Protein AF-A0A9P0CRY7-F1 (afdb_monomer_lite)

Structure (mmCIF, N/CA/C/O backbone):
data_AF-A0A9P0CRY7-F1
#
_entry.id   AF-A0A9P0CRY7-F1
#
loop_
_atom_site.group_PDB
_atom_site.id
_atom_site.type_symbol
_atom_site.label_atom_id
_atom_site.label_alt_id
_atom_site.label_comp_id
_atom_site.label_asym_id
_atom_site.label_entity_id
_atom_site.label_seq_id
_atom_site.pdbx_PDB_ins_code
_atom_site.Cartn_x
_atom_site.Cartn_y
_atom_site.Cartn_z
_atom_site.occupancy
_atom_site.B_iso_or_equiv
_atom_site.auth_seq_id
_atom_site.auth_comp_id
_atom_site.auth_asym_id
_atom_site.auth_atom_id
_atom_site.pdbx_PDB_model_num
ATOM 1 N N . MET A 1 1 ? -10.408 -48.995 -15.228 1.00 39.44 1 MET A N 1
ATOM 2 C CA . MET A 1 1 ? -9.482 -47.845 -15.161 1.00 39.44 1 MET A CA 1
ATOM 3 C C . MET A 1 1 ? -9.886 -46.851 -16.237 1.00 39.44 1 MET A C 1
ATOM 5 O O . MET A 1 1 ? -9.691 -47.131 -17.408 1.00 39.44 1 MET A O 1
ATOM 9 N N . THR A 1 2 ? -10.528 -45.747 -15.861 1.00 39.00 2 THR A N 1
ATOM 10 C CA . THR A 1 2 ? -11.020 -44.715 -16.790 1.00 39.00 2 THR A CA 1
ATOM 11 C C . THR A 1 2 ? -10.538 -43.356 -16.303 1.00 39.00 2 THR A C 1
ATOM 13 O O . THR A 1 2 ? -10.924 -42.907 -15.225 1.00 39.00 2 THR A O 1
ATOM 16 N N . GLN A 1 3 ? -9.656 -42.742 -17.087 1.00 43.34 3 GLN A N 1
ATOM 17 C CA . GLN A 1 3 ? -8.976 -41.486 -16.795 1.00 43.34 3 GLN A CA 1
ATOM 18 C C . GLN A 1 3 ? -9.892 -40.318 -17.196 1.00 43.34 3 GLN A C 1
ATOM 20 O O . GLN A 1 3 ? -10.186 -40.124 -18.374 1.00 43.34 3 GLN A O 1
ATOM 25 N N . ARG A 1 4 ? -10.394 -39.562 -16.212 1.00 43.25 4 ARG A N 1
ATOM 26 C CA . ARG A 1 4 ? -11.151 -38.322 -16.447 1.00 43.25 4 ARG A CA 1
ATOM 27 C C . ARG A 1 4 ? -10.170 -37.161 -16.606 1.00 43.25 4 ARG A C 1
ATOM 29 O O . ARG A 1 4 ? -9.450 -36.843 -15.665 1.00 43.25 4 ARG A O 1
ATOM 36 N N . GLN A 1 5 ? -10.165 -36.526 -17.776 1.00 46.56 5 GLN A N 1
ATOM 37 C CA . GLN A 1 5 ? -9.482 -35.252 -17.999 1.00 46.56 5 GLN A CA 1
ATOM 38 C C . GLN A 1 5 ? -10.391 -34.095 -17.564 1.00 46.56 5 GLN A C 1
ATOM 40 O O . GLN A 1 5 ? -11.533 -33.993 -18.013 1.00 46.56 5 GLN A O 1
ATOM 45 N N . ILE A 1 6 ? -9.885 -33.235 -16.679 1.00 44.03 6 ILE A N 1
ATOM 46 C CA . ILE A 1 6 ? -10.547 -32.003 -16.239 1.00 44.03 6 ILE A CA 1
ATOM 47 C C . ILE A 1 6 ? -10.062 -30.870 -17.147 1.00 44.03 6 ILE A C 1
ATOM 49 O O . ILE A 1 6 ? -8.871 -30.581 -17.212 1.00 44.03 6 ILE A O 1
ATOM 53 N N . LYS A 1 7 ? -11.001 -30.249 -17.865 1.00 51.47 7 LYS A N 1
ATOM 54 C CA . LYS A 1 7 ? -10.784 -29.123 -18.778 1.00 51.47 7 LYS A CA 1
ATOM 55 C C . LYS A 1 7 ? -10.956 -27.824 -17.980 1.00 51.47 7 LYS A C 1
ATOM 57 O O . LYS A 1 7 ? -12.075 -27.492 -17.597 1.00 51.47 7 LYS A O 1
ATOM 62 N N . THR A 1 8 ? -9.867 -27.119 -17.682 1.00 44.50 8 THR A N 1
ATOM 63 C CA . THR A 1 8 ? -9.888 -25.811 -17.006 1.00 44.50 8 THR A CA 1
ATOM 64 C C . THR A 1 8 ? -9.987 -24.681 -18.036 1.00 44.50 8 THR A C 1
ATOM 66 O O . THR A 1 8 ? -9.256 -24.652 -19.023 1.00 44.50 8 THR A O 1
ATOM 69 N N . ALA A 1 9 ? -10.941 -23.769 -17.832 1.00 42.66 9 ALA A N 1
ATOM 70 C CA . ALA A 1 9 ? -11.202 -22.616 -18.697 1.00 42.66 9 ALA A CA 1
ATOM 71 C C . ALA A 1 9 ? -10.388 -21.380 -18.245 1.00 42.66 9 ALA A C 1
ATOM 73 O O . ALA A 1 9 ? -10.350 -21.116 -17.040 1.00 42.66 9 ALA A O 1
ATOM 74 N N . PRO A 1 10 ? -9.785 -20.581 -19.153 1.00 51.34 10 PRO A N 1
ATOM 75 C CA . PRO A 1 10 ? -8.931 -19.453 -18.785 1.00 51.34 10 PRO A CA 1
ATOM 76 C C . PRO A 1 10 ? -9.612 -18.102 -19.073 1.00 51.34 10 PRO A C 1
ATOM 78 O O . PRO A 1 10 ? -9.303 -17.470 -20.072 1.00 51.34 10 PRO A O 1
ATOM 81 N N . HIS A 1 11 ? -10.537 -17.627 -18.228 1.00 51.81 11 HIS A N 1
ATOM 82 C CA . HIS A 1 11 ? -11.142 -16.287 -18.426 1.00 51.81 11 HIS A CA 1
ATOM 83 C C . HIS A 1 11 ? -11.359 -15.449 -17.147 1.00 51.81 11 HIS A C 1
ATOM 85 O O . HIS A 1 11 ? -12.055 -14.441 -17.185 1.00 51.81 11 HIS A O 1
ATOM 91 N N . GLY A 1 12 ? -10.734 -15.800 -16.017 1.00 49.72 12 GLY A N 1
ATOM 92 C CA . GLY A 1 12 ? -10.958 -15.098 -14.739 1.00 49.72 12 GLY A CA 1
ATOM 93 C C . GLY A 1 12 ? -10.072 -13.876 -14.445 1.00 49.72 12 GLY A C 1
ATOM 94 O O . GLY A 1 12 ? -10.438 -13.068 -13.603 1.00 49.72 12 GLY A O 1
ATOM 95 N N . LEU A 1 13 ? -8.923 -13.708 -15.109 1.00 54.59 13 LEU A N 1
ATOM 96 C CA . LEU A 1 13 ? -7.884 -12.758 -14.657 1.00 54.59 13 LEU A CA 1
ATOM 97 C C . LEU A 1 13 ? -7.990 -11.336 -15.239 1.00 54.59 13 LEU A C 1
ATOM 99 O O . LEU A 1 13 ? -7.216 -10.456 -14.872 1.00 54.59 13 LEU A O 1
ATOM 103 N N . HIS A 1 14 ? -8.937 -11.079 -16.142 1.00 58.16 14 HIS A N 1
ATOM 104 C CA . HIS A 1 14 ? -8.992 -9.801 -16.862 1.00 58.16 14 HIS A CA 1
ATOM 105 C C . HIS A 1 14 ? -9.662 -8.671 -16.053 1.00 58.16 14 HIS A C 1
ATOM 107 O O . HIS A 1 14 ? -9.430 -7.491 -16.319 1.00 58.16 14 HIS A O 1
ATOM 113 N N . LEU A 1 15 ? -10.490 -9.003 -15.056 1.00 65.81 15 LEU A N 1
ATOM 114 C CA . LEU A 1 15 ? -11.243 -7.995 -14.305 1.00 65.81 15 LEU A CA 1
ATOM 115 C C . LEU A 1 15 ? -10.367 -7.272 -13.270 1.00 65.81 15 LEU A C 1
ATOM 117 O O . LEU A 1 15 ? -10.428 -6.048 -13.169 1.00 65.81 15 LEU A O 1
ATOM 121 N N . ASP A 1 16 ? -9.491 -8.004 -12.581 1.00 66.12 16 ASP A N 1
ATOM 122 C CA . ASP A 1 16 ? -8.604 -7.437 -11.558 1.00 66.12 16 ASP A CA 1
ATOM 123 C C . ASP A 1 16 ? -7.529 -6.524 -12.168 1.00 66.12 16 ASP A C 1
ATOM 125 O O . ASP A 1 16 ? -7.189 -5.488 -11.593 1.00 66.12 16 ASP A O 1
ATOM 129 N N . SER A 1 17 ? -7.071 -6.835 -13.387 1.00 73.81 17 SER A N 1
ATOM 130 C CA . SER A 1 17 ? -6.147 -5.975 -14.139 1.00 73.81 17 SER A CA 1
ATOM 131 C C . SER A 1 17 ? -6.784 -4.626 -14.497 1.00 73.81 17 SER A C 1
ATOM 133 O O . SER A 1 17 ? -6.163 -3.580 -14.318 1.00 73.81 17 SER A O 1
ATOM 135 N N . LEU A 1 18 ? -8.049 -4.629 -14.929 1.00 76.50 18 LEU A N 1
ATOM 136 C CA . LEU A 1 18 ? -8.802 -3.415 -15.279 1.00 76.50 18 LEU A CA 1
ATOM 137 C C . LEU A 1 18 ? -9.091 -2.525 -14.062 1.00 76.50 18 LEU A C 1
ATOM 139 O O . LEU A 1 18 ? -9.087 -1.295 -14.167 1.00 76.50 18 LEU A O 1
ATOM 143 N N . VAL A 1 19 ? -9.350 -3.131 -12.901 1.00 78.81 19 VAL A N 1
ATOM 144 C CA . VAL A 1 19 ? -9.560 -2.391 -11.647 1.00 78.81 19 VAL A CA 1
ATOM 145 C C . VAL A 1 19 ? -8.249 -1.757 -11.176 1.00 78.81 19 VAL A C 1
ATOM 147 O O . VAL A 1 19 ? -8.244 -0.580 -10.804 1.00 78.81 19 VAL A O 1
ATOM 150 N N . CYS A 1 20 ? -7.137 -2.491 -11.260 1.00 80.62 20 CYS A N 1
ATOM 151 C CA . CYS A 1 20 ? -5.810 -1.991 -10.905 1.00 80.62 20 CYS A CA 1
ATOM 152 C C . CYS A 1 20 ? -5.372 -0.830 -11.818 1.00 80.62 20 CYS A C 1
ATOM 154 O O . CYS A 1 20 ? -4.940 0.217 -11.337 1.00 80.62 20 CYS A O 1
ATOM 156 N N . GLU A 1 21 ? -5.591 -0.946 -13.129 1.00 86.56 21 GLU A N 1
ATOM 157 C CA . GLU A 1 21 ? -5.256 0.099 -14.102 1.00 86.56 21 GLU A CA 1
ATOM 158 C C . GLU A 1 21 ? -6.071 1.388 -13.890 1.00 86.56 21 GLU A C 1
ATOM 160 O O . GLU A 1 21 ? -5.517 2.493 -13.878 1.00 86.56 21 GLU A O 1
ATOM 165 N N . LYS A 1 22 ? -7.384 1.275 -13.635 1.00 86.44 22 LYS A N 1
ATOM 166 C CA . LYS A 1 22 ? -8.226 2.435 -13.288 1.00 86.44 22 LYS A CA 1
ATOM 167 C C . LYS A 1 22 ? -7.767 3.121 -12.006 1.00 86.44 22 LYS A C 1
ATOM 169 O O . LYS A 1 22 ? -7.809 4.351 -11.925 1.00 86.44 22 LYS A O 1
ATOM 174 N N . TYR A 1 23 ? -7.345 2.348 -11.010 1.00 91.12 23 TYR A N 1
ATOM 175 C CA . TYR A 1 23 ? -6.847 2.885 -9.749 1.00 91.12 23 TYR A CA 1
ATOM 176 C C . TYR A 1 23 ? -5.524 3.643 -9.940 1.00 91.12 23 TYR A C 1
ATOM 178 O O . TYR A 1 23 ? -5.408 4.789 -9.499 1.00 91.12 23 TYR A O 1
ATOM 186 N N . MET A 1 24 ? -4.576 3.073 -10.689 1.00 89.56 24 MET A N 1
ATOM 187 C CA . MET A 1 24 ? -3.289 3.713 -10.986 1.00 89.56 24 MET A CA 1
ATOM 188 C C . MET A 1 24 ? -3.453 4.997 -11.809 1.00 89.56 24 MET A C 1
ATOM 190 O O . MET A 1 24 ? -2.855 6.023 -11.482 1.00 89.56 24 MET A O 1
ATOM 194 N N . ASN A 1 25 ? -4.348 5.001 -12.801 1.00 88.81 25 ASN A N 1
ATOM 195 C CA . ASN A 1 25 ? -4.673 6.210 -13.565 1.00 88.81 25 ASN A CA 1
ATOM 196 C C . ASN A 1 25 ? -5.320 7.304 -12.697 1.00 88.81 25 ASN A C 1
ATOM 198 O O . ASN A 1 25 ? -5.069 8.495 -12.904 1.00 88.81 25 ASN A O 1
ATOM 202 N N . LYS A 1 26 ? -6.123 6.932 -11.691 1.00 92.81 26 LYS A N 1
ATOM 203 C CA . LYS A 1 26 ? -6.712 7.889 -10.741 1.00 92.81 26 LYS A CA 1
ATOM 204 C C . LYS A 1 26 ? -5.644 8.545 -9.859 1.00 92.81 26 LYS A C 1
ATOM 206 O O . LYS A 1 26 ? -5.717 9.753 -9.641 1.00 92.81 26 LYS A O 1
ATOM 211 N N . ILE A 1 27 ? -4.647 7.786 -9.396 1.00 88.44 27 ILE A N 1
ATOM 212 C CA . ILE A 1 27 ? -3.514 8.320 -8.619 1.00 88.44 27 ILE A CA 1
ATOM 213 C C . ILE A 1 27 ? -2.657 9.253 -9.480 1.00 88.44 27 ILE A C 1
ATOM 215 O O . ILE A 1 27 ? -2.426 10.394 -9.082 1.00 88.44 27 ILE A O 1
ATOM 219 N N . ALA A 1 28 ? -2.277 8.828 -10.688 1.00 88.81 28 ALA A N 1
ATOM 220 C CA . ALA A 1 28 ? -1.459 9.636 -11.594 1.00 88.81 28 ALA A CA 1
ATOM 221 C C . ALA A 1 28 ? -2.135 10.970 -11.968 1.00 88.81 28 ALA A C 1
ATOM 223 O O . ALA A 1 28 ? -1.486 12.014 -12.055 1.00 88.81 28 ALA A O 1
ATOM 224 N N . ASN A 1 29 ? -3.460 10.974 -12.147 1.00 86.56 29 ASN A N 1
ATOM 225 C CA . ASN A 1 29 ? -4.214 12.204 -12.398 1.00 86.56 29 ASN A CA 1
ATOM 226 C C . ASN A 1 29 ? -4.296 13.115 -11.162 1.00 86.56 29 ASN A C 1
ATOM 228 O O . ASN A 1 29 ? -4.272 14.339 -11.309 1.00 86.56 29 ASN A O 1
ATOM 232 N N . ARG A 1 30 ? -4.335 12.547 -9.950 1.00 86.75 30 ARG A N 1
ATOM 233 C CA . ARG A 1 30 ? -4.302 13.315 -8.696 1.00 86.75 30 ARG A CA 1
ATOM 234 C C . ARG A 1 30 ? -2.941 13.985 -8.487 1.00 86.75 30 ARG A C 1
ATOM 236 O O . ARG A 1 30 ? -2.899 15.158 -8.127 1.00 86.75 30 ARG A O 1
ATOM 243 N N . GLU A 1 31 ? -1.842 13.299 -8.799 1.00 83.12 31 GLU A N 1
ATOM 244 C CA . GLU A 1 31 ? -0.493 13.888 -8.773 1.00 83.12 31 GLU A CA 1
ATOM 245 C C . GLU A 1 31 ? -0.333 15.027 -9.787 1.00 83.12 31 GLU A C 1
ATOM 247 O O . GLU A 1 31 ? 0.222 16.076 -9.459 1.00 83.12 31 GLU A O 1
ATOM 252 N N . LYS A 1 32 ? -0.878 14.876 -11.004 1.00 87.69 32 LYS A N 1
ATOM 253 C CA . LYS A 1 32 ? -0.885 15.956 -12.007 1.00 87.69 32 LYS A CA 1
ATOM 254 C C . LYS A 1 32 ? -1.631 17.198 -11.514 1.00 87.69 32 LYS A C 1
ATOM 256 O O . LYS A 1 32 ? -1.140 18.306 -11.720 1.00 87.69 32 LYS A O 1
ATOM 261 N N . GLN A 1 33 ? -2.769 17.030 -10.835 1.00 82.12 33 GLN A N 1
ATOM 262 C CA . GLN A 1 33 ? -3.516 18.151 -10.249 1.00 82.12 33 GLN A CA 1
ATOM 263 C C . GLN A 1 33 ? -2.742 18.841 -9.119 1.00 82.12 33 GLN A C 1
ATOM 265 O O . GLN A 1 33 ? -2.667 20.068 -9.097 1.00 82.12 33 GLN A O 1
ATOM 270 N N . ILE A 1 34 ? -2.112 18.078 -8.220 1.00 83.25 34 ILE A N 1
ATOM 271 C CA . ILE A 1 34 ? -1.302 18.636 -7.124 1.00 83.25 34 ILE A CA 1
ATOM 272 C C . ILE A 1 34 ? -0.107 19.423 -7.681 1.00 83.25 34 ILE A C 1
ATOM 274 O O . ILE A 1 34 ? 0.138 20.552 -7.256 1.00 83.25 34 ILE A O 1
ATOM 278 N N . ASN A 1 35 ? 0.584 18.890 -8.692 1.00 77.12 35 ASN A N 1
ATOM 279 C CA . ASN A 1 35 ? 1.697 19.582 -9.346 1.00 77.12 35 ASN A CA 1
ATOM 280 C C . ASN A 1 35 ? 1.248 20.854 -10.086 1.00 77.12 35 ASN A C 1
ATOM 282 O O . ASN A 1 35 ? 1.955 21.863 -10.059 1.00 77.12 35 ASN A O 1
ATOM 286 N N . GLN A 1 36 ? 0.051 20.854 -10.684 1.00 75.94 36 GLN A N 1
ATOM 287 C CA . GLN A 1 36 ? -0.542 22.063 -11.262 1.00 75.94 36 GLN A CA 1
ATOM 288 C C . GLN A 1 36 ? -0.800 23.137 -10.198 1.00 75.94 36 GLN A C 1
ATOM 290 O O . GLN A 1 36 ? -0.417 24.289 -10.401 1.00 75.94 36 GLN A O 1
ATOM 295 N N . ILE A 1 37 ? -1.369 22.766 -9.048 1.00 74.50 37 ILE A N 1
ATOM 296 C CA . ILE A 1 37 ? -1.653 23.696 -7.944 1.00 74.50 37 ILE A CA 1
ATOM 297 C C . ILE A 1 37 ? -0.353 24.272 -7.365 1.00 74.50 37 ILE A C 1
ATOM 299 O O . ILE A 1 37 ? -0.235 25.489 -7.224 1.00 74.50 37 ILE A O 1
ATOM 303 N N . LEU A 1 38 ? 0.657 23.430 -7.121 1.00 72.06 38 LEU A N 1
ATOM 304 C CA . LEU A 1 38 ? 1.958 23.865 -6.603 1.00 72.06 38 LEU A CA 1
ATOM 305 C C . LEU A 1 38 ? 2.677 24.815 -7.575 1.00 72.06 38 LEU A C 1
ATOM 307 O O . LEU A 1 38 ? 3.222 25.841 -7.157 1.00 72.06 38 LEU A O 1
ATOM 311 N N . SER A 1 39 ? 2.608 24.536 -8.882 1.00 67.75 39 SER A N 1
ATOM 312 C CA . SER A 1 39 ? 3.191 25.401 -9.917 1.00 67.75 39 SER A CA 1
ATOM 313 C C . SER A 1 39 ? 2.469 26.749 -10.068 1.00 67.75 39 SER A C 1
ATOM 315 O O . SER A 1 39 ? 3.102 27.751 -10.409 1.00 67.75 39 SER A O 1
ATOM 317 N N . ALA A 1 40 ? 1.168 26.807 -9.759 1.00 58.91 40 ALA A N 1
ATOM 318 C CA . ALA A 1 40 ? 0.388 28.043 -9.756 1.00 58.91 40 ALA A CA 1
ATOM 319 C C . ALA A 1 40 ? 0.692 28.915 -8.525 1.00 58.91 40 ALA A C 1
ATOM 321 O O . ALA A 1 40 ? 0.743 30.140 -8.634 1.00 58.91 40 ALA A O 1
ATOM 322 N N . THR A 1 41 ? 0.975 28.306 -7.369 1.00 55.12 41 THR A N 1
ATOM 323 C CA . THR A 1 41 ? 1.331 29.038 -6.141 1.00 55.12 41 THR A CA 1
ATOM 324 C C . THR A 1 41 ? 2.762 29.586 -6.126 1.00 55.12 41 THR A C 1
ATOM 326 O O . THR A 1 41 ? 3.031 30.560 -5.425 1.00 55.12 41 THR A O 1
ATOM 329 N N . ALA A 1 42 ? 3.672 29.040 -6.941 1.00 50.50 42 ALA A N 1
ATOM 330 C CA . ALA A 1 42 ? 5.073 29.471 -6.993 1.00 50.50 42 ALA A CA 1
ATOM 331 C C . ALA A 1 42 ? 5.309 30.815 -7.719 1.00 50.50 42 ALA A C 1
ATOM 333 O O . ALA A 1 42 ? 6.381 31.395 -7.592 1.00 50.50 42 ALA A O 1
ATOM 334 N N . ARG A 1 43 ? 4.323 31.363 -8.449 1.00 48.84 43 ARG A N 1
ATOM 335 C CA . ARG A 1 43 ? 4.469 32.651 -9.169 1.00 48.84 43 ARG A CA 1
ATOM 336 C C . ARG A 1 43 ? 3.993 33.882 -8.385 1.00 48.84 43 ARG A C 1
ATOM 338 O O . ARG A 1 43 ? 3.952 34.975 -8.941 1.00 48.84 43 ARG A O 1
ATOM 345 N N . GLY A 1 44 ? 3.615 33.726 -7.113 1.00 42.84 44 GLY A N 1
ATOM 346 C CA . GLY A 1 44 ? 2.896 34.764 -6.361 1.00 42.84 44 GLY A CA 1
ATOM 347 C C . GLY A 1 44 ? 3.664 35.530 -5.280 1.00 42.84 44 GLY A C 1
ATOM 348 O O . GLY A 1 44 ? 3.096 36.470 -4.727 1.00 42.84 44 GLY A O 1
ATOM 349 N N . ARG A 1 45 ? 4.902 35.168 -4.915 1.00 49.09 45 ARG A N 1
ATOM 350 C CA . ARG A 1 45 ? 5.582 35.800 -3.764 1.00 49.09 45 ARG A CA 1
ATOM 351 C C . ARG A 1 45 ? 7.098 35.886 -3.908 1.00 49.09 45 ARG A C 1
ATOM 353 O O . ARG A 1 45 ? 7.807 35.110 -3.291 1.00 49.09 45 ARG A O 1
ATOM 360 N N . GLU A 1 46 ? 7.583 36.913 -4.599 1.00 37.53 46 GLU A N 1
ATOM 361 C CA . GLU A 1 46 ? 8.918 37.465 -4.331 1.00 37.53 46 GLU A CA 1
ATOM 362 C C . GLU A 1 46 ? 8.907 38.991 -4.482 1.00 37.53 46 GLU A C 1
ATOM 364 O O . GLU A 1 46 ? 9.105 39.531 -5.566 1.00 37.53 46 GLU A O 1
ATOM 369 N N . LYS A 1 47 ? 8.669 39.704 -3.374 1.00 44.12 47 LYS A N 1
ATOM 370 C CA . LYS A 1 47 ? 9.197 41.056 -3.142 1.00 44.12 47 LYS A CA 1
ATOM 371 C C . LYS A 1 47 ? 9.447 41.247 -1.642 1.00 44.12 47 LYS A C 1
ATOM 373 O O . LYS A 1 47 ? 8.571 40.946 -0.840 1.00 44.12 47 LYS A O 1
ATOM 378 N N . ILE A 1 48 ? 10.596 41.870 -1.341 1.00 42.62 48 ILE A N 1
ATOM 379 C CA . ILE A 1 48 ? 11.021 42.508 -0.073 1.00 42.62 48 ILE A CA 1
ATOM 380 C C . ILE A 1 48 ? 11.885 41.634 0.866 1.00 42.62 48 ILE A C 1
ATOM 382 O O . ILE A 1 48 ? 11.365 41.007 1.782 1.00 42.62 48 ILE A O 1
ATOM 386 N N . LYS A 1 49 ? 13.223 41.695 0.715 1.00 38.41 49 LYS A N 1
ATOM 387 C CA . LYS A 1 49 ? 14.165 42.406 1.624 1.00 38.41 49 LYS A CA 1
ATOM 388 C C . LYS A 1 49 ? 15.637 42.106 1.282 1.00 38.41 49 LYS A C 1
ATOM 390 O O . LYS A 1 49 ? 16.045 40.958 1.201 1.00 38.41 49 LYS A O 1
ATOM 395 N N . SER A 1 50 ? 16.408 43.178 1.115 1.00 39.53 50 SER A N 1
ATOM 396 C CA . SER A 1 50 ? 17.877 43.252 1.050 1.00 39.53 50 SER A CA 1
ATOM 397 C C . SER A 1 50 ? 18.536 43.050 2.430 1.00 39.53 50 SER A C 1
ATOM 399 O O . SER A 1 50 ? 17.849 43.211 3.444 1.00 39.53 50 SER A O 1
ATOM 401 N N . PRO A 1 51 ? 19.862 42.793 2.490 1.00 49.78 51 PRO A N 1
ATOM 402 C CA . PRO A 1 51 ? 20.756 43.910 2.822 1.00 49.78 51 PRO A CA 1
ATOM 403 C C . PRO A 1 51 ? 22.109 43.976 2.070 1.00 49.78 51 PRO A C 1
ATOM 405 O O . PRO A 1 51 ? 22.666 42.992 1.602 1.00 49.78 51 PRO A O 1
ATOM 408 N N . ILE A 1 52 ? 22.565 45.229 2.015 1.00 35.12 52 ILE A N 1
ATOM 409 C CA . ILE A 1 52 ? 23.883 45.861 1.803 1.00 35.12 52 ILE A CA 1
ATOM 410 C C . ILE A 1 52 ? 25.120 44.993 2.142 1.00 35.12 52 ILE A C 1
ATOM 412 O O . ILE A 1 52 ? 25.227 44.553 3.282 1.00 35.12 52 ILE A O 1
ATOM 416 N N . ASN A 1 53 ? 26.095 44.852 1.221 1.00 31.91 53 ASN A N 1
ATOM 417 C CA . ASN A 1 53 ? 27.402 45.545 1.304 1.00 31.91 53 ASN A CA 1
ATOM 418 C C . ASN A 1 53 ? 28.302 45.387 0.049 1.00 31.91 53 ASN A C 1
ATOM 420 O O . ASN A 1 53 ? 28.117 44.498 -0.774 1.00 31.91 53 ASN A O 1
ATOM 424 N N . GLU A 1 54 ? 29.240 46.325 -0.061 1.00 36.97 54 GLU A N 1
ATOM 425 C CA . GLU A 1 54 ? 30.083 46.783 -1.178 1.00 36.97 54 GLU A CA 1
ATOM 426 C C . GLU A 1 54 ? 31.122 45.790 -1.750 1.00 36.97 54 GLU A C 1
ATOM 428 O O . GLU A 1 54 ? 31.801 45.102 -0.998 1.00 36.97 54 GLU A O 1
ATOM 433 N N . HIS A 1 55 ? 31.348 45.791 -3.075 1.00 35.28 55 HIS A N 1
ATOM 434 C CA . HIS A 1 55 ? 32.545 46.365 -3.731 1.00 35.28 55 HIS A CA 1
ATOM 435 C C . HIS A 1 55 ? 32.556 46.125 -5.260 1.00 35.28 55 HIS A C 1
ATOM 437 O O . HIS A 1 55 ? 31.879 45.259 -5.799 1.00 35.28 55 HIS A O 1
ATOM 443 N N . ARG A 1 56 ? 33.298 47.012 -5.929 1.00 33.78 56 ARG A N 1
ATOM 444 C CA . ARG A 1 56 ? 33.348 47.383 -7.355 1.00 33.78 56 ARG A CA 1
ATOM 445 C C . ARG A 1 56 ? 33.764 46.256 -8.314 1.00 33.78 56 ARG A C 1
ATOM 447 O O . ARG A 1 56 ? 34.680 45.519 -7.991 1.00 33.78 56 ARG A O 1
ATOM 454 N N . ASP A 1 57 ? 33.217 46.249 -9.537 1.00 35.97 57 ASP A N 1
ATOM 455 C CA . ASP A 1 57 ? 34.010 46.589 -10.732 1.00 35.97 57 ASP A CA 1
ATOM 456 C C . ASP A 1 57 ? 33.186 46.794 -12.021 1.00 35.97 57 ASP A C 1
ATOM 458 O O . ASP A 1 57 ? 32.019 46.436 -12.147 1.00 35.97 57 ASP A O 1
ATOM 462 N N . ILE A 1 58 ? 33.834 47.510 -12.935 1.00 36.91 58 ILE A N 1
ATOM 463 C CA . ILE A 1 58 ? 33.360 48.349 -14.040 1.00 36.91 58 ILE A CA 1
ATOM 464 C C . ILE A 1 58 ? 33.178 47.533 -15.342 1.00 36.91 58 ILE A C 1
ATOM 466 O O . ILE A 1 58 ? 34.074 46.759 -15.666 1.00 36.91 58 ILE A O 1
ATOM 470 N N . LYS A 1 59 ? 32.130 47.808 -16.157 1.00 45.41 59 LYS A N 1
ATOM 471 C CA . LYS A 1 59 ? 32.178 48.193 -17.610 1.00 45.41 59 LYS A CA 1
ATOM 472 C C . LYS A 1 59 ? 30.857 47.962 -18.398 1.00 45.41 59 LYS A C 1
ATOM 474 O O . LYS A 1 59 ? 29.999 47.223 -17.933 1.00 45.41 59 LYS A O 1
ATOM 479 N N . PRO A 1 60 ? 30.645 48.664 -19.544 1.00 50.25 60 PRO A N 1
ATOM 480 C CA . PRO A 1 60 ? 29.338 49.220 -19.936 1.00 50.25 60 PRO A CA 1
ATOM 481 C C . PRO A 1 60 ? 28.771 48.738 -21.294 1.00 50.25 60 PRO A C 1
ATOM 483 O O . PRO A 1 60 ? 29.499 48.132 -22.077 1.00 50.25 60 PRO A O 1
ATOM 486 N N . ARG A 1 61 ? 27.530 49.195 -21.598 1.00 44.28 61 ARG A N 1
ATOM 487 C CA . ARG A 1 61 ? 26.866 49.472 -22.917 1.00 44.28 61 ARG A CA 1
ATOM 488 C C . ARG A 1 61 ? 25.568 48.660 -23.184 1.00 44.28 61 ARG A C 1
ATOM 490 O O . ARG A 1 61 ? 25.397 47.606 -22.592 1.00 44.28 61 ARG A O 1
ATOM 497 N N . PRO A 1 62 ? 24.692 49.077 -24.129 1.00 52.91 62 PRO A N 1
ATOM 498 C CA . PRO A 1 62 ? 23.977 50.355 -24.169 1.00 52.91 62 PRO A CA 1
ATOM 499 C C . PRO A 1 62 ? 22.465 50.195 -24.490 1.00 52.91 62 PRO A C 1
ATOM 501 O O . PRO A 1 62 ? 22.011 49.191 -25.024 1.00 52.91 62 PRO A O 1
ATOM 504 N N . ASN A 1 63 ? 21.714 51.259 -24.199 1.00 36.38 63 ASN A N 1
ATOM 505 C CA . ASN A 1 63 ? 20.439 51.692 -24.788 1.00 36.38 63 ASN A CA 1
ATOM 506 C C . ASN A 1 63 ? 19.852 50.891 -25.971 1.00 36.38 63 ASN A C 1
ATOM 508 O O . ASN A 1 63 ? 20.391 50.970 -27.071 1.00 36.38 63 ASN A O 1
ATOM 512 N N . VAL A 1 64 ? 18.617 50.396 -25.809 1.00 37.38 64 VAL A N 1
ATOM 513 C CA . VAL A 1 64 ? 17.537 50.622 -26.789 1.00 37.38 64 VAL A CA 1
ATOM 514 C C . VAL A 1 64 ? 16.246 50.950 -26.034 1.00 37.38 64 VAL A C 1
ATOM 516 O O . VAL A 1 64 ? 15.947 50.414 -24.972 1.00 37.38 64 VAL A O 1
ATOM 519 N N . ARG A 1 65 ? 15.551 51.940 -26.577 1.00 35.88 65 ARG A N 1
ATOM 520 C CA . ARG A 1 65 ? 14.499 52.778 -26.011 1.00 35.88 65 ARG A CA 1
ATOM 521 C C . ARG A 1 65 ? 13.153 52.341 -26.616 1.00 35.88 65 ARG A C 1
ATOM 523 O O . ARG A 1 65 ? 13.143 51.898 -27.757 1.00 35.88 65 ARG A O 1
ATOM 530 N N . GLN A 1 66 ? 12.062 52.683 -25.917 1.00 39.97 66 GLN A N 1
ATOM 531 C CA . GLN A 1 66 ? 10.670 52.815 -26.413 1.00 39.97 66 GLN A CA 1
ATOM 532 C C . GLN A 1 66 ? 9.850 51.502 -26.428 1.00 39.97 66 GLN A C 1
ATOM 534 O O . GLN A 1 66 ? 10.372 50.459 -26.773 1.00 39.97 66 GLN A O 1
ATOM 539 N N . GLN A 1 67 ? 8.567 51.451 -26.051 1.00 37.88 67 GLN A N 1
ATOM 540 C CA . GLN A 1 67 ? 7.575 52.504 -25.825 1.00 37.88 67 GLN A CA 1
ATOM 541 C C . GLN A 1 67 ? 6.381 51.937 -25.029 1.00 37.88 67 GLN A C 1
ATOM 543 O O . GLN A 1 67 ? 5.960 50.803 -25.237 1.00 37.88 67 GLN A O 1
ATOM 548 N N . ASN A 1 68 ? 5.834 52.766 -24.139 1.00 36.84 68 ASN A N 1
ATOM 549 C CA . ASN A 1 68 ? 4.535 52.602 -23.486 1.00 36.84 68 ASN A CA 1
ATOM 550 C C . ASN A 1 68 ? 3.393 52.528 -24.506 1.00 36.84 68 ASN A C 1
ATOM 552 O O . ASN A 1 68 ? 3.338 53.414 -25.351 1.00 36.84 68 ASN A O 1
ATOM 556 N N . VAL A 1 69 ? 2.413 51.638 -24.302 1.00 34.28 69 VAL A N 1
ATOM 557 C CA . VAL A 1 69 ? 0.987 52.020 -24.224 1.00 34.28 69 VAL A CA 1
ATOM 558 C C . VAL A 1 69 ? 0.112 50.893 -23.653 1.00 34.28 69 VAL A C 1
ATOM 560 O O . VAL A 1 69 ? 0.171 49.734 -24.043 1.00 34.28 69 VAL A O 1
ATOM 563 N N . SER A 1 70 ? -0.755 51.280 -22.730 1.00 37.78 70 SER A N 1
ATOM 564 C CA . SER A 1 70 ? -2.045 50.681 -22.360 1.00 37.78 70 SER A CA 1
ATOM 565 C C . SER A 1 70 ? -2.934 51.873 -21.955 1.00 37.78 70 SER A C 1
ATOM 567 O O . SER A 1 70 ? -2.363 52.935 -21.680 1.00 37.78 70 SER A O 1
ATOM 569 N N . PRO A 1 71 ? -4.268 51.775 -21.793 1.00 56.44 71 PRO A N 1
ATOM 570 C CA . PRO A 1 71 ? -5.236 50.728 -22.151 1.00 56.44 71 PRO A CA 1
ATOM 571 C C . PRO A 1 71 ? -6.467 51.317 -22.898 1.00 56.44 71 PRO A C 1
ATOM 573 O O . PRO A 1 71 ? -6.557 52.524 -23.110 1.00 56.44 71 PRO A O 1
ATOM 576 N N . THR A 1 72 ? -7.484 50.515 -23.241 1.00 30.75 72 THR A N 1
ATOM 577 C CA . THR A 1 72 ? -8.850 51.062 -23.408 1.00 30.75 72 THR A CA 1
ATOM 578 C C . THR A 1 72 ? -9.949 50.032 -23.150 1.00 30.75 72 THR A C 1
ATOM 580 O O . THR A 1 72 ? -10.024 48.986 -23.785 1.00 30.75 72 THR A O 1
ATOM 583 N N . LEU A 1 73 ? -10.817 50.385 -22.196 1.00 38.88 73 LEU A N 1
ATOM 584 C CA . LEU A 1 73 ? -12.166 49.858 -21.989 1.00 38.88 73 LEU A CA 1
ATOM 585 C C . LEU A 1 73 ? -13.084 50.204 -23.175 1.00 38.88 73 LEU A C 1
ATOM 587 O O . LEU A 1 73 ? -13.073 51.343 -23.626 1.00 38.88 73 LEU A O 1
ATOM 591 N N . THR A 1 74 ? -13.997 49.297 -23.531 1.00 32.19 74 THR A N 1
ATOM 592 C CA . THR A 1 74 ? -15.355 49.564 -24.076 1.00 32.19 74 THR A CA 1
ATOM 593 C C . THR A 1 74 ? -16.179 48.274 -23.881 1.00 32.19 74 THR A C 1
ATOM 595 O O . THR A 1 74 ? -15.750 47.208 -24.295 1.00 32.19 74 THR A O 1
ATOM 598 N N . LYS A 1 75 ? -17.138 48.208 -22.945 1.00 37.53 75 LYS A N 1
ATOM 599 C CA . LYS A 1 75 ? -18.573 48.579 -22.998 1.00 37.53 75 LYS A CA 1
ATOM 600 C C . LYS A 1 75 ? -19.436 47.821 -24.032 1.00 37.53 75 LYS A C 1
ATOM 602 O O . LYS A 1 75 ? -19.190 47.932 -25.224 1.00 37.53 75 LYS A O 1
ATOM 607 N N . ASN A 1 76 ? -20.562 47.297 -23.508 1.00 31.92 76 ASN A N 1
ATOM 608 C CA . ASN A 1 76 ? -21.878 47.036 -24.140 1.00 31.92 76 ASN A CA 1
ATOM 609 C C . ASN A 1 76 ? -22.032 45.703 -24.918 1.00 31.92 76 ASN A C 1
ATOM 611 O O . ASN A 1 76 ? -21.095 45.275 -25.564 1.00 31.92 76 ASN A O 1
ATOM 615 N N . ALA A 1 77 ? -23.175 44.999 -24.971 1.00 32.34 77 ALA A N 1
ATOM 616 C CA . ALA A 1 77 ? -24.516 45.140 -24.385 1.00 32.34 77 ALA A CA 1
ATOM 617 C C . ALA A 1 77 ? -25.407 43.920 -24.772 1.00 32.34 77 ALA A C 1
ATOM 619 O O . ALA A 1 77 ? -25.159 43.302 -25.798 1.00 32.34 77 ALA A O 1
ATOM 620 N N . LYS A 1 78 ? -26.511 43.727 -24.018 1.00 32.28 78 LYS A N 1
ATOM 621 C CA . LYS A 1 78 ? -27.841 43.154 -24.391 1.00 32.28 78 LYS A CA 1
ATOM 622 C C . LYS A 1 78 ? -27.924 41.648 -24.757 1.00 32.28 78 LYS A C 1
ATOM 624 O O . LYS A 1 78 ? -27.188 41.168 -25.596 1.00 32.28 78 LYS A O 1
ATOM 629 N N . ARG A 1 79 ? -28.718 40.817 -24.056 1.00 33.16 79 ARG A N 1
ATOM 630 C CA . ARG A 1 79 ? -30.204 40.696 -23.938 1.00 33.16 79 ARG A CA 1
ATOM 631 C C . ARG A 1 79 ? -30.815 39.841 -25.070 1.00 33.16 79 ARG A C 1
ATOM 633 O O . ARG A 1 79 ? -30.842 40.297 -26.199 1.00 33.16 79 ARG A O 1
ATOM 640 N N . ASN A 1 80 ? -31.320 38.655 -24.706 1.00 31.11 80 ASN A N 1
ATOM 641 C CA . ASN A 1 80 ? -32.388 37.823 -25.312 1.00 31.11 80 ASN A CA 1
ATOM 642 C C . ASN A 1 80 ? -32.565 36.657 -24.311 1.00 31.11 80 ASN A C 1
ATOM 644 O O . ASN A 1 80 ? -31.585 35.975 -24.042 1.00 31.11 80 ASN A O 1
ATOM 648 N N . VAL A 1 81 ? -33.633 36.445 -23.533 1.00 34.91 81 VAL A N 1
ATOM 649 C CA . VAL A 1 81 ? -35.089 36.427 -23.771 1.00 34.91 81 VAL A CA 1
ATOM 650 C C . VAL A 1 81 ? -35.461 35.615 -25.005 1.00 34.91 81 VAL A C 1
ATOM 652 O O . VAL A 1 81 ? -35.531 36.154 -26.101 1.00 34.91 81 VAL A O 1
ATOM 655 N N . MET A 1 82 ? -35.752 34.331 -24.792 1.00 37.44 82 MET A N 1
ATOM 656 C CA . MET A 1 82 ? -36.764 33.630 -25.571 1.00 37.44 82 MET A CA 1
ATOM 657 C C . MET A 1 82 ? -37.426 32.561 -24.694 1.00 37.44 82 MET A C 1
ATOM 659 O O . MET A 1 82 ? -36.767 31.676 -24.153 1.00 37.44 82 MET A O 1
ATOM 663 N N . GLN A 1 83 ? -38.729 32.747 -24.501 1.00 34.44 83 GLN A N 1
ATOM 664 C CA . GLN A 1 83 ? -39.678 31.835 -23.878 1.00 34.44 83 GLN A CA 1
ATOM 665 C C . GLN A 1 83 ? -40.033 30.715 -24.862 1.00 34.44 83 GLN A C 1
ATOM 667 O O . GLN A 1 83 ? -40.171 30.987 -26.051 1.00 34.44 83 GLN A O 1
ATOM 672 N N . TYR A 1 84 ? -40.296 29.517 -24.342 1.00 38.44 84 TYR A N 1
ATOM 673 C CA . TYR A 1 84 ? -41.319 28.623 -24.882 1.00 38.44 84 TYR A CA 1
ATOM 674 C C . TYR A 1 84 ? -42.078 27.996 -23.706 1.00 38.44 84 TYR A C 1
ATOM 676 O O . TYR A 1 84 ? -41.502 27.262 -22.903 1.00 38.44 84 TYR A O 1
ATOM 684 N N . ALA A 1 85 ? -43.357 28.368 -23.600 1.00 33.00 85 ALA A N 1
ATOM 685 C CA . ALA A 1 85 ? -44.435 27.494 -23.135 1.00 33.00 85 ALA A CA 1
ATOM 686 C C . ALA A 1 85 ? -44.553 26.328 -24.157 1.00 33.00 85 ALA A C 1
ATOM 688 O O . ALA A 1 85 ? -44.065 26.460 -25.278 1.00 33.00 85 ALA A O 1
ATOM 689 N N . ASP A 1 86 ? -45.114 25.155 -23.884 1.00 27.33 86 ASP A N 1
ATOM 690 C CA . ASP A 1 86 ? -46.399 24.939 -23.234 1.00 27.33 86 ASP A CA 1
ATOM 691 C C . ASP A 1 86 ? -46.616 23.451 -22.878 1.00 27.33 86 ASP A C 1
ATOM 693 O O . ASP A 1 86 ? -46.088 22.558 -23.542 1.00 27.33 86 ASP A O 1
ATOM 697 N N . ASP A 1 87 ? -47.422 23.259 -21.835 1.00 33.03 87 ASP A N 1
ATOM 698 C CA . ASP A 1 87 ? -48.392 22.198 -21.536 1.00 33.03 87 ASP A CA 1
ATOM 699 C C . ASP A 1 87 ? -48.086 20.688 -21.589 1.00 33.03 87 ASP A C 1
ATOM 701 O O . ASP A 1 87 ? -47.919 20.066 -22.637 1.00 33.03 87 ASP A O 1
ATOM 705 N N . SER A 1 88 ? -48.229 20.065 -20.406 1.00 37.09 88 SER A N 1
ATOM 706 C CA . SER A 1 88 ? -49.210 18.996 -20.075 1.00 37.09 88 SER A CA 1
ATOM 707 C C . SER A 1 88 ? -48.915 18.498 -18.642 1.00 37.09 88 SER A C 1
ATOM 709 O O . SER A 1 88 ? -47.883 17.880 -18.406 1.00 37.09 88 SER A O 1
ATOM 711 N N . ALA A 1 89 ? -49.606 18.956 -17.592 1.00 34.38 89 ALA A N 1
ATOM 712 C CA . ALA A 1 89 ? -50.944 18.565 -17.119 1.00 34.38 89 ALA A CA 1
ATOM 713 C C . ALA A 1 89 ? -51.039 17.137 -16.522 1.00 34.38 89 ALA A C 1
ATOM 715 O O . ALA A 1 89 ? -50.571 16.173 -17.117 1.00 34.38 89 ALA A O 1
ATOM 716 N N . LEU A 1 90 ? -51.751 17.056 -15.382 1.00 33.88 90 LEU A N 1
ATOM 717 C CA . LEU A 1 90 ? -52.303 15.880 -14.673 1.00 33.88 90 LEU A CA 1
ATOM 718 C C . LEU A 1 90 ? -51.406 15.098 -13.673 1.00 33.88 90 LEU A C 1
ATOM 720 O O . LEU A 1 90 ? -50.675 14.186 -14.037 1.00 33.88 90 LEU A O 1
ATOM 724 N N . VAL A 1 91 ? -51.550 15.368 -12.365 1.00 35.75 91 VAL A N 1
ATOM 725 C CA . VAL A 1 91 ? -52.489 14.687 -11.429 1.00 35.75 91 VAL A CA 1
ATOM 726 C C . VAL A 1 91 ? -52.055 14.939 -9.977 1.00 35.75 91 VAL A C 1
ATOM 728 O O . VAL A 1 91 ? -50.932 14.646 -9.572 1.00 35.75 91 VAL A O 1
ATOM 731 N N . GLU A 1 92 ? -52.994 15.466 -9.193 1.00 35.34 92 GLU A N 1
ATOM 732 C CA . GLU A 1 92 ? -52.940 15.610 -7.739 1.00 35.34 92 GLU A CA 1
ATOM 733 C C . GLU A 1 92 ? -52.700 14.274 -7.022 1.00 35.34 92 GLU A C 1
ATOM 735 O O . GLU A 1 92 ? -53.368 13.274 -7.273 1.00 35.34 92 GLU A O 1
ATOM 740 N N . GLY A 1 93 ? -51.788 14.282 -6.051 1.00 33.12 93 GLY A N 1
ATOM 741 C CA . GLY A 1 93 ? -51.501 13.132 -5.198 1.00 33.12 93 GLY A CA 1
ATOM 742 C C . GLY A 1 93 ? -50.975 13.562 -3.836 1.00 33.12 93 GLY A C 1
ATOM 743 O O . GLY A 1 93 ? -49.834 13.281 -3.484 1.00 33.12 93 GLY A O 1
ATOM 744 N N . SER A 1 94 ? -51.807 14.277 -3.077 1.00 34.91 94 SER A N 1
ATOM 745 C CA . SER A 1 94 ? -51.608 14.537 -1.649 1.00 34.91 94 SER A CA 1
ATOM 746 C C . SER A 1 94 ? -51.639 13.215 -0.879 1.00 34.91 94 SER A C 1
ATOM 748 O O . SER A 1 94 ? -52.706 12.660 -0.616 1.00 34.91 94 SER A O 1
ATOM 750 N N . VAL A 1 95 ? -50.465 12.692 -0.515 1.00 37.03 95 VAL A N 1
ATOM 751 C CA . VAL A 1 95 ? -50.352 11.542 0.389 1.00 37.03 95 VAL A CA 1
ATOM 752 C C . VAL A 1 95 ? -49.802 12.017 1.727 1.00 37.03 95 VAL A C 1
ATOM 754 O O . VAL A 1 95 ? -48.605 12.229 1.911 1.00 37.03 95 VAL A O 1
ATOM 757 N N . LYS A 1 96 ? -50.732 12.170 2.673 1.00 40.56 96 LYS A N 1
ATOM 758 C CA . LYS A 1 96 ? -50.498 12.248 4.118 1.00 40.56 96 LYS A CA 1
ATOM 759 C C . LYS A 1 96 ? -49.645 11.056 4.582 1.00 40.56 96 LYS A C 1
ATOM 761 O O . LYS A 1 96 ? -50.104 9.921 4.436 1.00 40.56 96 LYS A O 1
ATOM 766 N N . PRO A 1 97 ? -48.496 11.252 5.249 1.00 40.81 97 PRO A N 1
ATOM 767 C CA . PRO A 1 97 ? -47.946 10.201 6.082 1.00 40.81 97 PRO A CA 1
ATOM 768 C C . PRO A 1 97 ? -48.710 10.149 7.411 1.00 40.81 97 PRO A C 1
ATOM 770 O O . PRO A 1 97 ? -48.690 11.060 8.236 1.00 40.81 97 PRO A O 1
ATOM 773 N N . SER A 1 98 ? -49.429 9.040 7.534 1.00 35.59 98 SER A N 1
ATOM 774 C CA . SER A 1 98 ? -50.108 8.476 8.691 1.00 35.59 98 SER A CA 1
ATOM 775 C C . SER A 1 98 ? -49.529 8.851 10.058 1.00 35.59 98 SER A C 1
ATOM 777 O O . SER A 1 98 ? -48.384 8.555 10.394 1.00 35.59 98 SER A O 1
ATOM 779 N N . ASN A 1 99 ? -50.437 9.365 10.881 1.00 36.94 99 ASN A N 1
ATOM 780 C CA . ASN A 1 99 ? -50.443 9.322 12.335 1.00 36.94 99 ASN A CA 1
ATOM 781 C C . ASN A 1 99 ? -49.995 7.932 12.838 1.00 36.94 99 ASN A C 1
ATOM 783 O O . ASN A 1 99 ? -50.643 6.925 12.540 1.00 36.94 99 ASN A O 1
ATOM 787 N N . ARG A 1 100 ? -48.879 7.862 13.573 1.00 35.06 100 ARG A N 1
ATOM 788 C CA . ARG A 1 100 ? -48.422 6.649 14.264 1.00 35.06 100 ARG A CA 1
ATOM 789 C C . ARG A 1 100 ? -48.429 6.933 15.763 1.00 35.06 100 ARG A C 1
ATOM 791 O O . ARG A 1 100 ? -47.479 7.475 16.316 1.00 35.06 100 ARG A O 1
ATOM 798 N N . GLN A 1 101 ? -49.536 6.577 16.410 1.00 44.34 101 GLN A N 1
ATOM 799 C CA . GLN A 1 101 ? -49.601 6.401 17.858 1.00 44.34 101 GLN A CA 1
ATOM 800 C C . GLN A 1 101 ? -48.820 5.136 18.251 1.00 44.34 101 GLN A C 1
ATOM 802 O O . GLN A 1 101 ? -49.152 4.050 17.780 1.00 44.34 101 GLN A O 1
ATOM 807 N N . ARG A 1 102 ? -47.791 5.288 19.093 1.00 33.69 102 ARG A N 1
ATOM 808 C CA . ARG A 1 102 ? -47.139 4.287 19.979 1.00 33.69 102 ARG A CA 1
ATOM 809 C C . ARG A 1 102 ? -45.804 4.895 20.425 1.00 33.69 102 ARG A C 1
ATOM 811 O O . ARG A 1 102 ? -45.052 5.334 19.572 1.00 33.69 102 ARG A O 1
ATOM 818 N N . SER A 1 103 ? -45.401 4.989 21.683 1.00 34.25 103 SER A N 1
ATOM 819 C CA . SER A 1 103 ? -45.941 4.560 22.968 1.00 34.25 103 SER A CA 1
ATOM 820 C C . SER A 1 103 ? -45.375 5.543 23.997 1.00 34.25 103 SER A C 1
ATOM 822 O O . SER A 1 103 ? -44.187 5.858 23.945 1.00 34.25 103 SER A O 1
ATOM 824 N N . LYS A 1 104 ? -46.195 6.042 24.926 1.00 37.25 104 LYS A N 1
ATOM 825 C CA . LYS A 1 104 ? -45.693 6.743 26.113 1.00 37.25 104 LYS A CA 1
ATOM 826 C C . LYS A 1 104 ? -45.064 5.695 27.033 1.00 37.25 104 LYS A C 1
ATOM 828 O O . LYS A 1 104 ? -45.792 4.985 27.715 1.00 37.25 104 LYS A O 1
ATOM 833 N N . SER A 1 105 ? -43.740 5.581 27.031 1.00 37.06 105 SER A N 1
ATOM 834 C CA . SER A 1 105 ? -43.006 4.996 28.152 1.00 37.06 105 SER A CA 1
ATOM 835 C C . SER A 1 105 ? -42.659 6.130 29.113 1.00 37.06 105 SER A C 1
ATOM 837 O O . SER A 1 105 ? -41.716 6.887 28.882 1.00 37.06 105 SER A O 1
ATOM 839 N N . THR A 1 106 ? -43.450 6.278 30.169 1.00 39.69 106 THR A N 1
ATOM 840 C CA . THR A 1 106 ? -43.023 6.933 31.407 1.00 39.69 106 THR A CA 1
ATOM 841 C C . THR A 1 106 ? -41.977 6.030 32.051 1.00 39.69 106 THR A C 1
ATOM 843 O O . THR A 1 106 ? -42.304 5.162 32.851 1.00 39.69 106 THR A O 1
ATOM 846 N N . ALA A 1 107 ? -40.733 6.160 31.602 1.00 41.25 107 ALA A N 1
ATOM 847 C CA . ALA A 1 107 ? -39.587 5.769 32.399 1.00 41.25 107 ALA A CA 1
ATOM 848 C C . ALA A 1 107 ? -39.191 7.014 33.189 1.00 41.25 107 ALA A C 1
ATOM 850 O O . ALA A 1 107 ? -39.013 8.075 32.582 1.00 41.25 107 ALA A O 1
ATOM 851 N N . ASP A 1 108 ? -39.103 6.876 34.509 1.00 48.44 108 ASP A N 1
ATOM 852 C CA . ASP A 1 108 ? -38.478 7.826 35.427 1.00 48.44 108 ASP A CA 1
ATOM 853 C C . ASP A 1 108 ? -37.040 8.082 34.978 1.00 48.44 108 ASP A C 1
ATOM 855 O O . ASP A 1 108 ? -36.083 7.438 35.398 1.00 48.44 108 ASP A O 1
ATOM 859 N N . ARG A 1 109 ? -36.893 8.987 34.015 1.00 46.62 109 ARG A N 1
ATOM 860 C CA . ARG A 1 109 ? -35.603 9.439 33.531 1.00 46.62 109 ARG A CA 1
ATOM 861 C C . ARG A 1 109 ? -35.212 10.574 34.456 1.00 46.62 109 ARG A C 1
ATOM 863 O O . ARG A 1 109 ? -35.738 11.679 34.312 1.00 46.62 109 ARG A O 1
ATOM 870 N N . GLU A 1 110 ? -34.344 10.268 35.416 1.00 49.47 110 GLU A N 1
ATOM 871 C CA . GLU A 1 110 ? -33.687 11.263 36.261 1.00 49.47 110 GLU A CA 1
ATOM 872 C C . GLU A 1 110 ? -33.308 12.471 35.409 1.00 49.47 110 GLU A C 1
ATOM 874 O O . GLU A 1 110 ? -32.695 12.361 34.338 1.00 49.47 110 GLU A O 1
ATOM 879 N N . CYS A 1 111 ? -33.777 13.638 35.842 1.00 53.81 111 CYS A N 1
ATOM 880 C CA . CYS A 1 111 ? -33.524 14.872 35.129 1.00 53.81 111 CYS A CA 1
ATOM 881 C C . CYS A 1 111 ? -32.006 15.068 35.104 1.00 53.81 111 CYS A C 1
ATOM 883 O O . CYS A 1 111 ? -31.358 14.947 36.138 1.00 53.81 111 CYS A O 1
ATOM 885 N N . TRP A 1 112 ? -31.424 15.373 33.943 1.00 46.00 112 TRP A N 1
ATOM 886 C CA . TRP A 1 112 ? -29.972 15.553 33.768 1.00 46.00 112 TRP A CA 1
ATOM 887 C C . TRP A 1 112 ? -29.325 16.489 34.805 1.00 46.00 112 TRP A C 1
ATOM 889 O O . TRP A 1 112 ? -28.134 16.389 35.093 1.00 46.00 112 TRP A O 1
ATOM 899 N N . SER A 1 113 ? -30.117 17.380 35.401 1.00 51.09 113 SER A N 1
ATOM 900 C CA . SER A 1 113 ? -29.714 18.257 36.498 1.00 51.09 113 SER A CA 1
ATOM 901 C C . SER A 1 113 ? -29.413 17.540 37.824 1.00 51.09 113 SER A C 1
ATOM 903 O O . SER A 1 113 ? -28.733 18.127 38.661 1.00 51.09 113 SER A O 1
ATOM 905 N N . GLN A 1 114 ? -29.896 16.313 38.042 1.00 55.62 114 GLN A N 1
ATOM 906 C CA . GLN A 1 114 ? -29.597 15.475 39.211 1.00 55.62 114 GLN A CA 1
ATOM 907 C C . GLN A 1 114 ? -28.331 14.637 39.001 1.00 55.62 114 GLN A C 1
ATOM 909 O O . GLN A 1 114 ? -27.471 14.651 39.874 1.00 55.62 114 GLN A O 1
ATOM 914 N N . MET A 1 115 ? -28.128 14.041 37.819 1.00 55.19 115 MET A N 1
ATOM 915 C CA . MET A 1 115 ? -26.893 13.291 37.516 1.00 55.19 115 MET A CA 1
ATOM 916 C C . MET A 1 115 ? -25.623 14.157 37.568 1.00 55.19 115 MET A C 1
ATOM 918 O O . MET A 1 115 ? -24.549 13.672 37.907 1.00 55.19 115 MET A O 1
ATOM 922 N N . LEU A 1 116 ? -25.726 15.454 37.261 1.00 55.03 116 LEU A N 1
ATOM 923 C CA . LEU A 1 116 ? -24.591 16.383 37.348 1.00 55.03 116 LEU A CA 1
ATOM 924 C C . LEU A 1 116 ? -24.320 16.900 38.775 1.00 55.03 116 LEU A C 1
ATOM 926 O O . LEU A 1 116 ? -23.321 17.587 38.984 1.00 55.03 116 LEU A O 1
ATOM 930 N N . LYS A 1 117 ? -25.179 16.597 39.762 1.00 58.50 117 LYS A N 1
ATOM 931 C CA . LYS A 1 117 ? -25.016 17.048 41.158 1.00 58.50 117 LYS A CA 1
ATOM 932 C C . LYS A 1 117 ? -24.179 16.108 42.027 1.00 58.50 117 LYS A C 1
ATOM 934 O O . LYS A 1 117 ? -23.659 16.567 43.040 1.00 58.50 117 LYS A O 1
ATOM 939 N N . GLU A 1 118 ? -24.026 14.835 41.663 1.00 51.97 118 GLU A N 1
ATOM 940 C CA . GLU A 1 118 ? -23.533 13.816 42.609 1.00 51.97 118 GLU A CA 1
ATOM 941 C C . GLU A 1 118 ? -22.006 13.727 42.778 1.00 51.97 118 GLU A C 1
ATOM 943 O O . GLU A 1 118 ? -21.529 13.056 43.689 1.00 51.97 118 GLU A O 1
ATOM 948 N N . HIS A 1 119 ? -21.206 14.473 42.013 1.00 48.81 119 HIS A N 1
ATOM 949 C CA . HIS A 1 119 ? -19.749 14.500 42.196 1.00 48.81 119 HIS A CA 1
ATOM 950 C C . HIS A 1 119 ? -19.270 15.760 42.933 1.00 48.81 119 HIS A C 1
ATOM 952 O O . HIS A 1 119 ? -18.600 16.620 42.365 1.00 48.81 119 HIS A O 1
ATOM 958 N N . LYS A 1 120 ? -19.573 15.866 44.232 1.00 54.88 120 LYS A N 1
ATOM 959 C CA . LYS A 1 120 ? -18.888 16.796 45.152 1.00 54.88 120 LYS A CA 1
ATOM 960 C C . LYS A 1 120 ? -18.205 16.012 46.278 1.00 54.88 120 LYS A C 1
ATOM 962 O O . LYS A 1 120 ? -18.639 16.028 47.426 1.00 54.88 120 LYS A O 1
ATOM 967 N N . GLY A 1 121 ? -17.109 15.331 45.939 1.00 45.59 121 GLY A N 1
ATOM 968 C CA . GLY A 1 121 ? -16.116 14.914 46.931 1.00 45.59 121 GLY A CA 1
ATOM 969 C C . GLY A 1 121 ? -15.462 16.161 47.533 1.00 45.59 121 GLY A C 1
ATOM 970 O O . GLY A 1 121 ? -15.054 17.057 46.797 1.00 45.59 121 GLY A O 1
ATOM 971 N N . GLY A 1 122 ? -15.442 16.255 48.863 1.00 49.31 122 GLY A N 1
ATOM 972 C CA . GLY A 1 122 ? -15.068 17.443 49.636 1.00 49.31 122 GLY A CA 1
ATOM 973 C C . GLY A 1 122 ? -13.579 17.792 49.632 1.00 49.31 122 GLY A C 1
ATOM 974 O O . GLY A 1 122 ? -12.995 17.928 50.705 1.00 49.31 122 GLY A O 1
ATOM 975 N N . ASP A 1 123 ? -12.983 17.971 48.454 1.00 44.53 123 ASP A N 1
ATOM 976 C CA . ASP A 1 123 ? -11.593 18.392 48.306 1.00 44.53 123 ASP A CA 1
ATOM 977 C C . ASP A 1 123 ? -11.511 19.884 47.941 1.00 44.53 123 ASP A C 1
ATOM 979 O O . ASP A 1 123 ? -12.080 20.357 46.955 1.00 44.53 123 ASP A O 1
ATOM 983 N N . LYS A 1 124 ? -10.855 20.672 48.799 1.00 57.03 124 LYS A N 1
ATOM 984 C CA . LYS A 1 124 ? -10.997 22.142 48.875 1.00 57.03 124 LYS A CA 1
ATOM 985 C C . LYS A 1 124 ? -10.210 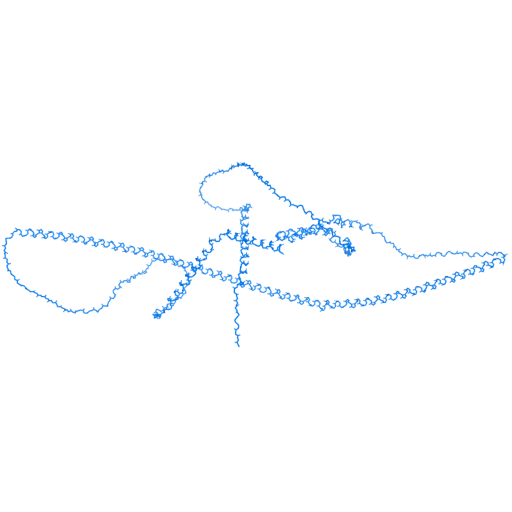22.935 47.821 1.00 57.03 124 LYS A C 1
ATOM 987 O O . LYS A 1 124 ? -10.036 24.140 47.977 1.00 57.03 124 LYS A O 1
ATOM 992 N N . PHE A 1 125 ? -9.788 22.305 46.729 1.00 49.88 125 PHE A N 1
ATOM 993 C CA . PHE A 1 125 ? -9.105 22.972 45.616 1.00 49.88 125 PHE A CA 1
ATOM 994 C C . PHE A 1 125 ? -9.639 22.490 44.263 1.00 49.88 125 PHE A C 1
ATOM 996 O O . PHE A 1 125 ? -8.923 21.888 43.467 1.00 49.88 125 PHE A O 1
ATOM 1003 N N . SER A 1 126 ? -10.909 22.780 43.963 1.00 48.62 126 SER A N 1
ATOM 1004 C CA . SER A 1 126 ? -11.418 22.610 42.598 1.00 48.62 126 SER A CA 1
ATOM 1005 C C . SER A 1 126 ? -10.985 23.795 41.729 1.00 48.62 126 SER A C 1
ATOM 1007 O O . SER A 1 126 ? -11.680 24.802 41.600 1.00 48.62 126 SER A O 1
ATOM 1009 N N . VAL A 1 127 ? -9.810 23.655 41.109 1.00 55.78 127 VAL A N 1
ATOM 1010 C CA . VAL A 1 127 ? -9.269 24.547 40.060 1.00 55.78 127 VAL A CA 1
ATOM 1011 C C . VAL A 1 127 ? -10.179 24.583 38.810 1.00 55.78 127 VAL A C 1
ATOM 1013 O O . VAL A 1 127 ? -10.016 25.428 37.937 1.00 55.78 127 VAL A O 1
ATOM 1016 N N . PHE A 1 128 ? -11.203 23.724 38.749 1.00 49.69 128 PHE A N 1
ATOM 1017 C CA . PHE A 1 128 ? -12.169 23.619 37.652 1.00 49.69 128 PHE A CA 1
ATOM 1018 C C . PHE A 1 128 ? -13.490 24.369 37.884 1.00 49.69 128 PHE A C 1
ATOM 1020 O O . PHE A 1 128 ? -14.430 24.196 37.112 1.00 49.69 128 PHE A O 1
ATOM 1027 N N . GLY A 1 129 ? -13.585 25.234 38.899 1.00 56.66 129 GLY A N 1
ATOM 1028 C CA . GLY A 1 129 ? -14.822 25.958 39.230 1.00 56.66 129 GLY A CA 1
ATOM 1029 C C . GLY A 1 129 ? -15.393 26.868 38.127 1.00 56.66 129 GLY A C 1
ATOM 1030 O O . GLY A 1 129 ? -16.522 27.325 38.260 1.00 56.66 129 GLY A O 1
ATOM 1031 N N . SER A 1 130 ? -14.652 27.124 37.045 1.00 60.41 130 SER A N 1
ATOM 1032 C CA . SER A 1 130 ? -15.105 27.893 35.874 1.00 60.41 130 SER A CA 1
ATOM 1033 C C . SER A 1 130 ? -15.335 27.041 34.619 1.00 60.41 130 SER A C 1
ATOM 1035 O O . SER A 1 130 ? -15.571 27.586 33.538 1.00 60.41 130 SER A O 1
ATOM 1037 N N . PHE A 1 131 ? -15.254 25.712 34.729 1.00 69.12 131 PHE A N 1
ATOM 1038 C CA . PHE A 1 131 ? -15.433 24.827 33.588 1.00 69.12 131 PHE A CA 1
ATOM 1039 C C . PHE A 1 131 ? -16.919 24.672 33.267 1.00 69.12 131 PHE A C 1
ATOM 1041 O O . PHE A 1 131 ? -17.655 23.984 33.968 1.00 69.12 131 PHE A O 1
ATOM 1048 N N . ASP A 1 132 ? -17.354 25.318 32.188 1.00 77.06 132 ASP A N 1
ATOM 1049 C CA . ASP A 1 132 ? -18.669 25.098 31.593 1.00 77.06 132 ASP A CA 1
ATOM 1050 C C . ASP A 1 132 ? -18.565 23.919 30.603 1.00 77.06 132 ASP A C 1
ATOM 1052 O O . ASP A 1 132 ? -18.025 24.083 29.500 1.00 77.06 132 ASP A O 1
ATOM 1056 N N . PRO A 1 133 ? -19.046 22.715 30.972 1.00 77.69 133 PRO A N 1
ATOM 1057 C CA . PRO A 1 133 ? -18.925 21.530 30.130 1.00 77.69 133 PRO A CA 1
ATOM 1058 C C . PRO A 1 133 ? -19.670 21.683 28.800 1.00 77.69 133 PRO A C 1
ATOM 1060 O O . PRO A 1 133 ? -19.227 21.128 27.795 1.00 77.69 133 PRO A O 1
ATOM 1063 N N . LEU A 1 134 ? -20.751 22.470 28.750 1.00 79.81 134 LEU A N 1
ATOM 1064 C CA . LEU A 1 134 ? -21.492 22.727 27.515 1.00 79.81 134 LEU A CA 1
ATOM 1065 C C . LEU A 1 134 ? -20.713 23.660 26.594 1.00 79.81 134 LEU A C 1
ATOM 1067 O O . LEU A 1 134 ? -20.634 23.409 25.389 1.00 79.81 134 LEU A O 1
ATOM 1071 N N . ARG A 1 135 ? -20.068 24.690 27.146 1.00 79.62 135 ARG A N 1
ATOM 1072 C CA . ARG A 1 135 ? -19.166 25.560 26.383 1.00 79.62 135 ARG A CA 1
ATOM 1073 C C . ARG A 1 135 ? -17.977 24.788 25.822 1.00 79.62 135 ARG A C 1
ATOM 1075 O O . ARG A 1 135 ? -17.643 24.970 24.650 1.00 79.62 135 ARG A O 1
ATOM 1082 N N . THR A 1 136 ? -17.366 23.913 26.619 1.00 83.06 136 THR A N 1
ATOM 1083 C CA . THR A 1 136 ? -16.239 23.087 26.168 1.00 83.06 136 THR A CA 1
ATOM 1084 C C . THR A 1 136 ? -16.670 22.099 25.091 1.00 83.06 136 THR A C 1
ATOM 1086 O O . THR A 1 136 ? -15.999 21.976 24.069 1.00 83.06 136 THR A O 1
ATOM 1089 N N . LEU A 1 137 ? -17.825 21.454 25.252 1.00 85.44 137 LEU A N 1
ATOM 1090 C CA . LEU A 1 137 ? -18.366 20.548 24.243 1.00 85.44 137 LEU A CA 1
ATOM 1091 C C . LEU A 1 137 ? -18.713 21.287 22.938 1.00 85.44 137 LEU A C 1
ATOM 1093 O O . LEU A 1 137 ? -18.423 20.792 21.849 1.00 85.44 137 LEU A O 1
ATOM 1097 N N . HIS A 1 138 ? -19.250 22.508 23.030 1.00 84.19 138 HIS A N 1
ATOM 1098 C CA . HIS A 1 138 ? -19.501 23.359 21.868 1.00 84.19 138 HIS A CA 1
ATOM 1099 C C . HIS A 1 138 ? -18.200 23.742 21.148 1.00 84.19 138 HIS A C 1
ATOM 1101 O O . HIS A 1 138 ? -18.137 23.666 19.920 1.00 84.19 138 HIS A O 1
ATOM 1107 N N . PHE A 1 139 ? -17.150 24.094 21.894 1.00 87.19 139 PHE A N 1
ATOM 1108 C CA . PHE A 1 139 ? -15.824 24.378 21.345 1.00 87.19 139 PHE A CA 1
ATOM 1109 C C . PHE A 1 139 ? -15.225 23.154 20.639 1.00 87.19 139 PHE A C 1
ATOM 1111 O O . PHE A 1 139 ? -14.859 23.247 19.469 1.00 87.19 139 PHE A O 1
ATOM 1118 N N . LEU A 1 140 ? -15.219 21.990 21.296 1.00 88.19 140 LEU A N 1
ATOM 1119 C CA . LEU A 1 140 ? -14.701 20.743 20.728 1.00 88.19 140 LEU A CA 1
ATOM 1120 C C . LEU A 1 140 ? -15.462 20.321 19.468 1.00 88.19 140 LEU A C 1
ATOM 1122 O O . LEU A 1 140 ? -14.843 19.906 18.497 1.00 88.19 140 LEU A O 1
ATOM 1126 N N . SER A 1 141 ? -16.789 20.479 19.437 1.00 89.81 141 SER A N 1
ATOM 1127 C CA . SER A 1 141 ? -17.590 20.151 18.248 1.00 89.81 141 SER A CA 1
ATOM 1128 C C . SER A 1 141 ? -17.286 21.052 17.043 1.00 89.81 141 SER A C 1
ATOM 1130 O O . SER A 1 141 ? -17.380 20.605 15.901 1.00 89.81 141 SER A O 1
ATOM 1132 N N . LYS A 1 142 ? -16.916 22.318 17.278 1.00 89.50 142 LYS A N 1
ATOM 1133 C CA . LYS A 1 142 ? -16.498 23.256 16.224 1.00 89.50 142 LYS A CA 1
ATOM 1134 C C . LYS A 1 142 ? -15.091 22.955 15.732 1.00 89.50 142 LYS A C 1
ATOM 1136 O O . LYS A 1 142 ? -14.865 22.941 14.527 1.00 89.50 142 LYS A O 1
ATOM 1141 N N . GLU A 1 143 ? -14.174 22.683 16.652 1.00 89.62 143 GLU A N 1
ATOM 1142 C CA . GLU A 1 143 ? -12.798 22.317 16.317 1.00 89.62 143 GLU A CA 1
ATOM 1143 C C . GLU A 1 143 ? -12.760 21.000 15.531 1.00 89.62 143 GLU A C 1
ATOM 1145 O O . GLU A 1 143 ? -12.124 20.911 14.484 1.00 89.62 143 GLU A O 1
ATOM 1150 N N . LEU A 1 144 ? -13.539 20.006 15.966 1.00 89.19 144 LEU A N 1
ATOM 1151 C CA . LEU A 1 144 ? -13.689 18.731 15.271 1.00 89.19 144 LEU A CA 1
ATOM 1152 C C . LEU A 1 144 ? -14.249 18.920 13.854 1.00 89.19 144 LEU A C 1
ATOM 1154 O O . LEU A 1 144 ? -13.750 18.304 12.917 1.00 89.19 144 LEU A O 1
ATOM 1158 N N . GLN A 1 145 ? -15.237 19.804 13.675 1.00 91.00 145 GLN A N 1
ATOM 1159 C CA . GLN A 1 145 ? -15.761 20.142 12.349 1.00 91.00 145 GLN A CA 1
ATOM 1160 C C . GLN A 1 145 ? -14.680 20.752 11.450 1.00 91.00 145 GLN A C 1
ATOM 1162 O O . GLN A 1 145 ? -14.557 20.361 10.290 1.00 91.00 145 GLN A O 1
ATOM 1167 N N . LEU A 1 146 ? -13.891 21.691 11.978 1.00 91.00 146 LEU A N 1
ATOM 1168 C CA . LEU A 1 146 ? -12.831 22.363 11.229 1.00 91.00 146 LEU A CA 1
ATOM 1169 C C . LEU A 1 146 ? -11.731 21.377 10.807 1.00 91.00 146 LEU A C 1
ATOM 1171 O O . LEU A 1 146 ? -11.306 21.373 9.648 1.00 91.00 146 LEU A O 1
ATOM 1175 N N . GLN A 1 147 ? -11.308 20.504 11.722 1.00 89.81 147 GLN A N 1
ATOM 1176 C CA . GLN A 1 147 ? -10.289 19.490 11.452 1.00 89.81 147 GLN A CA 1
ATOM 1177 C C . GLN A 1 147 ? -10.783 18.441 10.453 1.00 89.81 147 GLN A C 1
ATOM 1179 O O . GLN A 1 147 ? -10.074 18.124 9.499 1.00 89.81 147 GLN A O 1
ATOM 1184 N N . LEU A 1 148 ? -12.019 17.956 10.598 1.00 90.19 148 LEU A N 1
ATOM 1185 C CA . LEU A 1 148 ? -12.600 16.994 9.660 1.00 90.19 148 LEU A CA 1
ATOM 1186 C C . LEU A 1 148 ? -12.809 17.589 8.272 1.00 90.19 148 LEU A C 1
ATOM 1188 O O . LEU A 1 148 ? -12.514 16.919 7.290 1.00 90.19 148 LEU A O 1
ATOM 1192 N N . HIS A 1 149 ? -13.231 18.849 8.170 1.00 90.12 149 HIS A N 1
ATOM 1193 C CA . HIS A 1 149 ? -13.353 19.516 6.875 1.00 90.12 149 HIS A CA 1
ATOM 1194 C C . HIS A 1 149 ? -11.993 19.678 6.174 1.00 90.12 149 HIS A C 1
ATOM 1196 O O . HIS A 1 149 ? -11.913 19.611 4.951 1.00 90.12 149 HIS A O 1
ATOM 1202 N N . THR A 1 150 ? -10.913 19.840 6.946 1.00 90.00 150 THR A N 1
ATOM 1203 C CA . THR A 1 150 ? -9.547 19.976 6.415 1.00 90.00 150 THR A CA 1
ATOM 1204 C C . THR A 1 150 ? -8.960 18.634 5.961 1.00 90.00 150 THR A C 1
ATOM 1206 O O . THR A 1 150 ? -8.252 18.581 4.957 1.00 90.00 150 THR A O 1
ATOM 1209 N N . ILE A 1 151 ? -9.235 17.548 6.692 1.00 90.69 151 ILE A N 1
ATOM 1210 C CA . ILE A 1 151 ? -8.636 16.225 6.445 1.00 90.69 151 ILE A CA 1
ATOM 1211 C C . ILE A 1 151 ? -9.492 15.391 5.472 1.00 90.69 151 ILE A C 1
ATOM 1213 O O . ILE A 1 151 ? -8.947 14.661 4.644 1.00 90.69 151 ILE A O 1
ATOM 1217 N N . LEU A 1 152 ? -10.823 15.494 5.556 1.00 90.31 152 LEU A N 1
ATOM 1218 C CA . LEU A 1 152 ? -11.803 14.650 4.859 1.00 90.31 152 LEU A CA 1
ATOM 1219 C C . LEU A 1 152 ? -12.985 15.495 4.326 1.00 90.31 152 LEU A C 1
ATOM 1221 O O . LEU A 1 152 ? -14.106 15.406 4.839 1.00 90.31 152 LEU A O 1
ATOM 1225 N N . PRO A 1 153 ? -12.771 16.315 3.280 1.00 88.00 153 PRO A N 1
ATOM 1226 C CA . PRO A 1 153 ? -13.829 17.151 2.712 1.00 88.00 153 PRO A CA 1
ATOM 1227 C C . PRO A 1 153 ? -14.957 16.347 2.040 1.00 88.00 153 PRO A C 1
ATOM 1229 O O . PRO A 1 153 ? -16.070 16.857 1.962 1.00 88.00 153 PRO A O 1
ATOM 1232 N N . ASP A 1 154 ? -14.692 15.105 1.618 1.00 92.50 154 ASP A N 1
ATOM 1233 C CA . ASP A 1 154 ? -15.620 14.285 0.817 1.00 92.50 154 ASP A CA 1
ATOM 1234 C C . ASP A 1 154 ? -16.437 13.261 1.640 1.00 92.50 154 ASP A C 1
ATOM 1236 O O . ASP A 1 154 ? -17.233 12.510 1.075 1.00 92.50 154 ASP A O 1
ATOM 1240 N N . ASP A 1 155 ? -16.229 13.163 2.960 1.00 90.19 155 ASP A N 1
ATOM 1241 C CA . ASP A 1 155 ? -16.961 12.204 3.803 1.00 90.19 155 ASP A CA 1
ATOM 1242 C C . ASP A 1 155 ? -18.246 12.821 4.380 1.00 90.19 155 ASP A C 1
ATOM 1244 O O . ASP A 1 155 ? -18.312 13.257 5.536 1.00 90.19 155 ASP A O 1
ATOM 1248 N N . ASP A 1 156 ? -19.291 12.837 3.548 1.00 91.44 156 ASP A N 1
ATOM 1249 C CA . ASP A 1 156 ? -20.616 13.383 3.868 1.00 91.44 156 ASP A CA 1
ATOM 1250 C C . ASP A 1 156 ? -21.233 12.769 5.135 1.00 91.44 156 ASP A C 1
ATOM 1252 O O . ASP A 1 156 ? -21.991 13.426 5.852 1.00 91.44 156 ASP A O 1
ATOM 1256 N N . LYS A 1 157 ? -20.912 11.504 5.447 1.00 88.06 157 LYS A N 1
ATOM 1257 C CA . LYS A 1 157 ? -21.471 10.813 6.618 1.00 88.06 157 LYS A CA 1
ATOM 1258 C C . LYS A 1 157 ? -20.893 11.374 7.907 1.00 88.06 157 LYS A C 1
ATOM 1260 O O . LYS A 1 157 ? -21.638 11.660 8.843 1.00 88.06 157 LYS A O 1
ATOM 1265 N N . VAL A 1 158 ? -19.575 11.545 7.955 1.00 83.00 158 VAL A N 1
ATOM 1266 C CA . VAL A 1 158 ? -18.881 12.070 9.135 1.00 83.00 158 VAL A CA 1
ATOM 1267 C C . VAL A 1 158 ? -19.203 13.554 9.333 1.00 83.00 158 VAL A C 1
ATOM 1269 O O . VAL A 1 158 ? -19.482 13.977 10.457 1.00 83.00 158 VAL A O 1
ATOM 1272 N N . GLN A 1 159 ? -19.273 14.335 8.251 1.00 90.25 159 GLN A N 1
ATOM 1273 C CA . GLN A 1 159 ? -19.722 15.731 8.314 1.00 90.25 159 GLN A CA 1
ATOM 1274 C C . GLN A 1 159 ? -21.185 15.856 8.769 1.00 90.25 159 GLN A C 1
ATOM 1276 O O . GLN A 1 159 ? -21.513 16.767 9.538 1.00 90.25 159 GLN A O 1
ATOM 1281 N N . GLY A 1 160 ? -22.048 14.920 8.362 1.00 91.31 160 GLY A N 1
ATOM 1282 C CA . GLY A 1 160 ? -23.429 14.816 8.831 1.00 91.31 160 GLY A CA 1
ATOM 1283 C C . GLY A 1 160 ? -23.521 14.598 10.342 1.00 91.31 160 GLY A C 1
ATOM 1284 O O . GLY A 1 160 ? -24.193 15.364 11.026 1.00 91.31 160 GLY A O 1
ATOM 1285 N N . ILE A 1 161 ? -22.767 13.638 10.890 1.00 88.88 161 ILE A N 1
ATOM 1286 C CA . ILE A 1 161 ? -22.759 13.339 12.336 1.00 88.88 161 ILE A CA 1
ATOM 1287 C C . ILE A 1 161 ? -22.319 14.554 13.164 1.00 88.88 161 ILE A C 1
ATOM 1289 O O . ILE A 1 161 ? -22.929 14.870 14.186 1.00 88.88 161 ILE A O 1
ATOM 1293 N N . VAL A 1 162 ? -21.277 15.267 12.729 1.00 88.88 162 VAL A N 1
ATOM 1294 C CA . VAL A 1 162 ? -20.797 16.465 13.439 1.00 88.88 162 VAL A CA 1
ATOM 1295 C C . VAL A 1 162 ? -21.810 17.607 13.349 1.00 88.88 162 VAL A C 1
ATOM 1297 O O . VAL A 1 162 ? -22.031 18.316 14.333 1.00 88.88 162 VAL A O 1
ATOM 1300 N N . SER A 1 163 ? -22.473 17.756 12.202 1.00 90.06 163 SER A N 1
ATOM 1301 C CA . SER A 1 163 ? -23.558 18.727 12.026 1.00 90.06 163 SER A CA 1
ATOM 1302 C C . SER A 1 163 ? -24.749 18.410 12.936 1.00 90.06 163 SER A C 1
ATOM 1304 O O . SER A 1 163 ? -25.287 19.315 13.578 1.00 90.06 163 SER A O 1
ATOM 1306 N N . ASP A 1 164 ? -25.103 17.131 13.078 1.00 91.69 164 ASP A N 1
ATOM 1307 C CA . ASP A 1 164 ? -26.157 16.660 13.979 1.00 91.69 164 ASP A CA 1
ATOM 1308 C C . ASP A 1 164 ? -25.791 16.876 15.453 1.00 91.69 164 ASP A C 1
ATOM 1310 O O . ASP A 1 164 ? -26.629 17.338 16.230 1.00 91.69 164 ASP A O 1
ATOM 1314 N N . MET A 1 165 ? -24.533 16.635 15.847 1.00 88.38 165 MET A N 1
ATOM 1315 C CA . MET A 1 165 ? -24.036 16.963 17.191 1.00 88.38 165 MET A CA 1
ATOM 1316 C C . MET A 1 165 ? -24.161 18.461 17.485 1.00 88.38 165 MET A C 1
ATOM 1318 O O . MET A 1 165 ? -24.649 18.849 18.546 1.00 88.38 165 MET A O 1
ATOM 1322 N N . GLN A 1 166 ? -23.774 19.323 16.543 1.00 87.75 166 GLN A N 1
ATOM 1323 C CA . GLN A 1 166 ? -23.924 20.769 16.702 1.00 87.75 166 GLN A CA 1
ATOM 1324 C C . GLN A 1 166 ? -25.391 21.198 16.762 1.00 87.75 166 GLN A C 1
ATOM 1326 O O . GLN A 1 166 ? -25.742 22.092 17.536 1.00 87.75 166 GLN A O 1
ATOM 1331 N N . TYR A 1 167 ? -26.257 20.573 15.965 1.00 91.50 167 TYR A N 1
ATOM 1332 C CA . TYR A 1 167 ? -27.691 20.828 15.996 1.00 91.50 167 TYR A CA 1
ATOM 1333 C C . TYR A 1 167 ? -28.302 20.403 17.335 1.00 91.50 167 TYR A C 1
ATOM 1335 O O . TYR A 1 167 ? -29.056 21.170 17.929 1.00 91.50 167 TYR A O 1
ATOM 1343 N N . ALA A 1 168 ? -27.920 19.241 17.868 1.00 86.88 168 ALA A N 1
ATOM 1344 C CA . ALA A 1 168 ? -28.343 18.774 19.185 1.00 86.88 168 ALA A CA 1
ATOM 1345 C C . ALA A 1 168 ? -27.902 19.734 20.302 1.00 86.88 168 ALA A C 1
ATOM 1347 O O . ALA A 1 168 ? -28.716 20.087 21.155 1.00 86.88 168 ALA A O 1
ATOM 1348 N N . LEU A 1 169 ? -26.664 20.238 20.251 1.00 84.81 169 LEU A N 1
ATOM 1349 C CA . LEU A 1 169 ? -26.165 21.236 21.205 1.00 84.81 169 LEU A CA 1
ATOM 1350 C C . LEU A 1 169 ? -26.926 22.567 21.122 1.00 84.81 169 LEU A C 1
ATOM 1352 O O . LEU A 1 169 ? -27.164 23.192 22.149 1.00 84.81 169 LEU A O 1
ATOM 1356 N N . LYS A 1 170 ? -27.366 22.986 19.928 1.00 84.94 170 LYS A N 1
ATOM 1357 C CA . LYS A 1 170 ? -28.198 24.191 19.740 1.00 84.94 170 LYS A CA 1
ATOM 1358 C C . LYS A 1 170 ? -29.625 24.046 20.276 1.00 84.94 170 LYS A C 1
ATOM 1360 O O . LYS A 1 170 ? -30.292 25.056 20.473 1.00 84.94 170 LYS A O 1
ATOM 1365 N N . ARG A 1 171 ? -30.112 22.817 20.484 1.00 85.31 171 ARG A N 1
ATOM 1366 C CA . ARG A 1 171 ? -31.442 22.556 21.060 1.00 85.31 171 ARG A CA 1
ATOM 1367 C C . ARG A 1 171 ? -31.455 22.619 22.582 1.00 85.31 171 ARG A C 1
ATOM 1369 O O . ARG A 1 171 ? -32.543 22.597 23.149 1.00 85.31 171 ARG A O 1
ATOM 1376 N N . VAL A 1 172 ? -30.291 22.682 23.233 1.00 81.25 172 VAL A N 1
ATOM 1377 C CA . VAL A 1 172 ? -30.204 22.908 24.678 1.00 81.25 172 VAL A CA 1
ATOM 1378 C C . VAL A 1 172 ? -30.592 24.367 24.941 1.00 81.25 172 VAL A C 1
ATOM 1380 O O . VAL A 1 172 ? -29.886 25.261 24.469 1.00 81.25 172 VAL A O 1
ATOM 1383 N N . PRO A 1 173 ? -31.706 24.635 25.647 1.00 79.06 173 PRO A N 1
ATOM 1384 C CA . PRO A 1 173 ? -32.124 25.996 25.951 1.00 79.06 173 PRO A CA 1
ATOM 1385 C C . PRO A 1 173 ? -31.015 26.736 26.720 1.00 79.06 173 PRO A C 1
ATOM 1387 O O . PRO A 1 173 ? -30.407 26.144 27.623 1.00 79.06 173 PRO A O 1
ATOM 1390 N N . PRO A 1 174 ? -30.719 28.005 26.385 1.00 65.75 174 PRO A N 1
ATOM 1391 C CA . PRO A 1 174 ? -29.656 28.777 27.031 1.00 65.75 174 PRO A CA 1
ATOM 1392 C C . PRO A 1 174 ? -29.849 28.908 28.551 1.00 65.75 174 PRO A C 1
ATOM 1394 O O . PRO A 1 174 ? -28.877 29.075 29.288 1.00 65.75 174 PRO A O 1
ATOM 1397 N N . GLU A 1 175 ? -31.076 28.747 29.043 1.00 66.69 175 GLU A N 1
ATOM 1398 C CA . GLU A 1 175 ? -31.425 28.728 30.461 1.00 66.69 175 GLU A CA 1
ATOM 1399 C C . GLU A 1 175 ? -30.794 27.537 31.206 1.00 66.69 175 GLU A C 1
ATOM 1401 O O . GLU A 1 175 ? -30.387 27.688 32.357 1.00 66.69 175 GLU A O 1
ATOM 1406 N N . ILE A 1 176 ? -30.635 26.378 30.548 1.00 64.94 176 ILE A N 1
ATOM 1407 C CA . ILE A 1 176 ? -29.981 25.182 31.117 1.00 64.94 176 ILE A CA 1
ATOM 1408 C C . ILE A 1 176 ? -28.453 25.331 31.077 1.00 64.94 176 ILE A C 1
ATOM 1410 O O . ILE A 1 176 ? -27.764 24.902 32.001 1.00 64.94 176 ILE A O 1
ATOM 1414 N N . ALA A 1 177 ? -27.921 26.000 30.049 1.00 58.69 177 ALA A N 1
ATOM 1415 C CA . ALA A 1 177 ? -26.494 26.309 29.955 1.00 58.69 177 ALA A CA 1
ATOM 1416 C C . ALA A 1 177 ? -26.045 27.336 31.014 1.00 58.69 177 ALA A C 1
ATOM 1418 O O . ALA A 1 177 ? -24.946 27.240 31.552 1.00 58.69 177 ALA A O 1
ATOM 1419 N N . SER A 1 178 ? -26.916 28.287 31.370 1.00 55.41 178 SER A N 1
ATOM 1420 C CA . SER A 1 178 ? -26.634 29.317 32.377 1.00 55.41 178 SER A CA 1
ATOM 1421 C C . SER A 1 178 ? -26.923 28.875 33.823 1.00 55.41 178 SER A C 1
ATOM 1423 O O . SER A 1 178 ? -26.317 29.406 34.759 1.00 55.41 178 SER A O 1
ATOM 1425 N N . GLN A 1 179 ? -27.785 27.870 34.038 1.00 54.28 179 GLN A N 1
ATOM 1426 C CA . GLN A 1 179 ? -28.143 27.384 35.381 1.00 54.28 179 GLN A CA 1
ATOM 1427 C C 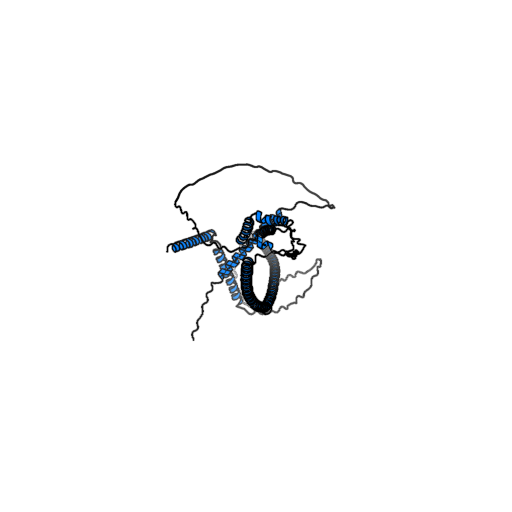. GLN A 1 179 ? -26.959 26.801 36.170 1.00 54.28 179 GLN A C 1
ATOM 1429 O O . GLN A 1 179 ? -26.974 26.846 37.401 1.00 54.28 179 GLN A O 1
ATOM 1434 N N . VAL A 1 180 ? -25.910 26.328 35.486 1.00 55.28 180 VAL A N 1
ATOM 1435 C CA . VAL A 1 180 ? -24.674 25.836 36.123 1.00 55.28 180 VAL A CA 1
ATOM 1436 C C . VAL A 1 180 ? -23.932 26.962 36.865 1.00 55.28 180 VAL A C 1
ATOM 1438 O O . VAL A 1 180 ? -23.314 26.706 37.893 1.00 55.28 180 VAL A O 1
ATOM 1441 N N . HIS A 1 181 ? -24.051 28.220 36.420 1.00 49.44 181 HIS A N 1
ATOM 1442 C CA . HIS A 1 181 ? -23.409 29.375 37.066 1.00 49.44 181 HIS A CA 1
ATOM 1443 C C . HIS A 1 181 ? -24.283 30.032 38.151 1.00 49.44 181 HIS A C 1
ATOM 1445 O O . HIS A 1 181 ? -23.769 30.543 39.144 1.00 49.44 181 HIS A O 1
ATOM 1451 N N . LEU A 1 182 ? -25.612 29.995 38.005 1.00 51.34 182 LEU A N 1
ATOM 1452 C CA . LEU A 1 182 ? -26.547 30.635 38.945 1.00 51.34 182 LEU A CA 1
ATOM 1453 C C . LEU A 1 182 ? -26.722 29.856 40.263 1.00 51.34 182 LEU A C 1
ATOM 1455 O O . LEU A 1 182 ? -26.974 30.459 41.306 1.00 51.34 182 LEU A O 1
ATOM 1459 N N . LEU A 1 183 ? -26.521 28.535 40.255 1.00 53.34 183 LEU A N 1
ATOM 1460 C CA . LEU A 1 183 ? -26.579 27.702 41.467 1.00 53.34 183 LEU A CA 1
ATOM 1461 C C . LEU A 1 183 ? -25.358 27.867 42.386 1.00 53.34 183 LEU A C 1
ATOM 1463 O O . LEU A 1 183 ? -25.474 27.665 43.593 1.00 53.34 183 LEU A O 1
ATOM 1467 N N . GLN A 1 184 ? -24.221 28.322 41.855 1.00 56.31 184 GLN A N 1
ATOM 1468 C CA . GLN A 1 184 ? -23.014 28.579 42.646 1.00 56.31 184 GLN A CA 1
ATOM 1469 C C . GLN A 1 184 ? -23.146 29.833 43.537 1.00 56.31 184 GLN A C 1
ATOM 1471 O O . GLN A 1 184 ? -22.440 29.953 44.536 1.00 56.31 184 GLN A O 1
ATOM 1476 N N . GLY A 1 185 ? -24.087 30.738 43.226 1.00 48.47 185 GLY A N 1
ATOM 1477 C CA . GLY A 1 185 ? -24.380 31.936 44.026 1.00 48.47 185 GLY A CA 1
ATOM 1478 C C . GLY A 1 185 ? -25.417 31.741 45.142 1.00 48.47 185 GLY A C 1
ATOM 1479 O O . GLY A 1 185 ? -25.432 32.514 46.097 1.00 48.47 185 GLY A O 1
ATOM 1480 N N . LEU A 1 186 ? -26.268 30.712 45.061 1.00 51.91 186 LEU A N 1
ATOM 1481 C CA . LEU A 1 186 ? -27.360 30.477 46.023 1.00 51.91 186 LEU A CA 1
ATOM 1482 C C . LEU A 1 186 ? -26.957 29.592 47.219 1.00 51.91 186 LEU A C 1
ATOM 1484 O O . LEU A 1 186 ? -27.556 29.706 48.287 1.00 51.91 186 LEU A O 1
ATOM 1488 N N . GLU A 1 187 ? -25.907 28.770 47.097 1.00 50.25 187 GLU A N 1
ATOM 1489 C CA . GLU A 1 187 ? -25.444 27.876 48.179 1.00 50.25 187 GLU A CA 1
ATOM 1490 C C . GLU A 1 187 ? -24.670 28.593 49.310 1.00 50.25 187 GLU A C 1
ATOM 1492 O O . GLU A 1 187 ? -24.447 28.005 50.366 1.00 50.25 187 GLU A O 1
ATOM 1497 N N . ILE A 1 188 ? -24.323 29.881 49.167 1.00 53.81 188 ILE A N 1
ATOM 1498 C CA . ILE A 1 188 ? -23.632 30.656 50.224 1.00 53.81 188 ILE A CA 1
ATOM 1499 C C . ILE A 1 188 ? -24.609 31.163 51.315 1.00 53.81 188 ILE A C 1
ATOM 1501 O O . ILE A 1 188 ? -24.180 31.550 52.401 1.00 53.81 188 ILE A O 1
ATOM 1505 N N . LEU A 1 189 ? -25.930 31.098 51.096 1.00 49.41 189 LEU A N 1
ATOM 1506 C CA . LEU A 1 189 ? -26.936 31.645 52.025 1.00 49.41 189 LEU A CA 1
ATOM 1507 C C . LEU A 1 189 ? -27.650 30.620 52.932 1.00 49.41 189 LEU A C 1
ATOM 1509 O O . LEU A 1 189 ? -28.390 31.038 53.819 1.00 49.41 189 LEU A O 1
ATOM 1513 N N . GLN A 1 190 ? -27.422 29.306 52.793 1.00 49.06 190 GLN A N 1
ATOM 1514 C CA . GLN A 1 190 ? -28.164 28.276 53.559 1.00 49.06 190 GLN A CA 1
ATOM 1515 C C . GLN A 1 190 ? -27.384 27.595 54.703 1.00 49.06 190 GLN A C 1
ATOM 1517 O O . GLN A 1 190 ? -27.844 26.623 55.297 1.00 49.06 190 GLN A O 1
ATOM 1522 N N . GLY A 1 191 ? -26.229 28.131 55.098 1.00 46.28 191 GLY A N 1
ATOM 1523 C CA . GLY A 1 191 ? -25.410 27.590 56.188 1.00 46.28 191 GLY A CA 1
ATOM 1524 C C . GLY A 1 191 ? -25.758 28.086 57.599 1.00 46.28 191 GLY A C 1
ATOM 1525 O O . GLY A 1 191 ? -24.851 28.521 58.303 1.00 46.28 191 GLY A O 1
ATOM 1526 N N . LYS A 1 192 ? -27.021 28.053 58.051 1.00 50.12 192 LYS A N 1
ATOM 1527 C CA . LYS A 1 192 ? -27.375 28.246 59.479 1.00 50.12 192 LYS A CA 1
ATOM 1528 C C . LYS A 1 192 ? -28.589 27.401 59.869 1.00 50.12 192 LYS A C 1
ATOM 1530 O O . LYS A 1 192 ? -29.711 27.733 59.516 1.00 50.12 192 LYS A O 1
ATOM 1535 N N . GLY A 1 193 ? -28.360 26.341 60.645 1.00 41.81 193 GLY A N 1
ATOM 1536 C CA . GLY A 1 193 ? -29.445 25.531 61.204 1.00 41.81 193 GLY A CA 1
ATOM 1537 C C . GLY A 1 193 ? -28.988 24.259 61.914 1.00 41.81 193 GLY A C 1
ATOM 1538 O O . GLY A 1 193 ? -29.434 23.176 61.562 1.00 41.81 193 GLY A O 1
ATOM 1539 N N . LYS A 1 194 ? -28.091 24.361 62.904 1.00 42.16 194 LYS A N 1
ATOM 1540 C CA . LYS A 1 194 ? -27.909 23.292 63.902 1.00 42.16 194 LYS A CA 1
ATOM 1541 C C . LYS A 1 194 ? -28.856 23.566 65.071 1.00 42.16 194 LYS A C 1
ATOM 1543 O O . LYS A 1 194 ? -28.596 24.466 65.862 1.00 42.16 194 LYS A O 1
ATOM 1548 N N . LEU A 1 195 ? -29.931 22.791 65.169 1.00 46.16 195 LEU A N 1
ATOM 1549 C CA . LEU A 1 195 ? -30.754 22.651 66.372 1.00 46.16 195 LEU A CA 1
ATOM 1550 C C . LEU A 1 195 ? -30.374 21.327 67.055 1.00 46.16 195 LEU A C 1
ATOM 1552 O O . LEU A 1 195 ? -30.403 20.293 66.388 1.00 46.16 195 LEU A O 1
ATOM 1556 N N . PRO A 1 196 ? -30.004 21.319 68.347 1.00 51.28 196 PRO A N 1
ATOM 1557 C CA . PRO A 1 196 ? -29.838 20.086 69.099 1.00 51.28 196 PRO A CA 1
ATOM 1558 C C . PRO A 1 196 ? -31.186 19.626 69.670 1.00 51.28 196 PRO A C 1
ATOM 1560 O O . PRO A 1 196 ? -31.857 20.350 70.404 1.00 51.28 196 PRO A O 1
ATOM 1563 N N . ILE A 1 197 ? -31.551 18.393 69.327 1.00 44.41 197 ILE A N 1
ATOM 1564 C CA . ILE A 1 197 ? -32.671 17.636 69.883 1.00 44.41 197 ILE A CA 1
ATOM 1565 C C . ILE A 1 197 ? -32.304 17.132 71.287 1.00 44.41 197 ILE A C 1
ATOM 1567 O O . ILE A 1 197 ? -31.272 16.494 71.476 1.00 44.41 197 ILE A O 1
ATOM 1571 N N . GLY A 1 198 ? -33.198 17.393 72.245 1.00 43.00 198 GLY A N 1
ATOM 1572 C CA . GLY A 1 198 ? -33.572 16.437 73.290 1.00 43.00 198 GLY A CA 1
ATOM 1573 C C . GLY A 1 198 ? -32.648 16.286 74.499 1.00 43.00 198 GLY A C 1
ATOM 1574 O O . GLY A 1 198 ? -31.978 15.269 74.643 1.00 43.00 198 GLY A O 1
ATOM 1575 N N . LYS A 1 199 ? -32.714 17.225 75.450 1.00 42.69 199 LYS A N 1
ATOM 1576 C CA . LYS A 1 199 ? -32.423 16.937 76.864 1.00 42.69 199 LYS A CA 1
ATOM 1577 C C . LYS A 1 199 ? -33.676 17.171 77.702 1.00 42.69 199 LYS A C 1
ATOM 1579 O O . LYS A 1 199 ? -34.169 18.289 77.762 1.00 42.69 199 LYS A O 1
ATOM 1584 N N . HIS A 1 200 ? -34.137 16.080 78.312 1.00 37.16 200 HIS A N 1
ATOM 1585 C CA . HIS A 1 200 ? -34.804 15.981 79.610 1.00 37.16 200 HIS A CA 1
ATOM 1586 C C . HIS A 1 200 ? -35.692 17.156 80.046 1.00 37.16 200 HIS A C 1
ATOM 1588 O O . HIS A 1 200 ? -35.227 18.131 80.636 1.00 37.16 200 HIS A O 1
ATOM 1594 N N . ILE A 1 201 ? -37.001 16.967 79.872 1.00 47.59 201 ILE A N 1
ATOM 1595 C CA . ILE A 1 201 ? -38.015 17.590 80.722 1.00 47.59 201 ILE A CA 1
ATOM 1596 C C . ILE A 1 201 ? -37.777 17.061 82.144 1.00 47.59 201 ILE A C 1
ATOM 1598 O O . ILE A 1 201 ? -37.832 15.859 82.402 1.00 47.59 201 ILE A O 1
ATOM 1602 N N . ARG A 1 202 ? -37.399 17.977 83.032 1.00 40.50 202 ARG A N 1
ATOM 1603 C CA . ARG A 1 202 ? -37.297 17.796 84.477 1.00 40.50 202 ARG A CA 1
ATOM 1604 C C . ARG A 1 202 ? -38.662 18.201 85.025 1.00 40.50 202 ARG A C 1
ATOM 1606 O O . ARG A 1 202 ? -38.958 19.389 85.052 1.00 40.50 202 ARG A O 1
ATOM 1613 N N . GLU A 1 203 ? -39.498 17.225 85.364 1.00 43.34 203 GLU A N 1
ATOM 1614 C CA . GLU A 1 203 ? -40.760 17.476 86.063 1.00 43.34 203 GLU A CA 1
ATOM 1615 C C . GLU A 1 203 ? -40.452 18.068 87.445 1.00 43.34 203 GLU A C 1
ATOM 1617 O O . GLU A 1 203 ? -39.734 17.479 88.258 1.00 43.34 203 GLU A O 1
ATOM 1622 N N . GLU A 1 204 ? -40.948 19.284 87.669 1.00 42.72 204 GLU A N 1
ATOM 1623 C CA . GLU A 1 204 ? -41.065 19.904 88.982 1.00 42.72 204 GLU A CA 1
ATOM 1624 C C . GLU A 1 204 ? -42.010 19.061 89.838 1.00 42.72 204 GLU A C 1
ATOM 1626 O O . GLU A 1 204 ? -43.201 18.941 89.561 1.00 42.72 204 GLU A O 1
ATOM 1631 N N . ILE A 1 205 ? -41.465 18.471 90.897 1.00 43.28 205 ILE A N 1
ATOM 1632 C CA . ILE A 1 205 ? -42.253 17.946 92.006 1.00 43.28 205 ILE A CA 1
ATOM 1633 C C . ILE A 1 205 ? -42.717 19.170 92.802 1.00 43.28 205 ILE A C 1
ATOM 1635 O O . ILE A 1 205 ? -41.989 19.672 93.659 1.00 43.28 205 ILE A O 1
ATOM 1639 N N . GLU A 1 206 ? -43.910 19.679 92.489 1.00 45.44 206 GLU A N 1
ATOM 1640 C CA . GLU A 1 206 ? -44.650 20.556 93.395 1.00 45.44 206 GLU A CA 1
ATOM 1641 C C . GLU A 1 206 ? -44.993 19.763 94.662 1.00 45.44 206 GLU A C 1
ATOM 1643 O O . GLU A 1 206 ? -45.762 18.799 94.661 1.00 45.44 206 GLU A O 1
ATOM 1648 N N . THR A 1 207 ? -44.378 20.170 95.766 1.00 44.06 207 THR A N 1
ATOM 1649 C CA . THR A 1 207 ? -44.710 19.750 97.122 1.00 44.06 207 THR A CA 1
ATOM 1650 C C . THR A 1 207 ? -46.122 20.224 97.469 1.00 44.06 207 THR A C 1
ATOM 1652 O O . THR A 1 207 ? -46.315 21.379 97.846 1.00 44.06 207 THR A O 1
ATOM 1655 N N . LEU A 1 208 ? -47.112 19.337 97.347 1.00 42.16 208 LEU A N 1
ATOM 1656 C CA . LEU A 1 208 ? -48.447 19.554 97.900 1.00 42.16 208 LEU A CA 1
ATOM 1657 C C . LEU A 1 208 ? -48.420 19.330 99.415 1.00 42.16 208 LEU A C 1
ATOM 1659 O O . LEU A 1 208 ? -48.166 18.234 99.915 1.00 42.16 208 LEU A O 1
ATOM 1663 N N . ASP A 1 209 ? -48.665 20.434 100.106 1.00 36.75 209 ASP A N 1
ATOM 1664 C CA . ASP A 1 209 ? -48.788 20.604 101.544 1.00 36.75 209 ASP A CA 1
ATOM 1665 C C . ASP A 1 209 ? -49.898 19.706 102.125 1.00 36.75 209 ASP A C 1
ATOM 1667 O O . ASP A 1 209 ? -51.051 19.715 101.682 1.00 36.75 209 ASP A O 1
ATOM 1671 N N . CYS A 1 210 ? -49.537 18.890 103.115 1.00 40.97 210 CYS A N 1
ATOM 1672 C CA . CYS A 1 210 ? -50.412 17.911 103.751 1.00 40.97 210 CYS A CA 1
ATOM 1673 C C . CYS A 1 210 ? -51.185 18.591 104.894 1.00 40.97 210 CYS A C 1
ATOM 1675 O O . CYS A 1 210 ? -50.892 18.413 106.076 1.00 40.97 210 CYS A O 1
ATOM 1677 N N . GLY A 1 211 ? -52.174 19.409 104.528 1.00 40.06 211 GLY A N 1
ATOM 1678 C CA . GLY A 1 211 ? -53.119 20.024 105.457 1.00 40.06 211 GLY A CA 1
ATOM 1679 C C . GLY A 1 211 ? -54.150 19.011 105.960 1.00 40.06 211 GLY A C 1
ATOM 1680 O O . GLY A 1 211 ? -55.140 18.725 105.289 1.00 40.06 211 GLY A O 1
ATOM 1681 N N . VAL A 1 212 ? -53.934 18.478 107.164 1.00 47.50 212 VAL A N 1
ATOM 1682 C CA . VAL A 1 212 ? -54.917 17.679 107.911 1.00 47.50 212 VAL A CA 1
ATOM 1683 C C . VAL A 1 212 ? -56.088 18.583 108.307 1.00 47.50 212 VAL A C 1
ATOM 1685 O O . VAL A 1 212 ? -56.002 19.338 109.273 1.00 47.50 212 VAL A O 1
ATOM 1688 N N . GLN A 1 213 ? -57.197 18.500 107.569 1.00 41.31 213 GLN A N 1
ATOM 1689 C CA . GLN A 1 213 ? -58.473 19.100 107.957 1.00 41.31 213 GLN A CA 1
ATOM 1690 C C . GLN A 1 213 ? -59.474 17.988 108.288 1.00 41.31 213 GLN A C 1
ATOM 1692 O O . GLN A 1 213 ? -59.984 17.278 107.423 1.00 41.31 213 GLN A O 1
ATOM 1697 N N . THR A 1 214 ? -59.726 17.820 109.583 1.00 49.00 214 THR A N 1
ATOM 1698 C CA . THR A 1 214 ? -60.776 16.978 110.155 1.00 49.00 214 THR A CA 1
ATOM 1699 C C . THR A 1 214 ? -62.146 17.526 109.755 1.00 49.00 214 THR A C 1
ATOM 1701 O O . THR A 1 214 ? -62.573 18.571 110.244 1.00 49.00 214 THR A O 1
ATOM 1704 N N . VAL A 1 215 ? -62.854 16.821 108.864 1.00 41.84 215 VAL A N 1
ATOM 1705 C CA . VAL A 1 215 ? -64.229 17.171 108.477 1.00 41.84 215 VAL A CA 1
ATOM 1706 C C . VAL A 1 215 ? -65.238 16.215 109.100 1.00 41.84 215 VAL A C 1
ATOM 1708 O O . VAL A 1 215 ? -65.110 14.993 109.088 1.00 41.84 215 VAL A O 1
ATOM 1711 N N . ASN A 1 216 ? -66.236 16.880 109.665 1.00 42.09 216 ASN A N 1
ATOM 1712 C CA . ASN A 1 216 ? -67.304 16.438 110.532 1.00 42.09 216 ASN A CA 1
ATOM 1713 C C . ASN A 1 216 ? -68.296 15.463 109.862 1.00 42.09 216 ASN A C 1
ATOM 1715 O O . ASN A 1 216 ? -68.541 15.476 108.656 1.00 42.09 216 ASN A O 1
ATOM 1719 N N . ILE A 1 217 ? -68.875 14.629 110.715 1.00 46.53 217 ILE A N 1
ATOM 1720 C CA . ILE A 1 217 ? -69.656 13.415 110.489 1.00 46.53 217 ILE A CA 1
ATOM 1721 C C . ILE A 1 217 ? -71.010 13.711 109.812 1.00 46.53 217 ILE A C 1
ATOM 1723 O O . ILE A 1 217 ? -71.914 14.286 110.412 1.00 46.53 217 ILE A O 1
ATOM 1727 N N . LYS A 1 218 ? -71.178 13.221 108.575 1.00 47.41 218 LYS A N 1
ATOM 1728 C CA . LYS A 1 218 ? -72.450 12.704 108.023 1.00 47.41 218 LYS A CA 1
ATOM 1729 C C . LYS A 1 218 ? -72.146 11.344 107.376 1.00 47.41 218 LYS A C 1
ATOM 1731 O O . LYS A 1 218 ? -71.675 11.265 106.245 1.00 47.41 218 LYS A O 1
ATOM 1736 N N . THR A 1 219 ? -72.296 10.278 108.159 1.00 52.31 219 THR A N 1
ATOM 1737 C CA . THR A 1 219 ? -71.568 8.996 108.044 1.00 52.31 219 THR A CA 1
ATOM 1738 C C . THR A 1 219 ? -72.220 7.891 107.210 1.00 52.31 219 THR A C 1
ATOM 1740 O O . THR A 1 219 ? -71.723 6.772 107.240 1.00 52.31 219 THR A O 1
ATOM 1743 N N . PHE A 1 220 ? -73.270 8.163 106.429 1.00 52.38 220 PHE A N 1
ATOM 1744 C CA . PHE A 1 220 ? -73.925 7.101 105.641 1.00 52.38 220 PHE A CA 1
ATOM 1745 C C . PHE A 1 220 ? -73.845 7.290 104.114 1.00 52.38 220 PHE A C 1
ATOM 1747 O O . PHE A 1 220 ? -73.602 6.327 103.403 1.00 52.38 220 PHE A O 1
ATOM 1754 N N . GLU A 1 221 ? -73.914 8.520 103.588 1.00 56.34 221 GLU A N 1
ATOM 1755 C CA . GLU A 1 221 ? -73.789 8.771 102.133 1.00 56.34 221 GLU A CA 1
ATOM 1756 C C . GLU A 1 221 ? -72.331 8.902 101.641 1.00 56.34 221 GLU A C 1
ATOM 1758 O O . GLU A 1 221 ? -72.044 8.785 100.448 1.00 56.34 221 GLU A O 1
ATOM 1763 N N . ASN A 1 222 ? -71.381 9.166 102.546 1.00 62.97 222 ASN A N 1
ATOM 1764 C CA . ASN A 1 222 ? -69.967 9.357 102.195 1.00 62.97 222 ASN A CA 1
ATOM 1765 C C . ASN A 1 222 ? -69.189 8.035 102.067 1.00 62.97 222 ASN A C 1
ATOM 1767 O O . ASN A 1 222 ? -68.234 7.972 101.291 1.00 62.97 222 ASN A O 1
ATOM 1771 N N . SER A 1 223 ? -69.601 6.979 102.775 1.00 73.25 223 SER A N 1
ATOM 1772 C CA . SER A 1 223 ? -69.006 5.640 102.659 1.00 73.25 223 SER A CA 1
ATOM 1773 C C . SER A 1 223 ? -69.342 4.988 101.315 1.00 73.25 223 SER A C 1
ATOM 1775 O O . SER A 1 223 ? -68.458 4.420 100.681 1.00 73.25 223 SER A O 1
ATOM 1777 N N . GLU A 1 224 ? -70.571 5.158 100.823 1.00 79.62 224 GLU A N 1
ATOM 1778 C CA . GLU A 1 224 ? -71.007 4.649 99.516 1.00 79.62 224 GLU A CA 1
ATOM 1779 C C . GLU A 1 224 ? -70.282 5.355 98.355 1.00 79.62 224 GLU A C 1
ATOM 1781 O O . GLU A 1 224 ? -69.782 4.708 97.432 1.00 79.62 224 GLU A O 1
ATOM 1786 N N . LYS A 1 225 ? -70.113 6.684 98.430 1.00 85.25 225 LYS A N 1
ATOM 1787 C CA . LYS A 1 225 ? -69.309 7.454 97.459 1.00 85.25 225 LYS A CA 1
ATOM 1788 C C . LYS A 1 225 ? -67.837 7.038 97.461 1.00 85.25 225 LYS A C 1
ATOM 1790 O O . LYS A 1 225 ? -67.221 6.985 96.395 1.00 85.25 225 LYS A O 1
ATOM 1795 N N . LEU A 1 226 ? -67.265 6.751 98.632 1.00 86.88 226 LEU A N 1
ATOM 1796 C CA . LEU A 1 226 ? -65.892 6.258 98.754 1.00 86.88 226 LEU A CA 1
ATOM 1797 C C . LEU A 1 226 ? -65.752 4.847 98.168 1.00 86.88 226 LEU A C 1
ATOM 1799 O O . LEU A 1 226 ? -64.836 4.605 97.387 1.00 86.88 226 LEU A O 1
ATOM 1803 N N . GLN A 1 227 ? -66.682 3.943 98.477 1.00 88.50 227 GLN A N 1
ATOM 1804 C CA . GLN A 1 227 ? -66.708 2.586 97.933 1.00 88.50 227 GLN A CA 1
ATOM 1805 C C . GLN A 1 227 ? -66.842 2.591 96.406 1.00 88.50 227 GLN A C 1
ATOM 1807 O O . GLN A 1 227 ? -66.108 1.872 95.730 1.00 88.50 227 GLN A O 1
ATOM 1812 N N . LYS A 1 228 ? -67.698 3.457 95.851 1.00 91.62 228 LYS A N 1
ATOM 1813 C CA . LYS A 1 228 ? -67.814 3.659 94.402 1.00 91.62 228 LYS A CA 1
ATOM 1814 C C . LYS A 1 228 ? -66.503 4.151 93.785 1.00 91.62 228 LYS A C 1
ATOM 1816 O O . LYS A 1 228 ? -66.062 3.588 92.790 1.00 91.62 228 LYS A O 1
ATOM 1821 N N . LYS A 1 229 ? -65.839 5.144 94.393 1.00 91.56 229 LYS A N 1
ATOM 1822 C CA . LYS A 1 229 ? -64.527 5.634 93.929 1.00 91.56 229 LYS A CA 1
ATOM 1823 C C . LYS A 1 229 ? -63.441 4.558 93.987 1.00 91.56 229 LYS A C 1
ATOM 1825 O O . LYS A 1 229 ? -62.627 4.490 93.072 1.00 91.56 229 LYS A O 1
ATOM 1830 N N . MET A 1 230 ? -63.425 3.720 95.026 1.00 92.56 230 MET A N 1
ATOM 1831 C CA . MET A 1 230 ? -62.498 2.586 95.100 1.00 92.56 230 MET A CA 1
ATOM 1832 C C . MET A 1 230 ? -62.784 1.566 94.001 1.00 92.56 230 MET A C 1
ATOM 1834 O O . MET A 1 230 ? -61.861 1.192 93.292 1.00 92.56 230 MET A O 1
ATOM 1838 N N . ALA A 1 231 ? -64.048 1.175 93.809 1.00 93.19 231 ALA A N 1
ATOM 1839 C CA . ALA A 1 231 ? -64.438 0.238 92.758 1.00 93.19 231 ALA A CA 1
ATOM 1840 C C . ALA A 1 231 ? -64.085 0.768 91.357 1.00 93.19 231 ALA A C 1
ATOM 1842 O O . ALA A 1 231 ? -63.497 0.046 90.555 1.00 93.19 231 ALA A O 1
ATOM 1843 N N . GLU A 1 232 ? -64.364 2.045 91.074 1.00 94.50 232 GLU A N 1
ATOM 1844 C CA . GLU A 1 232 ? -63.947 2.712 89.834 1.00 94.50 232 GLU A CA 1
ATOM 1845 C C . GLU A 1 232 ? -62.419 2.761 89.690 1.00 94.50 232 GLU A C 1
ATOM 1847 O O . GLU A 1 232 ? -61.896 2.562 88.594 1.00 94.50 232 GLU A O 1
ATOM 1852 N N . GLY A 1 233 ? -61.693 3.009 90.783 1.00 95.69 233 GLY A N 1
ATOM 1853 C CA . GLY A 1 233 ? -60.232 2.987 90.819 1.00 95.69 233 GLY A CA 1
ATOM 1854 C C . GLY A 1 233 ? -59.662 1.608 90.489 1.00 95.69 233 GLY A C 1
ATOM 1855 O O . GLY A 1 233 ? -58.769 1.505 89.650 1.00 95.69 233 GLY A O 1
ATOM 1856 N N . THR A 1 234 ? -60.217 0.547 91.077 1.00 95.50 234 THR A N 1
ATOM 1857 C CA . THR A 1 234 ? -59.840 -0.843 90.789 1.00 95.50 234 THR A CA 1
ATOM 1858 C C . THR A 1 234 ? -60.119 -1.201 89.334 1.00 95.50 234 THR A C 1
ATOM 1860 O O . THR A 1 234 ? -59.257 -1.774 88.679 1.00 95.50 234 THR A O 1
ATOM 1863 N N . LEU A 1 235 ? -61.272 -0.799 88.793 1.00 95.50 235 LEU A N 1
ATOM 1864 C CA . LEU A 1 235 ? -61.646 -1.078 87.405 1.00 95.50 235 LEU A CA 1
ATOM 1865 C C . LEU A 1 235 ? -60.724 -0.345 86.414 1.00 95.50 235 LEU A C 1
ATOM 1867 O O . LEU A 1 235 ? -60.295 -0.919 85.413 1.00 95.50 235 LEU A O 1
ATOM 1871 N N . LYS A 1 236 ? -60.340 0.902 86.720 1.00 96.50 236 LYS A N 1
ATOM 1872 C CA . LYS A 1 236 ? -59.333 1.649 85.947 1.00 96.50 236 LYS A CA 1
ATOM 1873 C C . LYS A 1 236 ? -57.963 0.981 86.001 1.00 96.50 236 LYS A C 1
ATOM 1875 O O . LYS A 1 236 ? -57.346 0.809 84.952 1.00 96.50 236 LYS A O 1
ATOM 1880 N N . LEU A 1 237 ? -57.507 0.585 87.188 1.00 96.19 237 LEU A N 1
ATOM 1881 C CA . LEU A 1 237 ? -56.245 -0.138 87.359 1.00 96.19 237 LEU A CA 1
ATOM 1882 C C . LEU A 1 237 ? -56.247 -1.447 86.570 1.00 96.19 237 LEU A C 1
ATOM 1884 O O . LEU A 1 237 ? -55.299 -1.709 85.839 1.00 96.19 237 LEU A O 1
ATOM 1888 N N . GLU A 1 238 ? -57.330 -2.218 86.635 1.00 96.06 238 GLU A N 1
ATOM 1889 C CA . GLU A 1 238 ? -57.468 -3.460 85.877 1.00 96.06 238 GLU A CA 1
ATOM 1890 C C . GLU A 1 238 ? -57.445 -3.204 84.364 1.00 96.06 238 GLU A C 1
ATOM 1892 O O . GLU A 1 238 ? -56.741 -3.895 83.628 1.00 96.06 238 GLU A O 1
ATOM 1897 N N . SER A 1 239 ? -58.146 -2.169 83.888 1.00 95.62 239 SER A N 1
ATOM 1898 C CA . SER A 1 239 ? -58.111 -1.785 82.472 1.00 95.62 239 SER A CA 1
ATOM 1899 C C . SER A 1 239 ? -56.712 -1.356 82.013 1.00 95.62 239 SER A C 1
ATOM 1901 O O . SER A 1 239 ? -56.289 -1.736 80.923 1.00 95.62 239 SER A O 1
ATOM 1903 N N . SER A 1 240 ? -55.974 -0.636 82.863 1.00 97.06 240 SER A N 1
ATOM 1904 C CA . SER A 1 240 ? -54.597 -0.208 82.606 1.00 97.06 240 SER A CA 1
ATOM 1905 C C . SER A 1 240 ? -53.638 -1.401 82.569 1.00 97.06 240 SER A C 1
ATOM 1907 O O . SER A 1 240 ? -52.857 -1.530 81.629 1.00 97.06 240 SER A O 1
ATOM 1909 N N . CYS A 1 241 ? -53.757 -2.338 83.518 1.00 97.44 241 CYS A N 1
ATOM 1910 C CA . CYS A 1 241 ? -52.982 -3.580 83.513 1.00 97.44 241 CYS A CA 1
ATOM 1911 C C . CYS A 1 241 ? -53.224 -4.390 82.235 1.00 97.44 241 CYS A C 1
ATOM 1913 O O . CYS A 1 241 ? -52.262 -4.773 81.578 1.00 97.44 241 CYS A O 1
ATOM 1915 N N . ARG A 1 242 ? -54.485 -4.569 81.816 1.00 97.00 242 ARG A N 1
ATOM 1916 C CA . ARG A 1 242 ? -54.809 -5.275 80.562 1.00 97.00 242 ARG A CA 1
ATOM 1917 C C . ARG A 1 242 ? -54.243 -4.569 79.325 1.00 97.00 242 ARG A C 1
ATOM 1919 O O . ARG A 1 242 ? -53.795 -5.231 78.392 1.00 97.00 242 ARG A O 1
ATOM 1926 N N . GLN A 1 243 ? -54.260 -3.234 79.292 1.00 97.69 243 GLN A N 1
ATOM 1927 C CA . GLN A 1 243 ? -53.645 -2.466 78.203 1.00 97.69 243 GLN A CA 1
ATOM 1928 C C . GLN A 1 243 ? -52.127 -2.651 78.171 1.00 97.69 243 GLN A C 1
ATOM 1930 O O . GLN A 1 243 ? -51.565 -2.884 77.103 1.00 97.69 243 GLN A O 1
ATOM 1935 N N . MET A 1 244 ? -51.473 -2.591 79.329 1.00 98.25 244 MET A N 1
ATOM 1936 C CA . MET A 1 244 ? -50.034 -2.801 79.449 1.00 98.25 244 MET A CA 1
ATOM 1937 C C . MET A 1 244 ? -49.633 -4.226 79.051 1.00 98.25 244 MET A C 1
ATOM 1939 O O . MET A 1 244 ? -48.678 -4.395 78.302 1.00 98.25 244 MET A O 1
ATOM 1943 N N . GLU A 1 245 ? -50.390 -5.244 79.470 1.00 97.62 245 GLU A N 1
ATOM 1944 C CA . GLU A 1 245 ? -50.195 -6.632 79.034 1.00 97.62 245 GLU A CA 1
ATOM 1945 C C . GLU A 1 245 ? -50.291 -6.760 77.513 1.00 97.62 245 GLU A C 1
ATOM 1947 O O . GLU A 1 245 ? -49.412 -7.361 76.895 1.00 97.62 245 GLU A O 1
ATOM 1952 N N . LYS A 1 246 ? -51.306 -6.138 76.897 1.00 97.88 246 LYS A N 1
ATOM 1953 C CA . LYS A 1 246 ? -51.459 -6.125 75.440 1.00 97.88 246 LYS A CA 1
ATOM 1954 C C . LYS A 1 246 ? -50.246 -5.490 74.752 1.00 97.88 246 LYS A C 1
ATOM 1956 O O . LYS A 1 246 ? -49.671 -6.110 73.861 1.00 97.88 246 LYS A O 1
ATOM 1961 N N . ILE A 1 247 ? -49.816 -4.309 75.202 1.00 98.06 247 ILE A N 1
ATOM 1962 C CA . ILE A 1 247 ? -48.634 -3.621 74.658 1.00 98.06 247 ILE A CA 1
ATOM 1963 C C . ILE A 1 247 ? -47.386 -4.500 74.797 1.00 98.06 247 ILE A C 1
ATOM 1965 O O . ILE A 1 247 ? -46.642 -4.655 73.836 1.00 98.06 247 ILE A O 1
ATOM 1969 N N . CYS A 1 248 ? -47.177 -5.140 75.949 1.00 98.12 248 CYS A N 1
ATOM 1970 C CA . CYS A 1 248 ? -46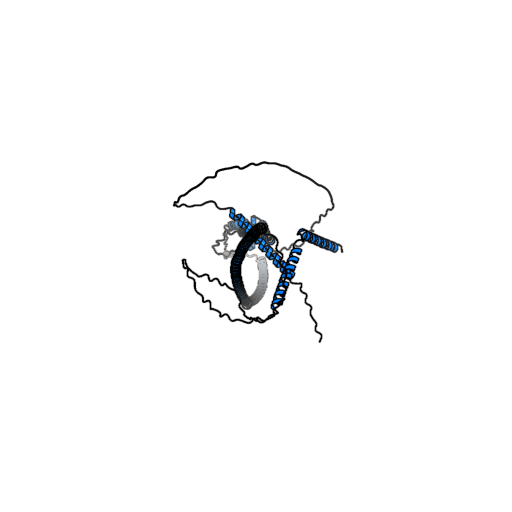.061 -6.063 76.147 1.00 98.12 248 CYS A CA 1
ATOM 1971 C C . CYS A 1 248 ? -46.116 -7.264 75.190 1.00 98.12 248 CYS A C 1
ATOM 1973 O O . CYS A 1 248 ? -45.076 -7.688 74.688 1.00 98.12 248 CYS A O 1
ATOM 1975 N N . THR A 1 249 ? -47.303 -7.822 74.919 1.00 97.88 249 THR A N 1
ATOM 1976 C CA . THR A 1 249 ? -47.441 -8.918 73.946 1.00 97.88 249 TH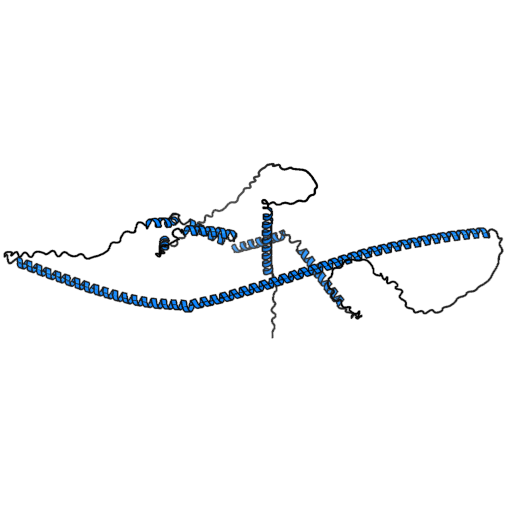R A CA 1
ATOM 1977 C C . THR A 1 249 ? -47.189 -8.472 72.511 1.00 97.88 249 THR A C 1
ATOM 1979 O O . THR A 1 249 ? -46.569 -9.224 71.764 1.00 97.88 249 THR A O 1
ATOM 1982 N N . ASP A 1 250 ? -47.625 -7.268 72.137 1.00 98.00 250 ASP A N 1
ATOM 1983 C CA . ASP A 1 250 ? -47.425 -6.717 70.795 1.00 98.00 250 ASP A CA 1
ATOM 1984 C C . ASP A 1 250 ? -45.943 -6.368 70.575 1.00 98.00 250 ASP A C 1
ATOM 1986 O O . ASP A 1 250 ? -45.353 -6.826 69.602 1.00 98.00 250 ASP A O 1
ATOM 1990 N N . LEU A 1 251 ? -45.293 -5.710 71.543 1.00 98.12 251 LEU A N 1
ATOM 1991 C CA . LEU A 1 251 ? -43.849 -5.436 71.508 1.00 98.12 251 LEU A CA 1
ATOM 1992 C C . LEU A 1 251 ? -43.010 -6.716 71.463 1.00 98.12 251 LEU A C 1
ATOM 1994 O O . LEU A 1 251 ? -41.965 -6.750 70.822 1.00 98.12 251 LEU A O 1
ATOM 1998 N N . LYS A 1 252 ? -43.440 -7.787 72.141 1.00 98.38 252 LYS A N 1
ATOM 1999 C CA . LYS A 1 252 ? -42.744 -9.079 72.077 1.00 98.38 252 LYS A CA 1
ATOM 2000 C C . LYS A 1 252 ? -42.848 -9.716 70.689 1.00 98.38 252 LYS A C 1
ATOM 2002 O O . LYS A 1 252 ? -41.889 -10.348 70.262 1.00 98.38 252 LYS A O 1
ATOM 2007 N N . LYS A 1 253 ? -43.987 -9.568 70.005 1.00 98.12 253 LYS A N 1
ATOM 2008 C CA . LYS A 1 253 ? -44.148 -10.037 68.620 1.00 98.12 253 LYS A CA 1
ATOM 2009 C C . LYS A 1 253 ? -43.285 -9.223 67.666 1.00 98.12 253 LYS A C 1
ATOM 2011 O O . LYS A 1 253 ? -42.489 -9.824 66.966 1.00 98.12 253 LYS A O 1
ATOM 2016 N N . GLU A 1 254 ? -43.362 -7.894 67.733 1.00 98.06 254 GLU A N 1
ATOM 2017 C CA . GLU A 1 254 ? -42.538 -6.993 66.915 1.00 98.06 254 GLU A CA 1
ATOM 2018 C C . GLU A 1 254 ? -41.042 -7.260 67.129 1.00 98.06 254 GLU A C 1
ATOM 2020 O O . GLU A 1 254 ? -40.276 -7.339 66.175 1.00 98.06 254 GLU A O 1
ATOM 2025 N N . LYS A 1 255 ? -40.616 -7.484 68.380 1.00 98.19 255 LYS A N 1
ATOM 2026 C CA . LYS A 1 255 ? -39.234 -7.865 68.681 1.00 98.19 255 LYS A CA 1
ATOM 2027 C C . LYS A 1 255 ? -38.830 -9.159 67.966 1.00 98.19 255 LYS A C 1
ATOM 2029 O O . LYS A 1 255 ? -37.746 -9.206 67.401 1.00 98.19 255 LYS A O 1
ATOM 2034 N N . ASN A 1 256 ? -39.669 -10.192 68.025 1.00 98.06 256 ASN A N 1
ATOM 2035 C CA . ASN A 1 256 ? -39.377 -11.466 67.371 1.00 98.06 256 ASN A CA 1
ATOM 2036 C C . ASN A 1 256 ? -39.360 -11.319 65.839 1.00 98.06 256 ASN A C 1
ATOM 2038 O O . ASN A 1 256 ? -38.458 -11.842 65.204 1.00 98.06 256 ASN A O 1
ATOM 2042 N N . GLU A 1 257 ? -40.301 -10.564 65.263 1.00 98.38 257 GLU A N 1
ATOM 2043 C CA . GLU A 1 257 ? -40.350 -10.274 63.821 1.00 98.38 257 GLU A CA 1
ATOM 2044 C C . GLU A 1 257 ? -39.078 -9.547 63.354 1.00 98.38 257 GLU A C 1
ATOM 2046 O O . GLU A 1 257 ? -38.474 -9.934 62.360 1.00 98.38 257 GLU A O 1
ATOM 2051 N N . LEU A 1 258 ? -38.607 -8.554 64.115 1.00 98.12 258 LEU A N 1
ATOM 2052 C CA . LEU A 1 258 ? -37.352 -7.854 63.826 1.00 98.12 258 LEU A CA 1
ATOM 2053 C C . LEU A 1 258 ? -36.108 -8.738 64.019 1.00 98.12 258 LEU A C 1
ATOM 2055 O O . LEU A 1 258 ? -35.110 -8.536 63.330 1.00 98.12 258 LEU A O 1
ATOM 2059 N N . GLU A 1 259 ? -36.125 -9.680 64.969 1.00 98.31 259 GLU A N 1
ATOM 2060 C CA . GLU A 1 259 ? -35.049 -10.670 65.133 1.00 98.31 259 GLU A CA 1
ATOM 2061 C C . GLU A 1 259 ? -34.990 -11.619 63.924 1.00 98.31 259 GLU A C 1
ATOM 2063 O O . GLU A 1 259 ? -33.898 -11.842 63.398 1.00 98.31 259 GLU A O 1
ATOM 2068 N N . ASP A 1 260 ? -36.144 -12.082 63.433 1.00 98.31 260 ASP A N 1
ATOM 2069 C CA . ASP A 1 260 ? -36.249 -12.927 62.237 1.00 98.31 260 ASP A CA 1
ATOM 2070 C C . ASP A 1 260 ? -35.781 -12.171 60.973 1.00 98.31 260 ASP A C 1
ATOM 2072 O O . ASP A 1 260 ? -34.923 -12.666 60.240 1.00 98.31 260 ASP A O 1
ATOM 2076 N N . GLU A 1 261 ? -36.247 -10.932 60.751 1.00 98.25 261 GLU A N 1
ATOM 2077 C CA . GLU A 1 261 ? -35.800 -10.080 59.630 1.00 98.25 261 GLU A CA 1
ATOM 2078 C C . GLU A 1 261 ? -34.287 -9.809 59.672 1.00 98.25 261 GLU A C 1
ATOM 2080 O O . GLU A 1 261 ? -33.607 -9.772 58.640 1.00 98.25 261 GLU A O 1
ATOM 2085 N N . LEU A 1 262 ? -33.731 -9.617 60.872 1.00 97.88 262 LEU A N 1
ATOM 2086 C CA . LEU A 1 262 ? -32.301 -9.394 61.053 1.00 97.88 262 LEU A CA 1
ATOM 2087 C C . LEU A 1 262 ? -31.482 -10.639 60.692 1.00 97.88 262 LEU A C 1
ATOM 2089 O O . LEU A 1 262 ? -30.384 -10.502 60.146 1.00 97.88 262 LEU A O 1
ATOM 2093 N N . ASP A 1 263 ? -31.972 -11.833 61.012 1.00 98.38 263 ASP A N 1
ATOM 2094 C CA . ASP A 1 263 ? -31.297 -13.084 60.674 1.00 98.38 263 ASP A CA 1
ATOM 2095 C C . ASP A 1 263 ? -31.386 -13.385 59.168 1.00 98.38 263 ASP A C 1
ATOM 2097 O O . ASP A 1 263 ? -30.359 -13.697 58.561 1.00 98.38 263 ASP A O 1
ATOM 2101 N N . GLU A 1 264 ? -32.531 -13.138 58.523 1.00 98.44 264 GLU A N 1
ATOM 2102 C CA . GLU A 1 264 ? -32.659 -13.216 57.057 1.00 98.44 264 GLU A CA 1
ATOM 2103 C C . GLU A 1 264 ? -31.689 -12.258 56.341 1.00 98.44 264 GLU A C 1
ATOM 2105 O O . GLU A 1 264 ? -30.990 -12.645 55.396 1.00 98.44 264 GLU A O 1
ATOM 2110 N N . ALA A 1 265 ? -31.568 -11.017 56.825 1.00 98.00 265 ALA A N 1
ATOM 2111 C CA . ALA A 1 265 ? -30.640 -10.038 56.263 1.00 98.00 265 ALA A CA 1
ATOM 2112 C C . ALA A 1 265 ? -29.164 -10.452 56.432 1.00 98.00 265 ALA A C 1
ATOM 2114 O O . ALA A 1 265 ? -28.335 -10.187 55.554 1.00 98.00 265 ALA A O 1
ATOM 2115 N N . LYS A 1 266 ? -28.799 -11.114 57.541 1.00 98.31 266 LYS A N 1
ATOM 2116 C CA . LYS A 1 266 ? -27.437 -11.649 57.736 1.00 98.31 266 LYS A CA 1
ATOM 2117 C C . LYS A 1 266 ? -27.125 -12.755 56.732 1.00 98.31 266 LYS A C 1
ATOM 2119 O O . LYS A 1 266 ? -26.032 -12.743 56.156 1.00 98.31 266 LYS A O 1
ATOM 2124 N N . ASP A 1 267 ? -28.071 -13.659 56.501 1.00 98.31 267 ASP A N 1
ATOM 2125 C CA . ASP A 1 267 ? -27.925 -14.748 55.536 1.00 98.31 267 ASP A CA 1
ATOM 2126 C C . ASP A 1 267 ? -27.780 -14.208 54.105 1.00 98.31 267 ASP A C 1
ATOM 2128 O O . ASP A 1 267 ? -26.900 -14.646 53.352 1.00 98.31 267 ASP A O 1
ATOM 2132 N N . GLU A 1 268 ? -28.560 -13.185 53.737 1.00 98.44 268 GLU A N 1
ATOM 2133 C CA . GLU A 1 268 ? -28.425 -12.505 52.445 1.00 98.44 268 GLU A CA 1
ATOM 2134 C C . GLU A 1 268 ? -27.039 -11.860 52.285 1.00 98.44 268 GLU A C 1
ATOM 2136 O O . GLU A 1 268 ? -26.378 -12.034 51.253 1.00 98.44 268 GLU A O 1
ATOM 2141 N N . ILE A 1 269 ? -26.540 -11.173 53.318 1.00 97.94 269 ILE A N 1
ATOM 2142 C CA . ILE A 1 269 ? -25.195 -10.583 53.312 1.00 97.94 269 ILE A CA 1
ATOM 2143 C C . ILE A 1 269 ? -24.122 -11.662 53.117 1.00 97.94 269 ILE A C 1
ATOM 2145 O O . ILE A 1 269 ? -23.155 -11.441 52.379 1.00 97.94 269 ILE A O 1
ATOM 2149 N N . GLU A 1 270 ? -24.253 -12.829 53.748 1.00 98.31 270 GLU A N 1
ATOM 2150 C CA . GLU A 1 270 ? -23.294 -13.923 53.578 1.00 98.31 270 GLU A CA 1
ATOM 2151 C C . GLU A 1 270 ? -23.317 -14.491 52.149 1.00 98.31 270 GLU A C 1
ATOM 2153 O O . GLU A 1 270 ? -22.257 -14.724 51.550 1.00 98.31 270 GLU A O 1
ATOM 2158 N N . LEU A 1 271 ? -24.503 -14.655 51.558 1.00 98.50 271 LEU A N 1
ATOM 2159 C CA . LEU A 1 271 ? -24.660 -15.078 50.164 1.00 98.50 271 LEU A CA 1
ATOM 2160 C C . LEU A 1 271 ? -24.039 -14.071 49.190 1.00 98.50 271 LEU A C 1
ATOM 2162 O O . LEU A 1 271 ? -23.304 -14.466 48.275 1.00 98.50 271 LEU A O 1
ATOM 2166 N N . LEU A 1 272 ? -24.272 -12.774 49.399 1.00 98.31 272 LEU A N 1
ATOM 2167 C CA . LEU A 1 272 ? -23.690 -11.710 48.581 1.00 98.31 272 LEU A CA 1
ATOM 2168 C C . LEU A 1 272 ? -22.164 -11.667 48.708 1.00 98.31 272 LEU A C 1
ATOM 2170 O O . LEU A 1 272 ? -21.479 -11.578 47.689 1.00 98.31 272 LEU A O 1
ATOM 2174 N N . LYS A 1 273 ? -21.608 -11.836 49.914 1.00 98.56 273 LYS A N 1
ATOM 2175 C CA . LYS A 1 273 ? -20.152 -11.953 50.120 1.00 98.56 273 LYS A CA 1
ATOM 2176 C C . LYS A 1 273 ? -19.555 -13.129 49.347 1.00 98.56 273 LYS A C 1
ATOM 2178 O O . LYS A 1 273 ? -18.541 -12.967 48.668 1.00 98.56 273 LYS A O 1
ATOM 2183 N N . LYS A 1 274 ? -20.201 -14.301 49.381 1.00 98.38 274 LYS A N 1
ATOM 2184 C CA . LYS A 1 274 ? -19.775 -15.474 48.595 1.00 98.38 274 LYS A CA 1
ATOM 2185 C C . LYS A 1 274 ? -19.833 -15.200 47.089 1.00 98.38 274 LYS A C 1
ATOM 2187 O O . LYS A 1 274 ? -18.954 -15.649 46.355 1.00 98.38 274 LYS A O 1
ATOM 2192 N N . LYS A 1 275 ? -20.843 -14.464 46.613 1.00 98.56 275 LYS A N 1
ATOM 2193 C CA . LYS A 1 275 ? -20.965 -14.075 45.199 1.00 98.56 275 LYS A CA 1
ATOM 2194 C C . LYS A 1 275 ? -19.862 -13.104 44.771 1.00 98.56 275 LYS A C 1
ATOM 2196 O O . LYS A 1 275 ? -19.269 -13.320 43.719 1.00 98.56 275 LYS A O 1
ATOM 2201 N N . ILE A 1 276 ? -19.560 -12.094 45.588 1.00 98.31 276 ILE A N 1
ATOM 2202 C CA . ILE A 1 276 ? -18.462 -11.146 45.341 1.00 98.31 276 ILE A CA 1
ATOM 2203 C C . ILE A 1 276 ? -17.134 -11.898 45.234 1.00 98.31 276 ILE A C 1
ATOM 2205 O O . ILE A 1 276 ? -16.444 -11.755 44.232 1.00 98.31 276 ILE A O 1
ATOM 2209 N N . SER A 1 277 ? -16.838 -12.789 46.183 1.00 98.38 277 SER A N 1
ATOM 2210 C CA . SER A 1 277 ? -15.594 -13.569 46.171 1.00 98.38 277 SER A CA 1
ATOM 2211 C C . SER A 1 277 ? -15.434 -14.432 44.908 1.00 98.38 277 SER A C 1
ATOM 2213 O O . SER A 1 277 ? -14.340 -14.518 44.351 1.00 98.38 277 SER A O 1
ATOM 2215 N N . LYS A 1 278 ? -16.520 -15.030 44.395 1.00 98.31 278 LYS A N 1
ATOM 2216 C CA . LYS A 1 278 ? -16.490 -15.782 43.126 1.00 98.31 278 LYS A CA 1
ATOM 2217 C C . LYS A 1 278 ? -16.194 -14.888 41.922 1.00 98.31 278 LYS A C 1
ATOM 2219 O O . LYS A 1 278 ? -15.411 -15.284 41.066 1.00 98.31 278 LYS A O 1
ATOM 2224 N N . LEU A 1 279 ? -16.806 -13.705 41.864 1.00 98.19 279 LEU A N 1
ATOM 2225 C CA . LEU A 1 279 ? -16.581 -12.749 40.777 1.00 98.19 279 LEU A CA 1
ATOM 2226 C C . LEU A 1 279 ? -15.161 -12.176 40.812 1.00 98.19 279 LEU A C 1
ATOM 2228 O O . LEU A 1 279 ? -14.533 -12.038 39.768 1.00 98.19 279 LEU A O 1
ATOM 2232 N N . GLU A 1 280 ? -14.629 -11.892 42.001 1.00 98.25 280 GLU A N 1
ATOM 2233 C CA . GLU A 1 280 ? -13.234 -11.477 42.171 1.00 98.25 280 GLU A CA 1
ATOM 2234 C C . GLU A 1 280 ? -12.269 -12.566 41.698 1.00 98.25 280 GLU A C 1
ATOM 2236 O O . GLU A 1 280 ? -11.310 -12.270 40.987 1.00 98.25 280 GLU A O 1
ATOM 2241 N N . HIS A 1 281 ? -12.546 -13.829 42.032 1.00 98.06 281 HIS A N 1
ATOM 2242 C CA . HIS A 1 281 ? -11.754 -14.961 41.561 1.00 98.06 281 HIS A CA 1
ATOM 2243 C C . HIS A 1 281 ? -11.814 -15.117 40.034 1.00 98.06 281 HIS A C 1
ATOM 2245 O O . HIS A 1 281 ? -10.773 -15.233 39.395 1.00 98.06 281 HIS A O 1
ATOM 2251 N N . GLU A 1 282 ? -13.002 -15.063 39.427 1.00 98.19 282 GLU A N 1
ATOM 2252 C CA . GLU A 1 282 ? -13.162 -15.133 37.968 1.00 98.19 282 GLU A CA 1
ATOM 2253 C C . GLU A 1 282 ? -12.422 -13.987 37.259 1.00 98.19 282 GLU A C 1
ATOM 2255 O O . GLU A 1 282 ? -11.701 -14.204 36.281 1.00 98.19 282 GLU A O 1
ATOM 2260 N N . ASN A 1 283 ? -12.536 -12.768 37.784 1.00 97.56 283 ASN A N 1
ATOM 2261 C CA . ASN A 1 283 ? -11.860 -11.607 37.222 1.00 97.56 283 ASN A CA 1
ATOM 2262 C C . ASN A 1 283 ? -10.328 -11.736 37.309 1.00 97.56 283 ASN A C 1
ATOM 2264 O O . ASN A 1 283 ? -9.623 -11.471 36.334 1.00 97.56 283 ASN A O 1
ATOM 2268 N N . ASN A 1 284 ? -9.812 -12.184 38.456 1.00 97.81 284 ASN A N 1
ATOM 2269 C CA . ASN A 1 284 ? -8.374 -12.228 38.717 1.00 97.81 284 ASN A CA 1
ATOM 2270 C C . ASN A 1 284 ? -7.670 -13.436 38.099 1.00 97.81 284 ASN A C 1
ATOM 2272 O O . ASN A 1 284 ? -6.567 -13.278 37.587 1.00 97.81 284 ASN A O 1
ATOM 2276 N N . GLU A 1 285 ? -8.294 -14.611 38.115 1.00 97.81 285 GLU A N 1
ATOM 2277 C CA . GLU A 1 285 ? -7.645 -15.863 37.704 1.00 97.81 285 GLU A CA 1
ATOM 2278 C C . GLU A 1 285 ? -7.994 -16.279 36.274 1.00 97.81 285 GLU A C 1
ATOM 2280 O O . GLU A 1 285 ? -7.240 -17.019 35.643 1.00 97.81 285 GLU A O 1
ATOM 2285 N N . VAL A 1 286 ? -9.118 -15.805 35.727 1.00 97.38 286 VAL A N 1
ATOM 2286 C CA . VAL A 1 286 ? -9.554 -16.186 34.375 1.00 97.38 286 VAL A CA 1
ATOM 2287 C C . VAL A 1 286 ? -9.411 -15.020 33.409 1.00 97.38 286 VAL A C 1
ATOM 2289 O O . VAL A 1 286 ? -8.708 -15.132 32.400 1.00 97.38 286 VAL A O 1
ATOM 2292 N N . LEU A 1 287 ? -10.050 -13.885 33.704 1.00 97.88 287 LEU A N 1
ATOM 2293 C CA . LEU A 1 287 ? -10.117 -12.770 32.757 1.00 97.88 287 LEU A CA 1
ATOM 2294 C C . LEU A 1 287 ? -8.781 -12.029 32.637 1.00 97.88 287 LEU A C 1
ATOM 2296 O O . LEU A 1 287 ? -8.281 -11.869 31.522 1.00 97.88 287 LEU A O 1
ATOM 2300 N N . ASN A 1 288 ? -8.157 -11.640 33.751 1.00 98.12 288 ASN A N 1
ATOM 2301 C CA . ASN A 1 288 ? -6.884 -10.911 33.729 1.00 98.12 288 ASN A CA 1
ATOM 2302 C C . ASN A 1 288 ? -5.745 -11.692 33.036 1.00 98.12 288 ASN A C 1
ATOM 2304 O O . ASN A 1 288 ? -5.074 -11.119 32.171 1.00 98.12 288 ASN A O 1
ATOM 2308 N N . PRO A 1 289 ? -5.524 -12.996 33.301 1.00 98.25 289 PRO A N 1
ATOM 2309 C CA . PRO A 1 289 ? -4.496 -13.762 32.600 1.00 98.25 289 PRO A CA 1
ATOM 2310 C C . PRO A 1 289 ? -4.806 -13.925 31.113 1.00 98.25 289 PRO A C 1
ATOM 2312 O O . PRO A 1 289 ? -3.895 -13.868 30.282 1.00 98.25 289 PRO A O 1
ATOM 2315 N N . ARG A 1 290 ? -6.090 -14.064 30.746 1.00 98.25 290 ARG A N 1
ATOM 2316 C CA . ARG A 1 290 ? -6.500 -14.119 29.340 1.00 98.25 290 ARG A CA 1
ATOM 2317 C C . ARG A 1 290 ? -6.218 -12.803 28.618 1.00 98.25 290 ARG A C 1
ATOM 2319 O O . ARG A 1 290 ? -5.701 -12.846 27.503 1.00 98.25 290 ARG A O 1
ATOM 2326 N N . ILE A 1 291 ? -6.501 -11.664 29.248 1.00 98.19 291 ILE A N 1
ATOM 2327 C CA . ILE A 1 291 ? -6.169 -10.333 28.720 1.00 98.19 291 ILE A CA 1
ATOM 2328 C C . ILE A 1 291 ? -4.654 -10.212 28.527 1.00 98.19 291 ILE A C 1
ATOM 2330 O O . ILE A 1 291 ? -4.208 -9.923 27.420 1.00 98.19 291 ILE A O 1
ATOM 2334 N N . ASN A 1 292 ? -3.854 -10.548 29.543 1.00 98.06 292 ASN A N 1
ATOM 2335 C CA . ASN A 1 292 ? -2.390 -10.496 29.464 1.00 98.06 292 ASN A CA 1
ATOM 2336 C C . ASN A 1 292 ? -1.823 -11.385 28.343 1.00 98.06 292 ASN A C 1
ATOM 2338 O O . ASN A 1 292 ? -0.889 -10.990 27.639 1.00 98.06 292 ASN A O 1
ATOM 2342 N N . SER A 1 293 ? -2.399 -12.575 28.147 1.00 98.56 293 SER A N 1
ATOM 2343 C CA . SER A 1 293 ? -2.035 -13.476 27.050 1.00 98.56 293 SER A CA 1
ATOM 2344 C C . SER A 1 293 ? -2.340 -12.858 25.685 1.00 98.56 293 SER A C 1
ATOM 2346 O O . SER A 1 293 ? -1.489 -12.910 24.798 1.00 98.56 293 SER A O 1
ATOM 2348 N N . LEU A 1 294 ? -3.527 -12.272 25.511 1.00 98.25 294 LEU A N 1
ATOM 2349 C CA . LEU A 1 294 ? -3.929 -11.635 24.254 1.00 98.25 294 LEU A CA 1
ATOM 2350 C C . LEU A 1 294 ? -3.099 -10.381 23.961 1.00 98.25 294 LEU A C 1
ATOM 2352 O O . LEU A 1 294 ? -2.712 -10.150 22.819 1.00 98.25 294 LEU A O 1
ATOM 2356 N N . GLU A 1 295 ? -2.754 -9.593 24.978 1.00 98.38 295 GLU A N 1
ATOM 2357 C CA . GLU A 1 295 ? -1.820 -8.477 24.826 1.00 98.38 295 GLU A CA 1
ATOM 2358 C C . GLU A 1 295 ? -0.419 -8.947 24.420 1.00 98.38 295 GLU A C 1
ATOM 2360 O O . GLU A 1 295 ? 0.239 -8.304 23.599 1.00 98.38 295 GLU A O 1
ATOM 2365 N N . GLY A 1 296 ? 0.044 -10.071 24.975 1.00 98.25 296 GLY A N 1
ATOM 2366 C CA . GLY A 1 296 ? 1.295 -10.714 24.581 1.00 98.25 296 GLY A CA 1
ATOM 2367 C C . GLY A 1 296 ? 1.294 -11.127 23.109 1.00 98.25 296 GLY A C 1
ATOM 2368 O O . GLY A 1 296 ? 2.223 -10.783 22.376 1.00 98.25 296 GLY A O 1
ATOM 2369 N N . GLU A 1 297 ? 0.230 -11.793 22.662 1.00 98.38 297 GLU A N 1
ATOM 2370 C CA . GLU A 1 297 ? 0.037 -12.186 21.263 1.00 98.38 297 GLU A CA 1
ATOM 2371 C C . GLU A 1 297 ? -0.021 -10.965 20.337 1.00 98.38 297 GLU A C 1
ATOM 2373 O O . GLU A 1 297 ? 0.675 -10.920 19.324 1.00 98.38 297 GLU A O 1
ATOM 2378 N N . ASN A 1 298 ? -0.757 -9.921 20.723 1.00 98.00 298 ASN A N 1
ATOM 2379 C CA . ASN A 1 298 ? -0.851 -8.686 19.949 1.00 98.00 298 ASN A CA 1
ATOM 2380 C C . ASN A 1 298 ? 0.516 -7.985 19.821 1.00 98.00 298 ASN A C 1
ATOM 2382 O O . ASN A 1 298 ? 0.895 -7.541 18.736 1.00 98.00 298 ASN A O 1
ATOM 2386 N N . ARG A 1 299 ? 1.318 -7.944 20.896 1.00 98.56 299 ARG A N 1
ATOM 2387 C CA . ARG A 1 299 ? 2.704 -7.439 20.843 1.00 98.56 299 ARG A CA 1
ATOM 2388 C C . ARG A 1 299 ? 3.573 -8.270 19.895 1.00 98.56 299 ARG A C 1
ATOM 2390 O O . ARG A 1 299 ? 4.326 -7.692 19.110 1.00 98.56 299 ARG A O 1
ATOM 2397 N N . ALA A 1 300 ? 3.463 -9.597 19.940 1.00 98.50 300 ALA A N 1
ATOM 2398 C CA . ALA A 1 300 ? 4.215 -10.491 19.061 1.00 98.50 300 ALA A CA 1
ATOM 2399 C C . ALA A 1 300 ? 3.839 -10.293 17.582 1.00 98.50 300 ALA A C 1
ATOM 2401 O O . ALA A 1 300 ? 4.727 -10.104 16.749 1.00 98.50 300 ALA A O 1
ATOM 2402 N N . LEU A 1 301 ? 2.542 -10.249 17.266 1.00 98.38 301 LEU A N 1
ATOM 2403 C CA . LEU A 1 301 ? 2.039 -10.006 15.912 1.00 98.38 301 LEU A CA 1
ATOM 2404 C C . LEU A 1 301 ? 2.450 -8.627 15.388 1.00 98.38 301 LEU A C 1
ATOM 2406 O O . LEU A 1 301 ? 2.905 -8.506 14.252 1.00 98.38 301 LEU A O 1
ATOM 2410 N N . ASN A 1 302 ? 2.373 -7.587 16.220 1.00 98.25 302 ASN A N 1
ATOM 2411 C CA . ASN A 1 302 ? 2.797 -6.243 15.832 1.00 98.25 302 ASN A CA 1
ATOM 2412 C C . ASN A 1 302 ? 4.308 -6.182 15.535 1.00 98.25 302 ASN A C 1
ATOM 2414 O O . ASN A 1 302 ? 4.736 -5.523 14.587 1.00 98.25 302 ASN A O 1
ATOM 2418 N N . ASN A 1 303 ? 5.131 -6.909 16.296 1.00 98.06 303 ASN A N 1
ATOM 2419 C CA . ASN A 1 303 ? 6.563 -7.021 16.015 1.00 98.06 303 ASN A CA 1
ATOM 2420 C C . ASN A 1 303 ? 6.832 -7.767 14.701 1.00 98.06 303 ASN A C 1
ATOM 2422 O O . ASN A 1 303 ? 7.645 -7.302 13.906 1.00 98.06 303 ASN A O 1
ATOM 2426 N N . GLN A 1 304 ? 6.118 -8.865 14.430 1.00 98.31 304 GLN A N 1
ATOM 2427 C CA . GLN A 1 304 ? 6.222 -9.578 13.151 1.00 98.31 304 GLN A CA 1
ATOM 2428 C C . GLN A 1 304 ? 5.842 -8.680 11.970 1.00 98.31 304 GLN A C 1
ATOM 2430 O O . GLN A 1 304 ? 6.557 -8.650 10.968 1.00 98.31 304 GLN A O 1
ATOM 2435 N N . LEU A 1 305 ? 4.765 -7.899 12.101 1.00 97.75 305 LEU A N 1
ATOM 2436 C CA . LEU A 1 305 ? 4.327 -6.953 11.076 1.00 97.75 305 LEU A CA 1
ATOM 2437 C C . LEU A 1 305 ? 5.398 -5.888 10.818 1.00 97.75 305 LEU A C 1
ATOM 2439 O O . LEU A 1 305 ? 5.747 -5.642 9.665 1.00 97.75 305 LEU A O 1
ATOM 2443 N N . LYS A 1 306 ? 5.989 -5.315 11.875 1.00 98.38 306 LYS A N 1
ATOM 2444 C CA . LYS A 1 306 ? 7.108 -4.370 11.745 1.00 98.38 306 LYS A CA 1
ATOM 2445 C C . LYS A 1 306 ? 8.297 -4.989 11.013 1.00 98.38 306 LYS A C 1
ATOM 2447 O O . LYS A 1 306 ? 8.798 -4.381 10.073 1.00 98.38 306 LYS A O 1
ATOM 2452 N N . THR A 1 307 ? 8.718 -6.198 11.384 1.00 98.12 307 THR A N 1
ATOM 2453 C CA . THR A 1 307 ? 9.839 -6.887 10.727 1.00 98.12 307 THR A CA 1
ATOM 2454 C C . THR A 1 307 ? 9.552 -7.169 9.254 1.00 98.12 307 THR A C 1
ATOM 2456 O O . THR A 1 307 ? 10.399 -6.890 8.406 1.00 98.12 307 THR A O 1
ATOM 2459 N N . LEU A 1 308 ? 8.361 -7.676 8.923 1.00 97.69 308 LEU A N 1
ATOM 2460 C CA . LEU A 1 308 ? 7.962 -7.927 7.536 1.00 97.69 308 LEU A CA 1
ATOM 2461 C C . LEU A 1 308 ? 7.900 -6.633 6.722 1.00 97.69 308 LEU A C 1
ATOM 2463 O O . LEU A 1 308 ? 8.414 -6.592 5.605 1.00 97.69 308 LEU A O 1
ATOM 2467 N N . SER A 1 309 ? 7.342 -5.564 7.292 1.00 97.94 309 SER A N 1
ATOM 2468 C CA . SER A 1 309 ? 7.281 -4.252 6.648 1.00 97.94 309 SER A CA 1
ATOM 2469 C C . SER A 1 309 ? 8.678 -3.691 6.377 1.00 97.94 309 SER A C 1
ATOM 2471 O O . SER A 1 309 ? 8.935 -3.218 5.272 1.00 97.94 309 SER A O 1
ATOM 2473 N N . SER A 1 310 ? 9.594 -3.758 7.348 1.00 96.62 310 SER A N 1
ATOM 2474 C CA . SER A 1 310 ? 10.977 -3.304 7.168 1.00 96.62 310 SER A CA 1
ATOM 2475 C C . SER A 1 310 ? 11.723 -4.145 6.134 1.00 96.62 310 SER A C 1
ATOM 2477 O O . SER A 1 310 ? 12.382 -3.588 5.261 1.00 96.62 310 SER A O 1
ATOM 2479 N N . ASN A 1 311 ? 11.580 -5.472 6.169 1.00 97.56 311 ASN A N 1
ATOM 2480 C CA . ASN A 1 311 ? 12.217 -6.359 5.196 1.00 97.56 311 ASN A CA 1
ATOM 2481 C C . ASN A 1 311 ? 11.705 -6.109 3.775 1.00 97.56 311 ASN A C 1
ATOM 2483 O O . ASN A 1 311 ? 12.510 -5.999 2.851 1.00 97.56 311 ASN A O 1
ATOM 2487 N N . SER A 1 312 ? 10.388 -5.975 3.600 1.00 96.31 312 SER A N 1
ATOM 2488 C CA . SER A 1 312 ? 9.788 -5.665 2.300 1.00 96.31 312 SER A CA 1
ATOM 2489 C C . SER A 1 312 ? 10.264 -4.313 1.775 1.00 96.31 312 SER A C 1
ATOM 2491 O O . SER A 1 312 ? 10.595 -4.207 0.596 1.00 96.31 312 SER A O 1
ATOM 2493 N N . ASN A 1 313 ? 10.324 -3.287 2.629 1.00 96.50 313 ASN A N 1
ATOM 2494 C CA . ASN A 1 313 ? 10.770 -1.961 2.210 1.00 96.50 313 ASN A CA 1
ATOM 2495 C C . ASN A 1 313 ? 12.252 -1.972 1.809 1.00 96.50 313 ASN A C 1
ATOM 2497 O O . ASN A 1 313 ? 12.606 -1.459 0.753 1.00 96.50 313 ASN A O 1
ATOM 2501 N N . ASN A 1 314 ? 13.103 -2.648 2.586 1.00 96.88 314 ASN A N 1
ATOM 2502 C CA . ASN A 1 314 ? 14.530 -2.776 2.284 1.00 96.88 314 ASN A CA 1
ATOM 2503 C C . ASN A 1 314 ? 14.780 -3.546 0.975 1.00 96.88 314 ASN A C 1
ATOM 2505 O O . ASN A 1 314 ? 15.613 -3.140 0.165 1.00 96.88 314 ASN A O 1
ATOM 2509 N N . GLN A 1 315 ? 14.053 -4.644 0.733 1.00 97.38 315 GLN A N 1
ATOM 2510 C CA . GLN A 1 315 ? 14.156 -5.394 -0.525 1.00 97.38 315 GLN A CA 1
ATOM 2511 C C . GLN A 1 315 ? 13.681 -4.569 -1.723 1.00 97.38 315 GLN A C 1
ATOM 2513 O O . GLN A 1 315 ? 14.307 -4.602 -2.788 1.00 97.38 315 GLN A O 1
ATOM 2518 N N . PHE A 1 316 ? 12.595 -3.814 -1.553 1.00 97.00 316 PHE A N 1
ATOM 2519 C CA . PHE A 1 316 ? 12.086 -2.924 -2.585 1.00 97.00 316 PHE A CA 1
ATOM 2520 C C . PHE A 1 316 ? 13.095 -1.816 -2.911 1.00 97.00 316 PHE A C 1
ATOM 2522 O O . PHE A 1 316 ? 13.448 -1.648 -4.077 1.00 97.00 316 PHE A O 1
ATOM 2529 N N . GLU A 1 317 ? 13.634 -1.125 -1.903 1.00 97.75 317 GLU A N 1
ATOM 2530 C CA . GLU A 1 317 ? 14.665 -0.098 -2.095 1.00 97.75 317 GLU A CA 1
ATOM 2531 C C . GLU A 1 317 ? 15.913 -0.657 -2.784 1.00 97.75 317 GLU A C 1
ATOM 2533 O O . GLU A 1 317 ? 16.407 -0.060 -3.743 1.00 97.75 317 GLU A O 1
ATOM 2538 N N . HIS A 1 318 ? 16.392 -1.830 -2.362 1.00 97.19 318 HIS A N 1
ATOM 2539 C CA . HIS A 1 318 ? 17.528 -2.490 -3.001 1.00 97.19 318 HIS A CA 1
ATOM 2540 C C . HIS A 1 318 ? 17.247 -2.803 -4.479 1.00 97.19 318 HIS A C 1
ATOM 2542 O O . HIS A 1 318 ? 18.076 -2.522 -5.345 1.00 97.19 318 HIS A O 1
ATOM 2548 N N . THR A 1 319 ? 16.065 -3.340 -4.790 1.00 97.38 319 THR A N 1
ATOM 2549 C CA . THR A 1 319 ? 15.668 -3.673 -6.168 1.00 97.38 319 THR A CA 1
ATOM 2550 C C . THR A 1 319 ? 15.558 -2.421 -7.035 1.00 97.38 319 THR A C 1
ATOM 2552 O O . THR A 1 319 ? 16.084 -2.394 -8.146 1.00 97.38 319 THR A O 1
ATOM 2555 N N . VAL A 1 320 ? 14.944 -1.354 -6.519 1.00 98.06 320 VAL A N 1
ATOM 2556 C CA . VAL A 1 320 ? 14.838 -0.064 -7.213 1.00 98.06 320 VAL A CA 1
ATOM 2557 C C . VAL A 1 320 ? 16.220 0.528 -7.482 1.00 98.06 320 VAL A C 1
ATOM 2559 O O . VAL A 1 320 ? 16.473 1.011 -8.585 1.00 98.06 320 VAL A O 1
ATOM 2562 N N . ASN A 1 321 ? 17.129 0.477 -6.508 1.00 98.00 321 ASN A N 1
ATOM 2563 C CA . ASN A 1 321 ? 18.490 0.979 -6.676 1.00 98.00 321 ASN A CA 1
ATOM 2564 C C . ASN A 1 321 ? 19.278 0.150 -7.698 1.00 98.00 321 ASN A C 1
ATOM 2566 O O . ASN A 1 321 ? 19.934 0.727 -8.563 1.00 98.00 321 ASN A O 1
ATOM 2570 N N . ASN A 1 322 ? 19.148 -1.178 -7.673 1.00 98.38 322 ASN A N 1
ATOM 2571 C CA . ASN A 1 322 ? 19.760 -2.057 -8.668 1.00 98.38 322 ASN A CA 1
ATOM 2572 C C . ASN A 1 322 ? 19.253 -1.755 -10.090 1.00 98.38 322 ASN A C 1
ATOM 2574 O O . ASN A 1 322 ? 20.047 -1.575 -11.011 1.00 98.38 322 ASN A O 1
ATOM 2578 N N . LEU A 1 323 ? 17.935 -1.608 -10.269 1.00 98.00 323 LEU A N 1
ATOM 2579 C CA . LEU A 1 323 ? 17.343 -1.260 -11.565 1.00 98.00 323 LEU A CA 1
ATOM 2580 C C . LEU A 1 323 ? 17.784 0.128 -12.051 1.00 98.00 323 LEU A C 1
ATOM 2582 O O . LEU A 1 323 ? 18.075 0.301 -13.234 1.00 98.00 323 LEU A O 1
ATOM 2586 N N . LYS A 1 324 ? 17.890 1.120 -11.157 1.00 98.31 324 LYS A N 1
ATOM 2587 C CA . LYS A 1 324 ? 18.433 2.446 -11.501 1.00 98.31 324 LYS A CA 1
ATOM 2588 C C . LYS A 1 324 ? 19.874 2.354 -12.005 1.00 98.31 324 LYS A C 1
ATOM 2590 O O . LYS A 1 324 ? 20.193 3.001 -13.002 1.00 98.31 324 LYS A O 1
ATOM 2595 N N . SER A 1 325 ? 20.714 1.546 -11.358 1.00 97.88 325 SER A N 1
ATOM 2596 C CA . SER A 1 325 ? 22.096 1.312 -11.788 1.00 97.88 325 SER A CA 1
ATOM 2597 C C . SER A 1 325 ? 22.159 0.642 -13.162 1.00 97.88 325 SER A C 1
ATOM 2599 O O . SER A 1 325 ? 22.876 1.130 -14.031 1.00 97.88 325 SER A O 1
ATOM 2601 N N . GLN A 1 326 ? 21.343 -0.388 -13.411 1.00 98.25 326 GLN A N 1
ATOM 2602 C CA . GLN A 1 326 ? 21.268 -1.045 -14.725 1.00 98.25 326 GLN A CA 1
ATOM 2603 C C . GLN A 1 326 ? 20.802 -0.087 -15.829 1.00 98.25 326 GLN A C 1
ATOM 2605 O O . GLN A 1 326 ? 21.368 -0.065 -16.919 1.00 98.25 326 GLN A O 1
ATOM 2610 N N . ILE A 1 327 ? 19.810 0.765 -15.552 1.00 98.31 327 ILE A N 1
ATOM 2611 C CA . ILE A 1 327 ? 19.362 1.795 -16.503 1.00 98.31 327 ILE A CA 1
ATOM 2612 C C . ILE A 1 327 ? 20.488 2.793 -16.801 1.00 98.31 327 ILE A C 1
ATOM 2614 O O . ILE A 1 327 ? 20.644 3.215 -17.948 1.00 98.31 327 ILE A O 1
ATOM 2618 N N . ALA A 1 328 ? 21.264 3.197 -15.792 1.00 98.44 328 ALA A N 1
ATOM 2619 C CA . ALA A 1 328 ? 22.398 4.096 -15.984 1.00 98.44 328 ALA A CA 1
ATOM 2620 C C . ALA A 1 328 ? 23.491 3.447 -16.849 1.00 98.44 328 ALA A C 1
ATOM 2622 O O . ALA A 1 328 ? 23.978 4.079 -17.785 1.00 98.44 328 ALA A O 1
ATOM 2623 N N . GLU A 1 329 ? 23.812 2.178 -16.597 1.00 98.56 329 GLU A N 1
ATOM 2624 C CA . GLU A 1 329 ? 24.777 1.413 -17.387 1.00 98.56 329 GLU A CA 1
ATOM 2625 C C . GLU A 1 329 ? 24.332 1.266 -18.849 1.00 98.56 329 GLU A C 1
ATOM 2627 O O . GLU A 1 329 ? 25.088 1.609 -19.759 1.00 98.56 329 GLU A O 1
ATOM 2632 N N . LEU A 1 330 ? 23.081 0.863 -19.092 1.00 98.31 330 LEU A N 1
ATOM 2633 C CA . LEU A 1 330 ? 22.526 0.738 -20.444 1.00 98.31 330 LEU A CA 1
ATOM 2634 C C . LEU A 1 330 ? 22.522 2.075 -21.197 1.00 98.31 330 LEU A C 1
ATOM 2636 O O . LEU A 1 330 ? 22.774 2.113 -22.402 1.00 98.31 330 LEU A O 1
ATOM 2640 N N . ARG A 1 331 ? 22.284 3.198 -20.507 1.00 98.56 331 ARG A N 1
ATOM 2641 C CA . ARG A 1 331 ? 22.412 4.538 -21.106 1.00 98.56 331 ARG A CA 1
ATOM 2642 C C . ARG A 1 331 ? 23.853 4.843 -21.510 1.00 98.56 331 ARG A C 1
ATOM 2644 O O . ARG A 1 331 ? 24.064 5.381 -22.595 1.00 98.56 331 ARG A O 1
ATOM 2651 N N . CYS A 1 332 ? 24.832 4.488 -20.681 1.00 98.38 332 CYS A N 1
ATOM 2652 C CA . CYS A 1 332 ? 26.245 4.636 -21.023 1.00 98.38 332 CYS A CA 1
ATOM 2653 C C . CYS A 1 332 ? 26.627 3.772 -22.236 1.00 98.38 332 CYS A C 1
ATOM 2655 O O . CYS A 1 332 ? 27.243 4.287 -23.168 1.00 98.38 332 CYS A O 1
ATOM 2657 N N . GLN A 1 333 ? 26.206 2.504 -22.270 1.00 98.44 333 GLN A N 1
ATOM 2658 C CA . GLN A 1 333 ? 26.456 1.593 -23.396 1.00 98.44 333 GLN A CA 1
ATOM 2659 C C . GLN A 1 333 ? 25.815 2.094 -24.699 1.00 98.44 333 GLN A C 1
ATOM 2661 O O . GLN A 1 333 ? 26.463 2.101 -25.750 1.00 98.44 333 GLN A O 1
ATOM 2666 N N . LYS A 1 334 ? 24.570 2.587 -24.631 1.00 98.50 334 LYS A N 1
ATOM 2667 C CA . LYS A 1 334 ? 23.888 3.218 -25.769 1.00 98.50 334 LYS A CA 1
ATOM 2668 C C . LYS A 1 334 ? 24.693 4.402 -26.309 1.00 98.50 334 LYS A C 1
ATOM 2670 O O . LYS A 1 334 ? 24.940 4.467 -27.509 1.00 98.50 334 LYS A O 1
ATOM 2675 N N . ASN A 1 335 ? 25.114 5.316 -25.434 1.00 98.38 335 ASN A N 1
ATOM 2676 C CA . ASN A 1 335 ? 25.870 6.502 -25.839 1.00 98.38 335 ASN A CA 1
ATOM 2677 C C . ASN A 1 335 ? 27.222 6.130 -26.471 1.00 98.38 335 ASN A C 1
ATOM 2679 O O . ASN A 1 335 ? 27.626 6.749 -27.452 1.00 98.38 335 ASN A O 1
ATOM 2683 N N . ALA A 1 336 ? 27.910 5.115 -25.939 1.00 98.50 336 ALA A N 1
ATOM 2684 C CA . ALA A 1 336 ? 29.156 4.613 -26.516 1.00 98.50 336 ALA A CA 1
ATOM 2685 C C . ALA A 1 336 ? 28.939 4.051 -27.933 1.00 98.50 336 ALA A C 1
ATOM 2687 O O . ALA A 1 336 ? 29.657 4.426 -28.861 1.00 98.50 336 ALA A O 1
ATOM 2688 N N . SER A 1 337 ? 27.894 3.238 -28.117 1.00 98.25 337 SER A N 1
ATOM 2689 C CA . SER A 1 337 ? 27.526 2.672 -29.425 1.00 98.25 337 SER A CA 1
ATOM 2690 C C . SER A 1 337 ? 27.132 3.757 -30.435 1.00 98.25 337 SER A C 1
ATOM 2692 O O . SER A 1 337 ? 27.492 3.693 -31.608 1.00 98.25 337 SER A O 1
ATOM 2694 N N . GLU A 1 338 ? 26.424 4.799 -29.992 1.00 98.50 338 GLU A N 1
ATOM 2695 C CA . GLU A 1 338 ? 26.058 5.946 -30.830 1.00 98.50 338 GLU A CA 1
ATOM 2696 C C . GLU A 1 338 ? 27.292 6.749 -31.274 1.00 98.50 338 GLU A C 1
ATOM 2698 O O . GLU A 1 338 ? 27.390 7.162 -32.432 1.00 98.50 338 GLU A O 1
ATOM 2703 N N . GLN A 1 339 ? 28.277 6.929 -30.390 1.00 98.38 339 GLN A N 1
ATOM 2704 C CA . GLN A 1 339 ? 29.551 7.556 -30.750 1.00 98.38 339 GLN A CA 1
ATOM 2705 C C . GLN A 1 339 ? 30.334 6.731 -31.776 1.00 98.38 339 GLN A C 1
ATOM 2707 O O . GLN A 1 339 ? 30.894 7.304 -32.710 1.00 98.38 339 GLN A O 1
ATOM 2712 N N . GLU A 1 340 ? 30.372 5.407 -31.632 1.00 98.50 340 GLU A N 1
ATOM 2713 C CA . GLU A 1 340 ? 31.008 4.517 -32.605 1.00 98.50 340 GLU A CA 1
ATOM 2714 C C . GLU A 1 340 ? 30.303 4.565 -33.966 1.00 98.50 340 GLU A C 1
ATOM 2716 O O . GLU A 1 340 ? 30.957 4.754 -34.992 1.00 98.50 340 GLU A O 1
ATOM 2721 N N . ASN A 1 341 ? 28.969 4.517 -33.982 1.00 98.25 341 ASN A N 1
ATOM 2722 C CA . ASN A 1 341 ? 28.181 4.647 -35.207 1.00 98.25 341 ASN A CA 1
ATOM 2723 C C . ASN A 1 341 ? 28.476 5.974 -35.929 1.00 98.25 341 ASN A C 1
ATOM 2725 O O . ASN A 1 341 ? 28.722 5.992 -37.135 1.00 98.25 341 ASN A O 1
ATOM 2729 N N . ASN A 1 342 ? 28.558 7.081 -35.185 1.00 98.25 342 ASN A N 1
ATOM 2730 C CA . ASN A 1 342 ? 28.927 8.382 -35.743 1.00 98.25 342 ASN A CA 1
ATOM 2731 C C . ASN A 1 342 ? 30.340 8.387 -36.351 1.00 98.25 342 ASN A C 1
ATOM 2733 O O . ASN A 1 342 ? 30.539 8.975 -37.418 1.00 98.25 342 ASN A O 1
ATOM 2737 N N . LYS A 1 343 ? 31.311 7.709 -35.721 1.00 98.62 343 LYS A N 1
ATOM 2738 C CA . LYS A 1 343 ? 32.668 7.545 -36.273 1.00 98.62 343 LYS A CA 1
ATOM 2739 C C . LYS A 1 343 ? 32.648 6.742 -37.573 1.00 98.62 343 LYS A C 1
ATOM 2741 O O . LYS A 1 343 ? 33.211 7.199 -38.565 1.00 98.62 343 LYS A O 1
ATOM 2746 N N . LEU A 1 344 ? 31.961 5.601 -37.599 1.00 98.50 344 LEU A N 1
ATOM 2747 C CA . LEU A 1 344 ? 31.838 4.758 -38.794 1.00 98.50 344 LEU A CA 1
ATOM 2748 C C . LEU A 1 344 ? 31.130 5.497 -39.935 1.00 98.50 344 LEU A C 1
ATOM 2750 O O . LEU A 1 344 ? 31.595 5.487 -41.073 1.00 98.50 344 LEU A O 1
ATOM 2754 N N . LYS A 1 345 ? 30.053 6.229 -39.636 1.00 98.62 345 LYS A N 1
ATOM 2755 C CA . LYS A 1 345 ? 29.348 7.071 -40.611 1.00 98.62 345 LYS A CA 1
ATOM 2756 C C . LYS A 1 345 ? 30.265 8.138 -41.211 1.00 98.62 345 LYS A C 1
ATOM 2758 O O . LYS A 1 345 ? 30.205 8.396 -42.413 1.00 98.62 345 LYS A O 1
ATOM 2763 N N . HIS A 1 346 ? 31.119 8.753 -40.392 1.00 98.62 346 HIS A N 1
ATOM 2764 C CA . HIS A 1 346 ? 32.125 9.695 -40.872 1.00 98.62 346 HIS A CA 1
ATOM 2765 C C . HIS A 1 346 ? 33.167 9.010 -41.770 1.00 98.62 346 HIS A C 1
ATOM 2767 O O . HIS A 1 346 ? 33.424 9.510 -42.863 1.00 98.62 346 HIS A O 1
ATOM 2773 N N . GLN A 1 347 ? 33.696 7.848 -41.372 1.00 98.56 347 GLN A N 1
ATOM 2774 C CA . GLN A 1 347 ? 34.649 7.070 -42.176 1.00 98.56 347 GLN A CA 1
ATOM 2775 C C . GLN A 1 347 ? 34.072 6.672 -43.540 1.00 98.56 347 GLN A C 1
ATOM 2777 O O . GLN A 1 347 ? 34.728 6.866 -44.558 1.00 98.56 347 GLN A O 1
ATOM 2782 N N . ILE A 1 348 ? 32.820 6.201 -43.588 1.00 98.31 348 ILE A N 1
ATOM 2783 C CA . ILE A 1 348 ? 32.134 5.875 -44.849 1.00 98.31 348 ILE A CA 1
ATOM 2784 C C . ILE A 1 348 ? 32.050 7.107 -45.758 1.00 98.31 348 ILE A C 1
ATOM 2786 O O . ILE A 1 348 ? 32.283 7.000 -46.963 1.00 98.31 348 ILE A O 1
ATOM 2790 N N . LYS A 1 349 ? 31.745 8.286 -45.198 1.00 98.56 349 LYS A N 1
ATOM 2791 C CA . LYS A 1 349 ? 31.679 9.540 -45.960 1.00 98.56 349 LYS A CA 1
ATOM 2792 C C . LYS A 1 349 ? 33.047 9.955 -46.506 1.00 98.56 349 LYS A C 1
ATOM 2794 O O . LYS A 1 349 ? 33.126 10.364 -47.660 1.00 98.56 349 LYS A O 1
ATOM 2799 N N . VAL A 1 350 ? 34.104 9.846 -45.702 1.00 98.50 350 VAL A N 1
ATOM 2800 C CA . VAL A 1 350 ? 35.481 10.123 -46.144 1.00 98.50 350 VAL A CA 1
ATOM 2801 C C . VAL A 1 350 ? 35.874 9.168 -47.272 1.00 98.50 350 VAL A C 1
ATOM 2803 O O . VAL A 1 350 ? 36.266 9.633 -48.338 1.00 98.50 350 VAL A O 1
ATOM 2806 N N . GLY A 1 351 ? 35.643 7.863 -47.104 1.00 98.06 351 GLY A N 1
ATOM 2807 C CA . GLY A 1 351 ? 35.924 6.870 -48.142 1.00 98.06 351 GLY A CA 1
ATOM 2808 C C . GLY A 1 351 ? 35.121 7.086 -49.432 1.00 98.06 351 GLY A C 1
ATOM 2809 O O . GLY A 1 351 ? 35.618 6.819 -50.523 1.00 98.06 351 GLY A O 1
ATOM 2810 N N . ALA A 1 352 ? 33.891 7.609 -49.350 1.00 98.56 352 ALA A N 1
ATOM 2811 C CA . ALA A 1 352 ? 33.120 7.989 -50.536 1.00 98.56 352 ALA A CA 1
ATOM 2812 C C . ALA A 1 352 ? 33.778 9.145 -51.311 1.00 98.56 352 ALA A C 1
ATOM 2814 O O . ALA A 1 352 ? 33.937 9.039 -52.525 1.00 98.56 352 ALA A O 1
ATOM 2815 N N . LEU A 1 353 ? 34.229 10.194 -50.613 1.00 98.44 353 LEU A N 1
ATOM 2816 C CA . LEU A 1 353 ? 34.938 11.327 -51.222 1.00 98.44 353 LEU A CA 1
ATOM 2817 C C . LEU A 1 353 ? 36.293 10.914 -51.816 1.00 98.44 353 LEU A C 1
ATOM 2819 O O . LEU A 1 353 ? 36.684 11.402 -52.874 1.00 98.44 353 LEU A O 1
ATOM 2823 N N . GLU A 1 354 ? 37.011 9.999 -51.164 1.00 98.62 354 GLU A N 1
ATOM 2824 C CA . GLU A 1 354 ? 38.261 9.444 -51.693 1.00 98.62 354 GLU A CA 1
ATOM 2825 C C . GLU A 1 354 ? 38.028 8.669 -52.994 1.00 98.62 354 GLU A C 1
ATOM 2827 O O . GLU A 1 354 ? 38.761 8.868 -53.964 1.00 98.62 354 GLU A O 1
ATOM 2832 N N . ARG A 1 355 ? 36.971 7.846 -53.064 1.00 98.44 355 ARG A N 1
ATOM 2833 C CA . ARG A 1 355 ? 36.578 7.172 -54.311 1.00 98.44 355 ARG A CA 1
ATOM 2834 C C . ARG A 1 355 ? 36.224 8.166 -55.415 1.00 98.44 355 ARG A C 1
ATOM 2836 O O . ARG A 1 355 ? 36.704 8.002 -56.531 1.00 98.44 355 ARG A O 1
ATOM 2843 N N . GLU A 1 356 ? 35.436 9.199 -55.118 1.00 98.44 356 GLU A N 1
ATOM 2844 C CA . GLU A 1 356 ? 35.095 10.254 -56.088 1.00 98.44 356 GLU A CA 1
ATOM 2845 C C . GLU A 1 356 ? 36.344 10.973 -56.612 1.00 98.44 356 GLU A C 1
ATOM 2847 O O . GLU A 1 356 ? 36.480 11.181 -57.819 1.00 98.44 356 GLU A O 1
ATOM 2852 N N . LYS A 1 357 ? 37.304 11.279 -55.729 1.00 98.56 357 LYS A N 1
ATOM 2853 C CA . LYS A 1 357 ? 38.607 11.838 -56.110 1.00 98.56 357 LYS A CA 1
ATOM 2854 C C . LYS A 1 357 ? 39.350 10.917 -57.083 1.00 98.56 357 LYS A C 1
ATOM 2856 O O . LYS A 1 357 ? 39.868 11.404 -58.085 1.00 98.56 357 LYS A O 1
ATOM 2861 N N . PHE A 1 358 ? 39.420 9.612 -56.812 1.00 98.75 358 PHE A N 1
ATOM 2862 C CA . PHE A 1 358 ? 40.086 8.665 -57.714 1.00 98.75 358 PHE A CA 1
ATOM 2863 C C . PHE A 1 358 ? 39.369 8.536 -59.060 1.00 98.75 358 PHE A C 1
ATOM 2865 O O . PHE A 1 358 ? 40.040 8.522 -60.089 1.00 98.75 358 PHE A O 1
ATOM 2872 N N . ILE A 1 359 ? 38.033 8.515 -59.071 1.00 98.62 359 ILE A N 1
ATOM 2873 C CA . ILE A 1 359 ? 37.240 8.523 -60.309 1.00 98.62 359 ILE A CA 1
ATOM 2874 C C . ILE A 1 359 ? 37.570 9.768 -61.138 1.00 98.62 359 ILE A C 1
ATOM 2876 O O . ILE A 1 359 ? 37.885 9.639 -62.316 1.00 98.62 359 ILE A O 1
ATOM 2880 N N . ALA A 1 360 ? 37.589 10.956 -60.526 1.00 98.62 360 ALA A N 1
ATOM 2881 C CA . ALA A 1 360 ? 37.945 12.193 -61.219 1.00 98.62 360 ALA A CA 1
ATOM 2882 C C . ALA A 1 360 ? 39.365 12.135 -61.818 1.00 98.62 360 ALA A C 1
ATOM 2884 O O . ALA A 1 360 ? 39.570 12.507 -62.974 1.00 98.62 360 ALA A O 1
ATOM 2885 N N . VAL A 1 361 ? 40.340 11.606 -61.070 1.00 98.62 361 VAL A N 1
ATOM 2886 C CA . VAL A 1 361 ? 41.714 11.416 -61.566 1.00 98.62 361 VAL A CA 1
ATOM 2887 C C . VAL A 1 361 ? 41.759 10.443 -62.746 1.00 98.62 361 VAL A C 1
ATOM 2889 O O . VAL A 1 361 ? 42.433 10.740 -63.729 1.00 98.62 361 VAL A O 1
ATOM 2892 N N . LEU A 1 362 ? 41.045 9.316 -62.684 1.00 98.69 362 LEU A N 1
ATOM 2893 C CA . LEU A 1 362 ? 40.976 8.357 -63.791 1.00 98.69 362 LEU A CA 1
ATOM 2894 C C . LEU A 1 362 ? 40.353 8.992 -65.037 1.00 98.69 362 LEU A C 1
ATOM 2896 O O . LEU A 1 362 ? 40.964 8.939 -66.098 1.00 98.69 362 LEU A O 1
ATOM 2900 N N . THR A 1 363 ? 39.226 9.699 -64.894 1.00 98.50 363 THR A N 1
ATOM 2901 C CA . THR A 1 363 ? 38.591 10.393 -66.027 1.00 98.50 363 THR A CA 1
ATOM 2902 C C . THR A 1 363 ? 39.516 11.424 -66.676 1.00 98.50 363 THR A C 1
ATOM 2904 O O . THR A 1 363 ? 39.563 11.508 -67.898 1.00 98.50 363 THR A O 1
ATOM 2907 N N . LEU A 1 364 ? 40.312 12.154 -65.883 1.00 98.62 364 LEU A N 1
ATOM 2908 C CA . LEU A 1 364 ? 41.312 13.096 -66.396 1.00 98.62 364 LEU A CA 1
ATOM 2909 C C . LEU A 1 364 ? 42.448 12.385 -67.151 1.00 98.62 364 LEU A C 1
ATOM 2911 O O . LEU A 1 364 ? 42.961 12.902 -68.141 1.00 98.62 364 LEU A O 1
ATOM 2915 N N . ARG A 1 365 ? 42.880 11.206 -66.689 1.00 98.56 365 ARG A N 1
ATOM 2916 C CA . ARG A 1 365 ? 43.887 10.413 -67.408 1.00 98.56 365 ARG A CA 1
ATOM 2917 C C . ARG A 1 365 ? 43.332 9.851 -68.710 1.00 98.56 365 ARG A C 1
ATOM 2919 O O . ARG A 1 365 ? 44.036 9.888 -69.714 1.00 98.56 365 ARG A O 1
ATOM 2926 N N . ASP A 1 366 ? 42.080 9.409 -68.721 1.00 98.56 366 ASP A N 1
ATOM 2927 C CA . ASP A 1 366 ? 41.417 8.929 -69.933 1.00 98.56 366 ASP A CA 1
ATOM 2928 C C . ASP A 1 366 ? 41.282 10.039 -70.985 1.00 98.56 366 ASP A C 1
ATOM 2930 O O . ASP A 1 366 ? 41.546 9.796 -72.165 1.00 98.56 366 ASP A O 1
ATOM 2934 N N . THR A 1 367 ? 40.944 11.272 -70.584 1.00 98.50 367 THR A N 1
ATOM 2935 C CA . THR A 1 367 ? 40.912 12.413 -71.517 1.00 98.50 367 THR A CA 1
ATOM 2936 C C . THR A 1 367 ? 42.297 12.705 -72.087 1.00 98.50 367 THR A C 1
ATOM 2938 O O . THR A 1 367 ? 42.424 12.812 -73.302 1.00 98.50 367 THR A O 1
ATOM 2941 N N . GLN A 1 368 ? 43.343 12.723 -71.251 1.00 98.56 368 GLN A N 1
ATOM 2942 C CA . GLN A 1 368 ? 44.730 12.917 -71.700 1.00 98.56 368 GLN A CA 1
ATOM 2943 C C . GLN A 1 368 ? 45.190 11.830 -72.682 1.00 98.56 368 GLN A C 1
ATOM 2945 O O . GLN A 1 368 ? 45.838 12.123 -73.683 1.00 98.56 368 GLN A O 1
ATOM 2950 N N . ILE A 1 369 ? 44.847 10.564 -72.425 1.00 98.44 369 ILE A N 1
ATOM 2951 C CA . ILE A 1 369 ? 45.161 9.457 -73.339 1.00 98.44 369 ILE A CA 1
ATOM 2952 C C . ILE A 1 369 ? 44.467 9.664 -74.691 1.00 98.44 369 ILE A C 1
ATOM 2954 O O . ILE A 1 369 ? 45.076 9.434 -75.735 1.00 98.44 369 ILE A O 1
ATOM 2958 N N . ASN A 1 370 ? 43.204 10.090 -74.690 1.00 98.50 370 ASN A N 1
ATOM 2959 C CA . ASN A 1 370 ? 42.453 10.334 -75.920 1.00 98.50 370 ASN A CA 1
ATOM 2960 C C . ASN A 1 370 ? 42.969 11.556 -76.697 1.00 98.50 370 ASN A C 1
ATOM 2962 O O . ASN A 1 370 ? 43.014 11.502 -77.926 1.00 98.50 370 ASN A O 1
ATOM 2966 N N . GLU A 1 371 ? 43.407 12.612 -76.010 1.00 98.44 371 GLU A N 1
ATOM 2967 C CA . GLU A 1 371 ? 44.097 13.758 -76.616 1.00 98.44 371 GLU A CA 1
ATOM 2968 C C . GLU A 1 371 ? 45.374 13.298 -77.330 1.00 98.44 371 GLU A C 1
ATOM 2970 O O . GLU A 1 371 ? 45.493 13.488 -78.538 1.00 98.44 371 GLU A O 1
ATOM 2975 N N . ILE A 1 372 ? 46.253 12.560 -76.640 1.00 98.44 372 ILE A N 1
ATOM 2976 C CA . ILE A 1 372 ? 47.492 12.017 -77.225 1.00 98.44 372 ILE A CA 1
ATOM 2977 C C . ILE A 1 372 ? 47.198 11.104 -78.425 1.00 98.44 372 ILE A C 1
ATOM 2979 O O . ILE A 1 372 ? 47.893 11.164 -79.436 1.00 98.44 372 ILE A O 1
ATOM 2983 N N . ARG A 1 373 ? 46.168 10.249 -78.351 1.00 98.31 373 ARG A N 1
ATOM 2984 C CA . ARG A 1 373 ? 45.756 9.397 -79.484 1.00 98.31 373 ARG A CA 1
ATOM 2985 C C . ARG A 1 373 ? 45.302 10.217 -80.687 1.00 98.31 373 ARG A C 1
ATOM 2987 O O . ARG A 1 373 ? 45.598 9.847 -81.823 1.00 98.31 373 ARG A O 1
ATOM 2994 N N . THR A 1 374 ? 44.583 11.307 -80.438 1.00 98.31 374 THR A N 1
ATOM 2995 C CA . THR A 1 374 ? 44.108 12.213 -81.486 1.00 98.31 374 THR A CA 1
ATOM 2996 C C . THR A 1 374 ? 45.286 12.937 -82.132 1.00 98.31 374 THR A C 1
ATOM 2998 O O . THR A 1 374 ? 45.415 12.896 -83.351 1.00 98.31 374 THR A O 1
ATOM 3001 N N . GLU A 1 375 ? 46.196 13.503 -81.333 1.00 98.31 375 GLU A N 1
ATOM 3002 C CA . GLU A 1 375 ? 47.434 14.134 -81.813 1.00 98.31 375 GLU A CA 1
ATOM 3003 C C . GLU A 1 375 ? 48.307 13.149 -82.605 1.00 98.31 375 GLU A C 1
ATOM 3005 O O . GLU A 1 375 ? 48.809 13.477 -83.676 1.00 98.31 375 GLU A O 1
ATOM 3010 N N . MET A 1 376 ? 48.446 11.907 -82.131 1.00 98.44 376 MET A N 1
ATOM 3011 C CA . MET A 1 376 ? 49.179 10.854 -82.839 1.00 98.44 376 MET A CA 1
ATOM 3012 C C . MET A 1 376 ? 48.539 10.515 -84.190 1.00 98.44 376 MET A C 1
ATOM 3014 O O . MET A 1 376 ? 49.260 10.334 -85.168 1.00 98.44 376 MET A O 1
ATOM 3018 N N . SER A 1 377 ? 47.208 10.449 -84.257 1.00 98.12 377 SER A N 1
ATOM 3019 C CA . SER A 1 377 ? 46.486 10.196 -85.512 1.00 98.12 377 SER A CA 1
ATOM 3020 C C . SER A 1 377 ? 46.667 11.356 -86.496 1.00 98.12 377 SER A C 1
ATOM 3022 O O . SER A 1 377 ? 46.978 11.124 -87.658 1.00 98.12 377 SER A O 1
ATOM 3024 N N . GLN A 1 378 ? 46.585 12.602 -86.017 1.00 98.00 378 GLN A N 1
ATOM 3025 C CA . GLN A 1 378 ? 46.856 13.801 -86.821 1.00 98.00 378 GLN A CA 1
ATOM 3026 C C . GLN A 1 378 ? 48.294 13.818 -87.362 1.00 98.00 378 GLN A C 1
ATOM 3028 O O . GLN A 1 378 ? 48.518 14.130 -88.528 1.00 98.00 378 GLN A O 1
ATOM 3033 N N . LEU A 1 379 ? 49.283 13.447 -86.541 1.00 98.19 379 LEU A N 1
ATOM 3034 C CA . LEU A 1 379 ? 50.674 13.323 -86.985 1.00 98.19 379 LEU A CA 1
ATOM 3035 C C . LEU A 1 379 ? 50.843 12.223 -88.040 1.00 98.19 379 LEU A C 1
ATOM 3037 O O . LEU A 1 379 ? 51.588 12.415 -88.997 1.00 98.19 379 LEU A O 1
ATOM 3041 N N . GLN A 1 380 ? 50.161 11.085 -87.889 1.00 97.75 380 GLN A N 1
ATOM 3042 C CA . GLN A 1 380 ? 50.167 10.017 -88.893 1.00 97.75 380 GLN A CA 1
ATOM 3043 C C . GLN A 1 380 ? 49.555 10.478 -90.221 1.00 97.75 380 GLN A C 1
ATOM 3045 O O . GLN A 1 380 ? 50.120 10.188 -91.273 1.00 97.75 380 GLN A O 1
ATOM 3050 N N . GLU A 1 381 ? 48.439 11.209 -90.186 1.00 97.56 381 GLU A N 1
ATOM 3051 C CA . GLU A 1 381 ? 47.826 11.815 -91.374 1.00 97.56 381 GLU A CA 1
ATOM 3052 C C . GLU A 1 381 ? 48.795 12.775 -92.071 1.00 97.56 381 GLU A C 1
ATOM 3054 O O . GLU A 1 381 ? 49.023 12.634 -93.270 1.00 97.56 381 GLU A O 1
ATOM 3059 N N . LEU A 1 382 ? 49.444 13.668 -91.317 1.00 97.81 382 LEU A N 1
ATOM 3060 C CA . LEU A 1 382 ? 50.418 14.624 -91.849 1.00 97.81 382 LEU A CA 1
ATOM 3061 C C . LEU A 1 382 ? 51.648 13.933 -92.462 1.00 97.81 382 LEU A C 1
ATOM 3063 O O . LEU A 1 382 ? 52.116 14.330 -93.526 1.00 97.81 382 LEU A O 1
ATOM 3067 N N . VAL A 1 383 ? 52.167 12.874 -91.831 1.00 97.75 383 VAL A N 1
ATOM 3068 C CA . VAL A 1 383 ? 53.271 12.070 -92.391 1.00 97.75 383 VAL A CA 1
ATOM 3069 C C . VAL A 1 383 ? 52.842 11.358 -93.676 1.00 97.75 383 VAL A C 1
ATOM 3071 O O . VAL A 1 383 ? 53.600 11.340 -94.645 1.00 97.75 383 VAL A O 1
ATOM 3074 N N . ASN A 1 384 ? 51.638 10.783 -93.710 1.00 96.94 384 ASN A N 1
ATOM 3075 C CA . ASN A 1 384 ? 51.102 10.141 -94.911 1.00 96.94 384 ASN A CA 1
ATOM 3076 C C . ASN A 1 384 ? 50.899 11.150 -96.049 1.00 96.94 384 ASN A C 1
ATOM 3078 O O . ASN A 1 384 ? 51.220 10.840 -97.195 1.00 96.94 384 ASN A O 1
ATOM 3082 N N . GLU A 1 385 ? 50.409 12.351 -95.739 1.00 95.81 385 GLU A N 1
ATOM 3083 C CA . GLU A 1 385 ? 50.269 13.457 -96.689 1.00 95.81 385 GLU A CA 1
ATOM 3084 C C . GLU A 1 385 ? 51.630 13.843 -97.285 1.00 95.81 385 GLU A C 1
ATOM 3086 O O . GLU A 1 385 ? 51.779 13.862 -98.507 1.00 95.81 385 GLU A O 1
ATOM 3091 N N . GLN A 1 386 ? 52.656 14.020 -96.444 1.00 96.38 386 GLN A N 1
ATOM 3092 C CA . GLN A 1 386 ? 54.026 14.296 -96.890 1.00 96.38 386 GLN A CA 1
ATOM 3093 C C . GLN A 1 386 ? 54.611 13.167 -97.754 1.00 96.38 386 GLN A C 1
ATOM 3095 O O . GLN A 1 386 ? 55.262 13.433 -98.764 1.00 96.38 386 GLN A O 1
ATOM 3100 N N . LEU A 1 387 ? 54.385 11.898 -97.397 1.00 95.38 387 LEU A N 1
ATOM 3101 C CA . LEU A 1 387 ? 54.832 10.755 -98.202 1.00 95.38 387 LEU A CA 1
ATOM 3102 C C . LEU A 1 387 ? 54.132 10.711 -99.565 1.00 95.38 387 LEU A C 1
ATOM 3104 O O . LEU A 1 387 ? 54.792 10.466 -100.576 1.00 95.38 387 LEU A O 1
ATOM 3108 N N . MET A 1 388 ? 52.823 10.964 -99.611 1.00 93.50 388 MET A N 1
ATOM 3109 C CA . MET A 1 388 ? 52.058 11.046 -100.858 1.00 93.50 388 MET A CA 1
ATOM 3110 C C . MET A 1 388 ? 52.545 12.193 -101.747 1.00 93.50 388 MET A C 1
ATOM 3112 O O . MET A 1 388 ? 52.700 11.997 -102.951 1.00 93.50 388 MET A O 1
ATOM 3116 N N . GLU A 1 389 ? 52.846 13.356 -101.167 1.00 92.25 389 GLU A N 1
ATOM 3117 C CA . GLU A 1 389 ? 53.421 14.501 -101.877 1.00 92.25 389 GLU A CA 1
ATOM 3118 C C . GLU A 1 389 ? 54.795 14.157 -102.477 1.00 92.25 389 GLU A C 1
ATOM 3120 O O . GLU A 1 389 ? 55.038 14.397 -103.661 1.00 92.25 389 GLU A O 1
ATOM 3125 N N . VAL A 1 390 ? 55.678 13.508 -101.709 1.00 92.19 390 VAL A N 1
ATOM 3126 C CA . VAL A 1 390 ? 56.983 13.032 -102.202 1.00 92.19 390 VAL A CA 1
ATOM 3127 C C . VAL A 1 390 ? 56.817 12.000 -103.317 1.00 92.19 390 VAL A C 1
ATOM 3129 O O . VAL A 1 390 ? 57.502 12.097 -104.333 1.00 92.19 390 VAL A O 1
ATOM 3132 N N . HIS A 1 391 ? 55.913 11.030 -103.170 1.00 89.44 391 HIS A N 1
ATOM 3133 C CA . HIS A 1 391 ? 55.662 10.016 -104.197 1.00 89.44 391 HIS A CA 1
ATOM 3134 C 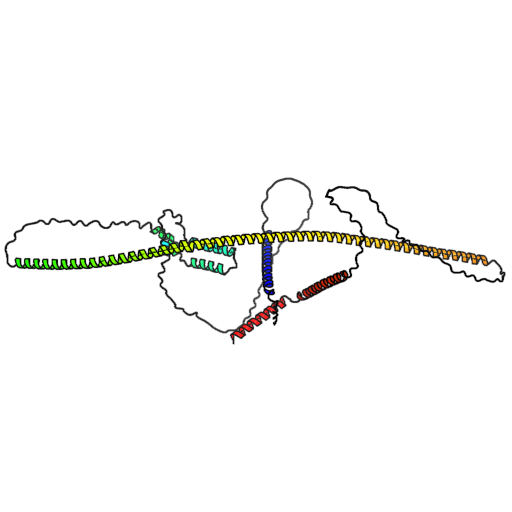C . HIS A 1 391 ? 55.086 10.612 -105.487 1.00 89.44 391 HIS A C 1
ATOM 3136 O O . HIS A 1 391 ? 55.546 10.246 -106.570 1.00 89.44 391 HIS A O 1
ATOM 3142 N N . SER A 1 392 ? 54.135 11.544 -105.386 1.00 86.06 392 SER A N 1
ATOM 3143 C CA . SER A 1 392 ? 53.581 12.259 -106.542 1.00 86.06 392 SER A CA 1
ATOM 3144 C C . SER A 1 392 ? 54.670 13.047 -107.276 1.00 86.06 392 SER A C 1
ATOM 3146 O O . SER A 1 392 ? 54.770 12.972 -108.496 1.00 86.06 392 SER A O 1
ATOM 3148 N N . ASN A 1 393 ? 55.550 13.727 -106.536 1.00 77.00 393 ASN 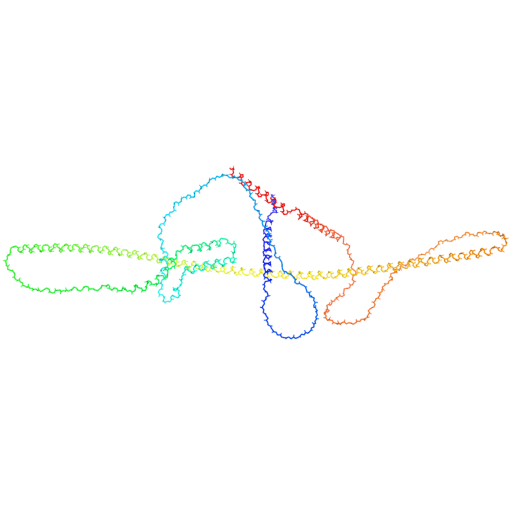A N 1
ATOM 3149 C CA . ASN A 1 393 ? 56.626 14.537 -107.110 1.00 77.00 393 ASN A CA 1
ATOM 3150 C C . ASN A 1 393 ? 57.812 13.703 -107.642 1.00 77.00 393 ASN A C 1
ATOM 3152 O O . ASN A 1 393 ? 58.512 14.140 -108.553 1.00 77.00 393 ASN A O 1
ATOM 3156 N N . ALA A 1 394 ? 58.066 12.508 -107.095 1.00 73.06 394 ALA A N 1
ATOM 3157 C CA . ALA A 1 394 ? 59.200 11.662 -107.482 1.00 73.06 394 ALA A CA 1
ATOM 3158 C C . ALA A 1 394 ? 58.959 10.833 -108.758 1.00 73.06 394 ALA A C 1
ATOM 3160 O O . ALA A 1 394 ? 59.924 10.472 -109.434 1.00 73.06 394 ALA A O 1
ATOM 3161 N N . PHE A 1 395 ? 57.703 10.527 -109.105 1.00 57.69 395 PHE A N 1
ATOM 3162 C CA . PHE A 1 395 ? 57.365 9.657 -110.244 1.00 57.69 395 PHE A CA 1
ATOM 3163 C C . PHE A 1 395 ? 56.887 10.387 -111.508 1.00 57.69 395 PHE A C 1
ATOM 3165 O O . PHE A 1 395 ? 56.820 9.761 -112.563 1.00 57.69 395 PHE A O 1
ATOM 3172 N N . GLU A 1 396 ? 56.661 11.703 -111.477 1.00 54.66 396 GLU A N 1
ATOM 3173 C CA . GLU A 1 396 ? 56.375 12.481 -112.699 1.00 54.66 396 GLU A CA 1
ATOM 3174 C C . GLU A 1 396 ? 57.612 12.697 -113.610 1.00 54.66 396 GLU A C 1
ATOM 3176 O O . GLU A 1 396 ? 57.493 13.270 -114.692 1.00 54.66 396 GLU A O 1
ATOM 3181 N N . GLY A 1 397 ? 58.801 12.202 -113.227 1.00 50.47 397 GLY A N 1
ATOM 3182 C CA . GLY A 1 397 ? 60.063 12.405 -113.956 1.00 50.47 397 GLY A CA 1
ATOM 3183 C C . GLY A 1 397 ? 60.725 11.182 -114.614 1.00 50.47 397 GLY A C 1
ATOM 3184 O O . GLY A 1 397 ? 61.793 11.352 -115.204 1.00 50.47 397 GLY A O 1
ATOM 3185 N N . ALA A 1 398 ? 60.170 9.965 -114.539 1.00 41.56 398 ALA A N 1
ATOM 3186 C CA . ALA A 1 398 ? 60.845 8.757 -115.046 1.00 41.56 398 ALA A CA 1
ATOM 3187 C C . ALA A 1 398 ? 59.998 7.981 -116.082 1.00 41.56 398 ALA A C 1
ATOM 3189 O O . ALA A 1 398 ? 58.871 7.593 -115.775 1.00 41.56 398 ALA A O 1
ATOM 3190 N N . PRO A 1 399 ? 60.513 7.723 -117.305 1.00 43.19 399 PRO A N 1
ATOM 3191 C CA . PRO A 1 399 ? 59.785 6.997 -118.339 1.00 43.19 399 PRO A CA 1
ATOM 3192 C C . PRO A 1 399 ? 59.722 5.491 -118.050 1.00 43.19 399 PRO A C 1
ATOM 3194 O O . PRO A 1 399 ? 60.703 4.876 -117.633 1.00 43.19 399 PRO A O 1
ATOM 3197 N N . ASN A 1 400 ? 58.548 4.922 -118.333 1.00 41.72 400 ASN A N 1
ATOM 3198 C CA . ASN A 1 400 ? 58.197 3.503 -118.267 1.00 41.72 400 ASN A CA 1
ATOM 3199 C C . ASN A 1 400 ? 59.308 2.559 -118.760 1.00 41.72 400 ASN A C 1
ATOM 3201 O O . ASN A 1 400 ? 59.680 2.594 -119.933 1.00 41.72 400 ASN A O 1
ATOM 3205 N N . ALA A 1 401 ? 59.724 1.632 -117.896 1.00 40.19 401 ALA A N 1
ATOM 3206 C CA . ALA A 1 401 ? 60.384 0.396 -118.296 1.00 40.19 401 ALA A CA 1
ATOM 3207 C C . ALA A 1 401 ? 59.698 -0.784 -117.595 1.00 40.19 401 ALA A C 1
ATOM 3209 O O . ALA A 1 401 ? 59.747 -0.923 -116.372 1.00 40.19 401 ALA A O 1
ATOM 3210 N N . GLU A 1 402 ? 59.024 -1.601 -118.403 1.00 43.47 402 GLU A N 1
ATOM 3211 C CA . GLU A 1 402 ? 58.489 -2.911 -118.043 1.00 43.47 402 GLU A CA 1
ATOM 3212 C C . GLU A 1 402 ? 59.604 -3.801 -117.490 1.00 43.47 402 GLU A C 1
ATOM 3214 O O . GLU A 1 402 ? 60.687 -3.875 -118.073 1.00 43.47 402 GLU A O 1
ATOM 3219 N N . CYS A 1 403 ? 59.333 -4.536 -116.411 1.00 36.19 403 CYS A N 1
ATOM 3220 C CA . CYS A 1 403 ? 60.129 -5.716 -116.115 1.00 36.19 403 CYS A CA 1
ATOM 3221 C C . CYS A 1 403 ? 59.295 -6.831 -115.490 1.00 36.19 403 CYS A C 1
ATOM 3223 O O . CYS A 1 403 ? 58.518 -6.655 -114.553 1.00 36.19 403 CYS A O 1
ATOM 3225 N N . THR A 1 404 ? 59.487 -7.984 -116.105 1.00 36.34 404 THR A N 1
ATOM 3226 C CA . THR A 1 404 ? 58.707 -9.207 -116.066 1.00 36.34 404 THR A CA 1
ATOM 3227 C C . THR A 1 404 ? 59.284 -10.172 -115.032 1.00 36.34 404 THR A C 1
ATOM 3229 O O . THR A 1 404 ? 60.485 -10.415 -115.035 1.00 36.34 404 THR A O 1
ATOM 3232 N N . GLY A 1 405 ? 58.407 -10.814 -114.255 1.00 37.59 405 GLY A N 1
ATOM 3233 C CA . GLY A 1 405 ? 58.602 -12.170 -113.726 1.00 37.59 405 GLY A CA 1
ATOM 3234 C C . GLY A 1 405 ? 59.397 -12.336 -112.423 1.00 37.59 405 GLY A C 1
ATOM 3235 O O . GLY A 1 405 ? 60.543 -11.923 -112.316 1.00 37.59 405 GLY A O 1
ATOM 3236 N N . SER A 1 406 ? 58.823 -13.070 -111.463 1.00 38.09 406 SER A N 1
ATOM 3237 C CA . SER A 1 406 ? 59.356 -14.370 -111.008 1.00 38.09 406 SER A CA 1
ATOM 3238 C C . SER A 1 406 ? 58.593 -14.905 -109.784 1.00 38.09 406 SER A C 1
ATOM 3240 O O . SER A 1 406 ? 58.139 -14.162 -108.923 1.00 38.09 406 SER A O 1
ATOM 3242 N N . ASN A 1 407 ? 58.472 -16.229 -109.761 1.00 34.75 407 ASN A N 1
ATOM 3243 C CA . ASN A 1 407 ? 57.731 -17.113 -108.862 1.00 34.75 407 ASN A CA 1
ATOM 3244 C C . ASN A 1 407 ? 58.216 -17.161 -107.393 1.00 34.75 407 ASN A C 1
ATOM 3246 O O . ASN A 1 407 ? 59.423 -17.117 -107.183 1.00 34.75 407 ASN A O 1
ATOM 3250 N N . CYS A 1 408 ? 57.250 -17.418 -106.479 1.00 40.31 408 CYS A N 1
ATOM 3251 C CA . CYS A 1 408 ? 57.211 -18.337 -105.301 1.00 40.31 408 CYS A CA 1
ATOM 3252 C C . CYS A 1 408 ? 58.368 -18.345 -104.251 1.00 40.31 408 CYS A C 1
ATOM 3254 O O . CYS A 1 408 ? 59.477 -17.958 -104.589 1.00 40.31 408 CYS A O 1
ATOM 3256 N N . PRO A 1 409 ? 58.191 -18.856 -102.998 1.00 49.00 409 PRO A N 1
ATOM 3257 C CA . PRO A 1 409 ? 57.165 -19.807 -102.549 1.00 49.00 409 PRO A CA 1
ATOM 3258 C C . PRO A 1 409 ? 56.505 -19.573 -101.169 1.00 49.00 409 PRO A C 1
ATOM 3260 O O . PRO A 1 409 ? 56.926 -18.785 -100.329 1.00 49.00 409 PRO A O 1
ATOM 3263 N N . ASP A 1 410 ? 55.452 -20.372 -101.002 1.00 51.94 410 ASP A N 1
ATOM 3264 C CA . ASP A 1 410 ? 54.780 -20.844 -99.792 1.00 51.94 410 ASP A CA 1
ATOM 3265 C C . ASP A 1 410 ? 55.759 -21.327 -98.697 1.00 51.94 410 ASP A C 1
ATOM 3267 O O . ASP A 1 410 ? 56.761 -21.986 -98.988 1.00 51.94 410 ASP A O 1
ATOM 3271 N N . GLY A 1 411 ? 55.459 -21.011 -97.435 1.00 40.44 411 GLY A N 1
ATOM 3272 C CA . GLY A 1 411 ? 56.323 -21.289 -96.287 1.00 40.44 411 GLY A CA 1
ATOM 3273 C C . GLY A 1 411 ? 55.592 -21.161 -94.952 1.00 40.44 411 GLY A C 1
ATOM 3274 O O . GLY A 1 411 ? 55.662 -20.128 -94.289 1.00 40.44 411 GLY A O 1
ATOM 3275 N N . LYS A 1 412 ? 54.913 -22.239 -94.544 1.00 53.72 412 LYS A N 1
ATOM 3276 C CA . LYS A 1 412 ? 54.534 -22.497 -93.143 1.00 53.72 412 LYS A CA 1
ATOM 3277 C C . LYS A 1 412 ? 55.783 -22.714 -92.275 1.00 53.72 412 LYS A C 1
ATOM 3279 O O . LYS A 1 412 ? 56.745 -23.323 -92.741 1.00 53.72 412 LYS A O 1
ATOM 3284 N N . PRO A 1 413 ? 55.725 -22.323 -90.996 1.00 50.94 413 PRO A N 1
ATOM 3285 C CA . PRO A 1 413 ? 56.054 -23.264 -89.917 1.00 50.94 413 PRO A CA 1
ATOM 3286 C C . PRO A 1 413 ? 55.020 -23.160 -88.772 1.00 50.94 413 PRO A C 1
ATOM 3288 O O . PRO A 1 413 ? 54.563 -22.077 -88.430 1.00 50.94 413 PRO A O 1
ATOM 3291 N N . ASP A 1 414 ? 54.401 -24.255 -88.341 1.00 42.41 414 ASP A N 1
ATOM 3292 C CA . ASP A 1 414 ? 54.871 -25.264 -87.374 1.00 42.41 414 ASP A CA 1
ATOM 3293 C C . ASP A 1 414 ? 54.690 -24.868 -85.896 1.00 42.41 414 ASP A C 1
ATOM 3295 O O . ASP A 1 414 ? 55.282 -23.922 -85.379 1.00 42.41 414 ASP A O 1
ATOM 3299 N N . ASP A 1 415 ? 53.866 -25.689 -85.239 1.00 51.75 415 ASP A N 1
ATOM 3300 C CA . ASP A 1 415 ? 53.744 -25.910 -83.802 1.00 51.75 415 ASP A CA 1
ATOM 3301 C C . ASP A 1 415 ? 55.105 -26.045 -83.103 1.00 51.75 415 ASP A C 1
ATOM 3303 O O . ASP A 1 415 ? 55.966 -26.794 -83.574 1.00 51.75 415 ASP A O 1
ATOM 3307 N N . LYS A 1 416 ? 55.239 -25.458 -81.900 1.00 48.44 416 LYS A N 1
ATOM 3308 C CA . LYS A 1 416 ? 55.887 -26.102 -80.735 1.00 48.44 416 LYS A CA 1
ATOM 3309 C C . LYS A 1 416 ? 55.785 -25.281 -79.442 1.00 48.44 416 LYS A C 1
ATOM 3311 O O . LYS A 1 416 ? 56.289 -24.174 -79.340 1.00 48.44 416 LYS A O 1
ATOM 3316 N N . MET A 1 417 ? 55.190 -25.943 -78.446 1.00 43.22 417 MET A N 1
ATOM 3317 C CA . MET A 1 417 ? 55.555 -26.002 -77.021 1.00 43.22 417 MET A CA 1
ATOM 3318 C C . MET A 1 417 ? 56.052 -24.742 -76.288 1.00 43.22 417 MET A C 1
ATOM 3320 O O . MET A 1 417 ? 57.175 -24.291 -76.474 1.00 43.22 417 MET A O 1
ATOM 3324 N N . GLY A 1 418 ? 55.303 -24.370 -75.243 1.00 39.16 418 GLY A N 1
ATOM 3325 C CA . GLY A 1 418 ? 55.800 -23.593 -74.107 1.00 39.16 418 GLY A CA 1
ATOM 3326 C C . GLY A 1 418 ? 54.916 -23.766 -72.870 1.00 39.16 418 GLY A C 1
ATOM 3327 O O . GLY A 1 418 ? 54.027 -22.962 -72.624 1.00 39.16 418 GLY A O 1
ATOM 3328 N N . LYS A 1 419 ? 55.145 -24.839 -72.101 1.00 47.41 419 LYS A N 1
ATOM 3329 C CA . LYS A 1 419 ? 54.690 -24.969 -70.706 1.00 47.41 419 LYS A CA 1
ATOM 3330 C C . LYS A 1 419 ? 55.540 -24.039 -69.829 1.00 47.41 419 LYS A C 1
ATOM 3332 O O . LYS A 1 419 ? 56.749 -24.195 -69.862 1.00 47.41 419 LYS A O 1
ATOM 3337 N N . ASN A 1 420 ? 54.905 -23.172 -69.041 1.00 40.19 420 ASN A N 1
ATOM 3338 C CA . ASN A 1 420 ? 55.361 -22.522 -67.793 1.00 40.19 420 ASN A CA 1
ATOM 3339 C C . ASN A 1 420 ? 54.036 -22.084 -67.123 1.00 40.19 420 ASN A C 1
ATOM 3341 O O . ASN A 1 420 ? 53.291 -21.347 -67.754 1.00 40.19 420 ASN A O 1
ATOM 3345 N N . LEU A 1 421 ? 53.512 -22.575 -65.995 1.00 48.41 421 LEU A N 1
ATOM 3346 C CA . LEU A 1 421 ? 54.055 -22.976 -64.693 1.00 48.41 421 LEU A CA 1
ATOM 3347 C C . LEU A 1 421 ? 54.972 -21.922 -64.062 1.00 48.41 421 LEU A C 1
ATOM 3349 O O . LEU A 1 421 ? 56.176 -22.071 -64.148 1.00 48.41 421 LEU A O 1
ATOM 3353 N N . PHE A 1 422 ? 54.365 -20.879 -63.489 1.00 40.84 422 PHE A N 1
ATOM 3354 C CA . PHE A 1 422 ? 54.775 -20.036 -62.343 1.00 40.84 422 PHE A CA 1
ATOM 3355 C C . PHE A 1 422 ? 53.622 -19.012 -62.210 1.00 40.84 422 PHE A C 1
ATOM 3357 O O . PHE A 1 422 ? 53.402 -18.227 -63.123 1.00 40.84 422 PHE A O 1
ATOM 3364 N N . ALA A 1 423 ? 52.635 -19.165 -61.320 1.00 49.28 423 ALA A N 1
ATOM 3365 C CA . ALA A 1 423 ? 52.718 -18.905 -59.882 1.00 49.28 423 ALA A CA 1
ATOM 3366 C C . ALA A 1 423 ? 53.523 -17.634 -59.596 1.00 49.28 423 ALA A C 1
ATOM 3368 O O . ALA A 1 423 ? 54.723 -17.731 -59.395 1.00 49.28 423 ALA A O 1
ATOM 3369 N N . GLU A 1 424 ? 52.860 -16.476 -59.611 1.00 40.28 424 GLU A N 1
ATOM 3370 C CA . GLU A 1 424 ? 53.246 -15.315 -58.804 1.00 40.28 424 GLU A CA 1
ATOM 3371 C C . GLU A 1 424 ? 52.090 -14.304 -58.783 1.00 40.28 424 GLU A C 1
ATOM 3373 O O . GLU A 1 424 ? 51.804 -13.592 -59.748 1.00 40.28 424 GLU A O 1
ATOM 3378 N N . ASP A 1 425 ? 51.388 -14.307 -57.651 1.00 39.38 425 ASP A N 1
ATOM 3379 C CA . ASP A 1 425 ? 50.439 -13.288 -57.233 1.00 39.38 425 ASP A CA 1
ATOM 3380 C C . ASP A 1 425 ? 51.161 -11.941 -57.102 1.00 39.38 425 ASP A C 1
ATOM 3382 O O . ASP A 1 425 ? 51.801 -11.638 -56.096 1.00 39.38 425 ASP A O 1
ATOM 3386 N N . ASN A 1 426 ? 51.039 -11.097 -58.123 1.00 45.97 426 ASN A N 1
ATOM 3387 C CA . ASN A 1 426 ? 51.422 -9.692 -58.041 1.00 45.97 426 ASN A CA 1
ATOM 3388 C C . ASN A 1 426 ? 50.303 -8.880 -57.366 1.00 45.97 426 ASN A C 1
ATOM 3390 O O . ASN A 1 426 ? 49.578 -8.121 -58.007 1.00 45.97 426 ASN A O 1
ATOM 3394 N N . THR A 1 427 ? 50.192 -9.002 -56.043 1.00 45.66 427 THR A N 1
ATOM 3395 C CA . THR A 1 427 ? 49.551 -7.993 -55.183 1.00 45.66 427 THR A CA 1
ATOM 3396 C C . THR A 1 427 ? 50.624 -7.195 -54.450 1.00 45.66 427 THR A C 1
ATOM 3398 O O . THR A 1 427 ? 50.911 -7.409 -53.274 1.00 45.66 427 THR A O 1
ATOM 3401 N N . LEU A 1 428 ? 51.228 -6.249 -55.171 1.00 39.94 428 LEU A N 1
ATOM 3402 C CA . LEU A 1 428 ? 52.046 -5.178 -54.608 1.00 39.94 428 LEU A CA 1
ATOM 3403 C C . LEU A 1 428 ? 51.137 -4.054 -54.098 1.00 39.94 428 LEU A C 1
ATOM 3405 O O . LEU A 1 428 ? 50.545 -3.330 -54.898 1.00 39.94 428 LEU A O 1
ATOM 3409 N N . SER A 1 429 ? 51.100 -3.843 -52.782 1.00 38.56 429 SER A N 1
ATOM 3410 C CA . SER A 1 429 ? 51.654 -2.629 -52.143 1.00 38.56 429 SER A CA 1
ATOM 3411 C C . SER A 1 429 ? 51.037 -2.380 -50.766 1.00 38.56 429 SER A C 1
ATOM 3413 O O . SER A 1 429 ? 50.043 -1.673 -50.607 1.00 38.56 429 SER A O 1
ATOM 3415 N N . THR A 1 430 ? 51.715 -2.914 -49.755 1.00 43.31 430 THR A N 1
ATOM 3416 C CA . THR A 1 430 ? 51.713 -2.413 -48.381 1.00 43.31 430 THR A CA 1
ATOM 3417 C C . THR A 1 430 ? 52.441 -1.069 -48.364 1.00 43.31 430 THR A C 1
ATOM 3419 O O . THR A 1 430 ? 53.654 -1.026 -48.561 1.00 43.31 430 THR A O 1
ATOM 3422 N N . ILE A 1 431 ? 51.728 0.034 -48.125 1.00 41.28 431 ILE A N 1
ATOM 3423 C CA . ILE A 1 431 ? 52.366 1.302 -47.755 1.00 41.28 431 ILE A CA 1
ATOM 3424 C C . ILE A 1 431 ? 52.415 1.369 -46.230 1.00 41.28 431 ILE A C 1
ATOM 3426 O O . ILE A 1 431 ? 51.413 1.601 -45.559 1.00 41.28 431 ILE A O 1
ATOM 3430 N N . LEU A 1 432 ? 53.624 1.144 -45.718 1.00 44.56 432 LEU A N 1
ATOM 3431 C CA . LEU A 1 432 ? 54.095 1.567 -44.406 1.00 44.56 432 LEU A CA 1
ATOM 3432 C C . LEU A 1 432 ? 54.012 3.095 -44.309 1.00 44.56 432 LEU A C 1
ATOM 3434 O O . LEU A 1 432 ? 54.670 3.800 -45.074 1.00 44.56 432 LEU A O 1
ATOM 3438 N N . THR A 1 433 ? 53.269 3.612 -43.334 1.00 42.38 433 THR A N 1
ATOM 3439 C CA . THR A 1 433 ? 53.454 4.987 -42.856 1.00 42.38 433 THR A CA 1
ATOM 3440 C C . THR A 1 433 ? 54.068 4.950 -41.467 1.00 42.38 433 THR A C 1
ATOM 3442 O O . THR A 1 433 ? 53.423 4.539 -40.505 1.00 42.38 433 THR A O 1
ATOM 3445 N N . ASN A 1 434 ? 55.333 5.369 -41.429 1.00 39.19 434 ASN A N 1
ATOM 3446 C CA . ASN A 1 434 ? 56.135 5.635 -40.244 1.00 39.19 434 ASN A CA 1
ATOM 3447 C C . ASN A 1 434 ? 55.515 6.708 -39.344 1.00 39.19 434 ASN A C 1
ATOM 3449 O O . ASN A 1 434 ? 54.958 7.704 -39.811 1.00 39.19 434 ASN A O 1
ATOM 3453 N N . GLU A 1 435 ? 55.731 6.496 -38.051 1.00 48.03 435 GLU A N 1
ATOM 3454 C CA . GLU A 1 435 ? 55.659 7.463 -36.963 1.00 48.03 435 GLU A CA 1
ATOM 3455 C C . GLU A 1 435 ? 56.747 8.550 -37.115 1.00 48.03 435 GLU A C 1
ATOM 3457 O O . GLU A 1 435 ? 57.853 8.254 -37.563 1.00 48.03 435 GLU A O 1
ATOM 3462 N N . ASP A 1 436 ? 56.441 9.816 -36.791 1.00 46.75 436 ASP A N 1
ATOM 3463 C CA . ASP A 1 436 ? 56.945 10.497 -35.578 1.00 46.75 436 ASP A CA 1
ATOM 3464 C C . ASP A 1 436 ? 56.870 12.046 -35.614 1.00 46.75 436 ASP A C 1
ATOM 3466 O O . ASP A 1 436 ? 57.031 12.689 -36.649 1.00 46.75 436 ASP A O 1
ATOM 3470 N N . PHE A 1 437 ? 56.728 12.612 -34.401 1.00 40.31 437 PHE A N 1
ATOM 3471 C CA . PHE A 1 437 ? 56.822 14.018 -33.936 1.00 40.31 437 PHE A CA 1
ATOM 3472 C C . PHE A 1 437 ? 55.573 14.935 -33.947 1.00 40.31 437 PHE A C 1
ATOM 3474 O O . PHE A 1 437 ? 55.330 15.672 -34.896 1.00 40.31 437 PHE A O 1
ATOM 3481 N N . ALA A 1 438 ? 54.904 15.070 -32.781 1.00 41.94 438 ALA A N 1
ATOM 3482 C CA . ALA A 1 438 ? 55.105 16.217 -31.859 1.00 41.94 438 ALA A CA 1
ATOM 3483 C C . ALA A 1 438 ? 54.153 16.244 -30.621 1.00 41.94 438 ALA A C 1
ATOM 3485 O O . ALA A 1 438 ? 52.965 16.517 -30.716 1.00 41.94 438 ALA A O 1
ATOM 3486 N N . ARG A 1 439 ? 54.755 16.020 -29.441 1.00 41.56 439 ARG A N 1
ATOM 3487 C CA . ARG A 1 439 ? 54.527 16.578 -28.078 1.00 41.56 439 ARG A CA 1
ATOM 3488 C C . ARG A 1 439 ? 53.149 17.135 -27.619 1.00 41.56 439 ARG A C 1
ATOM 3490 O O . ARG A 1 439 ? 52.803 18.268 -27.935 1.00 41.56 439 ARG A O 1
ATOM 3497 N N . GLY A 1 440 ? 52.618 16.487 -26.563 1.00 34.47 440 GLY A N 1
ATOM 3498 C CA . GLY A 1 440 ? 52.236 17.104 -25.264 1.00 34.47 440 GLY A CA 1
ATOM 3499 C C . GLY A 1 440 ? 50.772 16.930 -24.793 1.00 34.47 440 GLY A C 1
ATOM 3500 O O . GLY A 1 440 ? 49.899 16.757 -25.633 1.00 34.47 440 GLY A O 1
ATOM 3501 N N . PRO A 1 441 ? 50.443 17.088 -23.486 1.00 52.91 441 PRO A N 1
ATOM 3502 C CA . PRO A 1 441 ? 51.094 16.616 -22.262 1.00 52.91 441 PRO A CA 1
ATOM 3503 C C . PRO A 1 441 ? 50.307 15.473 -21.567 1.00 52.91 441 PRO A C 1
ATOM 3505 O O . PRO A 1 441 ? 49.135 15.216 -21.825 1.00 52.91 441 PRO A O 1
ATOM 3508 N N . ARG A 1 442 ? 51.003 14.785 -20.657 1.00 43.84 442 ARG A N 1
ATOM 3509 C CA . ARG A 1 442 ? 50.581 13.586 -19.917 1.00 43.84 442 ARG A CA 1
ATOM 3510 C C . ARG A 1 442 ? 49.399 13.839 -18.975 1.00 43.84 442 ARG A C 1
ATOM 3512 O O . ARG A 1 442 ? 49.459 14.772 -18.184 1.00 43.84 442 ARG A O 1
ATOM 3519 N N . ASN A 1 443 ? 48.445 12.907 -18.946 1.00 35.56 443 ASN A N 1
ATOM 3520 C CA . ASN A 1 443 ? 47.668 12.588 -17.748 1.00 35.56 443 ASN A CA 1
ATOM 3521 C C . ASN A 1 443 ? 47.645 11.067 -17.541 1.00 35.56 443 ASN A C 1
ATOM 3523 O O . ASN A 1 443 ? 47.239 10.306 -18.414 1.00 35.56 443 ASN A O 1
ATOM 3527 N N . ASN A 1 444 ? 48.148 10.661 -16.376 1.00 55.62 444 ASN A N 1
ATOM 3528 C CA . ASN A 1 444 ? 48.237 9.291 -15.883 1.00 55.62 444 ASN A CA 1
ATOM 3529 C C . ASN A 1 444 ? 46.847 8.670 -15.707 1.00 55.62 444 ASN A C 1
ATOM 3531 O O . ASN A 1 444 ? 46.074 9.209 -14.922 1.00 55.62 444 ASN A O 1
ATOM 3535 N N . MET A 1 445 ? 46.588 7.498 -16.292 1.00 38.09 445 MET A N 1
ATOM 3536 C CA . MET A 1 445 ? 45.676 6.497 -15.720 1.00 38.09 445 MET A CA 1
ATOM 3537 C C . MET A 1 445 ? 46.062 5.086 -16.203 1.00 38.09 445 MET A C 1
ATOM 3539 O O . MET A 1 445 ? 45.917 4.748 -17.370 1.00 38.09 445 MET A O 1
ATOM 3543 N N . SER A 1 446 ? 46.588 4.315 -15.249 1.00 37.88 446 SER A N 1
ATOM 3544 C CA . SER A 1 446 ? 46.498 2.859 -15.062 1.00 37.88 446 SER A CA 1
ATOM 3545 C C . SER A 1 446 ? 46.485 1.938 -16.297 1.00 37.88 446 SER A C 1
ATOM 3547 O O . SER A 1 446 ? 45.464 1.696 -16.935 1.00 37.88 446 SER A O 1
ATOM 3549 N N . SER A 1 447 ? 47.640 1.327 -16.549 1.00 38.47 447 SER A N 1
ATOM 3550 C CA . SER A 1 447 ? 47.823 0.141 -17.380 1.00 38.47 447 SER A CA 1
ATOM 3551 C C . SER A 1 447 ? 47.220 -1.104 -16.718 1.00 38.47 447 SER A C 1
ATOM 3553 O O . SER A 1 447 ? 47.797 -1.630 -15.766 1.00 38.47 447 SER A O 1
ATOM 3555 N N . ASN A 1 448 ? 46.127 -1.626 -17.277 1.00 37.59 448 ASN A N 1
ATOM 3556 C CA . ASN A 1 448 ? 45.741 -3.027 -17.121 1.00 37.59 448 ASN A CA 1
ATOM 3557 C C . ASN A 1 448 ? 46.082 -3.786 -18.410 1.00 37.59 448 ASN A C 1
ATOM 3559 O O . ASN A 1 448 ? 45.371 -3.703 -19.404 1.00 37.59 448 ASN A O 1
ATOM 3563 N N . SER A 1 449 ? 47.221 -4.484 -18.353 1.00 40.62 449 SER A N 1
ATOM 3564 C CA . SER A 1 449 ? 47.546 -5.764 -19.002 1.00 40.62 449 SER A CA 1
ATOM 3565 C C . SER A 1 449 ? 46.554 -6.265 -20.069 1.00 40.62 449 SER A C 1
ATOM 3567 O O . SER A 1 449 ? 45.640 -7.037 -19.767 1.00 40.62 449 SER A O 1
ATOM 3569 N N . PHE A 1 450 ? 46.809 -5.922 -21.331 1.00 40.88 450 PHE A N 1
ATOM 3570 C CA . PHE A 1 450 ? 46.251 -6.619 -22.488 1.00 40.88 450 PHE A CA 1
ATOM 3571 C C . PHE A 1 450 ? 47.206 -7.767 -22.846 1.00 40.88 450 PHE A C 1
ATOM 3573 O O . PHE A 1 450 ? 48.335 -7.529 -23.270 1.00 40.88 450 PHE A O 1
ATOM 3580 N N . LYS A 1 451 ? 46.790 -9.011 -22.583 1.00 50.38 451 LYS A N 1
ATOM 3581 C CA . LYS A 1 451 ? 47.519 -10.213 -23.001 1.00 50.38 451 LYS A CA 1
ATOM 3582 C C . LYS A 1 451 ? 47.361 -10.380 -24.511 1.00 50.38 451 LYS A C 1
ATOM 3584 O O . LYS A 1 451 ? 46.237 -10.518 -24.987 1.00 50.38 451 LYS A O 1
ATOM 3589 N N . GLU A 1 452 ? 48.484 -10.401 -25.222 1.00 47.19 452 GLU A N 1
ATOM 3590 C CA . GLU A 1 452 ? 48.601 -10.971 -26.565 1.00 47.19 452 GLU A CA 1
ATOM 3591 C C . GLU A 1 452 ? 47.949 -12.357 -26.597 1.00 47.19 452 GLU A C 1
ATOM 3593 O O . GLU A 1 452 ? 48.343 -13.261 -25.856 1.00 47.19 452 GLU A O 1
ATOM 3598 N N . LEU A 1 453 ? 46.942 -12.519 -27.454 1.00 42.22 453 LEU A N 1
ATOM 3599 C CA . LEU A 1 453 ? 46.459 -13.829 -27.860 1.00 42.22 453 LEU A CA 1
ATOM 3600 C C . LEU A 1 453 ? 47.129 -14.186 -29.183 1.00 42.22 453 LEU A C 1
ATOM 3602 O O . LEU A 1 453 ? 47.084 -13.426 -30.147 1.00 42.22 453 LEU A O 1
ATOM 3606 N N . GLN A 1 454 ? 47.767 -15.353 -29.179 1.00 40.94 454 GLN A N 1
ATOM 3607 C CA . GLN A 1 454 ? 48.340 -16.009 -30.344 1.00 40.94 454 GLN A CA 1
ATOM 3608 C C . GLN A 1 454 ? 47.254 -16.247 -31.398 1.00 40.94 454 GLN A C 1
ATOM 3610 O O . GLN A 1 454 ? 46.214 -16.837 -31.101 1.00 40.94 454 GLN A O 1
ATOM 3615 N N . SER A 1 455 ? 47.528 -15.819 -32.630 1.00 43.50 455 SER A N 1
ATOM 3616 C CA . SER A 1 455 ? 46.766 -16.177 -33.824 1.00 43.50 455 SER A CA 1
ATOM 3617 C C . SER A 1 455 ? 46.874 -17.682 -34.075 1.00 43.50 455 SER A C 1
ATOM 3619 O O . SER A 1 455 ? 47.794 -18.148 -34.742 1.00 43.50 455 SER A O 1
ATOM 3621 N N . GLY A 1 456 ? 45.955 -18.445 -33.486 1.00 37.28 456 GLY A N 1
ATOM 3622 C CA . GLY A 1 456 ? 45.675 -19.827 -33.851 1.00 37.28 456 GLY A CA 1
ATOM 3623 C C . GLY A 1 456 ? 44.573 -19.849 -34.902 1.00 37.28 456 GLY A C 1
ATOM 3624 O O . GLY A 1 456 ? 43.452 -19.421 -34.639 1.00 37.28 456 GLY A O 1
ATOM 3625 N N . GLU A 1 457 ? 44.916 -20.325 -36.090 1.00 46.31 457 GLU A N 1
ATOM 3626 C CA . GLU A 1 457 ? 43.996 -20.697 -37.160 1.00 46.31 457 GLU A CA 1
ATOM 3627 C C . GLU A 1 457 ? 43.090 -21.828 -36.635 1.00 46.31 457 GLU A C 1
ATOM 3629 O O . GLU A 1 457 ? 43.539 -22.951 -36.410 1.00 46.31 457 GLU A O 1
ATOM 3634 N N . ILE A 1 458 ? 41.836 -21.499 -36.312 1.00 42.53 458 ILE A N 1
ATOM 3635 C CA . ILE A 1 458 ? 40.816 -22.470 -35.901 1.00 42.53 458 ILE A CA 1
ATOM 3636 C C . ILE A 1 458 ? 39.925 -22.710 -37.115 1.00 42.53 458 ILE A C 1
ATOM 3638 O O . ILE A 1 458 ? 39.157 -21.829 -37.504 1.00 42.53 458 ILE A O 1
ATOM 3642 N N . ASP A 1 459 ? 40.013 -23.914 -37.679 1.00 47.41 459 ASP A N 1
ATOM 3643 C CA . ASP A 1 459 ? 39.039 -24.438 -38.632 1.00 47.41 459 ASP A CA 1
ATOM 3644 C C . ASP A 1 459 ? 37.641 -24.411 -37.996 1.00 47.41 459 ASP A C 1
ATOM 3646 O O . ASP A 1 459 ? 37.316 -25.188 -37.093 1.00 47.41 459 ASP A O 1
ATOM 3650 N N . MET A 1 460 ? 36.809 -23.476 -38.455 1.00 46.66 460 MET A N 1
ATOM 3651 C CA . MET A 1 460 ? 35.402 -23.386 -38.077 1.00 46.66 460 MET A CA 1
ATOM 3652 C C . MET A 1 460 ? 34.636 -24.540 -38.735 1.00 46.66 460 MET A C 1
ATOM 3654 O O . MET A 1 460 ? 34.604 -24.625 -39.967 1.00 46.66 460 MET A O 1
ATOM 3658 N N . PRO A 1 461 ? 33.980 -25.423 -37.960 1.00 49.72 461 PRO A N 1
ATOM 3659 C CA . PRO A 1 461 ? 33.128 -26.441 -38.540 1.00 49.72 461 PRO A CA 1
ATOM 3660 C C . PRO A 1 461 ? 31.950 -25.758 -39.237 1.00 49.72 461 PRO A C 1
ATOM 3662 O O . PRO A 1 461 ? 31.390 -24.778 -38.753 1.00 49.72 461 PRO A O 1
ATOM 3665 N N . ASN A 1 462 ? 31.582 -26.282 -40.398 1.00 55.94 462 ASN A N 1
ATOM 3666 C CA . ASN A 1 462 ? 30.452 -25.825 -41.190 1.00 55.94 462 ASN A CA 1
ATOM 3667 C C . ASN A 1 462 ? 29.155 -26.063 -40.381 1.00 55.94 462 ASN A C 1
ATOM 3669 O O . ASN A 1 462 ? 28.730 -27.210 -40.243 1.00 55.94 462 ASN A O 1
ATOM 3673 N N . ILE A 1 463 ? 28.571 -25.013 -39.782 1.00 51.38 463 ILE A N 1
ATOM 3674 C CA . ILE A 1 463 ? 27.335 -25.083 -38.977 1.00 51.38 463 ILE A CA 1
ATOM 3675 C C . ILE A 1 463 ? 26.137 -24.681 -39.862 1.00 51.38 463 ILE A C 1
ATOM 3677 O O . ILE A 1 463 ? 25.860 -23.488 -39.997 1.00 51.38 463 ILE A O 1
ATOM 3681 N N . PRO A 1 464 ? 25.375 -25.634 -40.432 1.00 53.44 464 PRO A N 1
ATOM 3682 C CA . PRO A 1 464 ? 24.160 -25.339 -41.203 1.00 53.44 464 PRO A CA 1
ATOM 3683 C C . PRO A 1 464 ? 22.984 -24.810 -40.353 1.00 53.44 464 PRO A C 1
ATOM 3685 O O . PRO A 1 464 ? 21.954 -24.425 -40.902 1.00 53.44 464 PRO A O 1
ATOM 3688 N N . ASP A 1 465 ? 23.122 -24.738 -39.025 1.00 56.69 465 ASP A N 1
ATOM 3689 C CA . ASP A 1 465 ? 22.050 -24.318 -38.107 1.00 56.69 465 ASP A CA 1
ATOM 3690 C C . ASP A 1 465 ? 21.993 -22.813 -37.804 1.00 56.69 465 ASP A C 1
ATOM 3692 O O . ASP A 1 465 ? 20.978 -22.323 -37.299 1.00 56.69 465 ASP A O 1
ATOM 3696 N N . LEU A 1 466 ? 23.029 -22.039 -38.143 1.00 63.09 466 LEU A N 1
ATOM 3697 C CA . LEU A 1 466 ? 23.011 -20.593 -37.892 1.00 63.09 466 LEU A CA 1
ATOM 3698 C C . LEU A 1 466 ? 22.037 -19.871 -38.835 1.00 63.09 466 LEU A C 1
ATOM 3700 O O . LEU A 1 466 ? 21.357 -18.924 -38.444 1.00 63.09 466 LEU A O 1
ATOM 3704 N N . GLU A 1 467 ? 21.898 -20.371 -40.062 1.00 64.06 467 GLU A N 1
ATOM 3705 C CA . GLU A 1 467 ? 20.984 -19.804 -41.052 1.00 64.06 467 GLU A CA 1
ATOM 3706 C C . GLU A 1 467 ? 19.509 -20.049 -40.679 1.00 64.06 467 GLU A C 1
ATOM 3708 O O . GLU A 1 467 ? 18.657 -19.183 -40.889 1.00 64.06 467 GLU A O 1
ATOM 3713 N N . ASN A 1 468 ? 19.209 -21.185 -40.038 1.00 68.06 468 ASN A N 1
ATOM 3714 C CA . ASN A 1 468 ? 17.884 -21.474 -39.482 1.00 68.06 468 ASN A CA 1
ATOM 3715 C C . ASN A 1 468 ? 17.584 -20.624 -38.240 1.00 68.06 468 ASN A C 1
ATOM 3717 O O . ASN A 1 468 ? 16.447 -20.185 -38.055 1.00 68.06 468 ASN A O 1
ATOM 3721 N N . MET A 1 469 ? 18.594 -20.327 -37.420 1.00 71.50 469 MET A N 1
ATOM 3722 C CA . MET A 1 469 ? 18.448 -19.446 -36.259 1.00 71.50 469 MET A CA 1
ATOM 3723 C C . MET A 1 469 ? 18.191 -17.989 -36.673 1.00 71.50 469 MET A C 1
ATOM 3725 O O . MET A 1 469 ? 17.319 -17.333 -36.104 1.00 71.50 469 MET A O 1
ATOM 3729 N N . ILE A 1 470 ? 18.867 -17.510 -37.722 1.00 74.56 470 ILE A N 1
ATOM 3730 C CA . ILE A 1 470 ? 18.650 -16.169 -38.287 1.00 74.56 470 ILE A CA 1
ATOM 3731 C C . ILE A 1 470 ? 17.271 -16.074 -38.960 1.00 74.56 470 ILE A C 1
ATOM 3733 O O . ILE A 1 470 ? 16.562 -15.089 -38.752 1.00 74.56 470 ILE A O 1
ATOM 3737 N N . LYS A 1 471 ? 16.833 -17.112 -39.691 1.00 74.56 471 LYS A N 1
ATOM 3738 C CA . LYS A 1 471 ? 15.470 -17.182 -40.258 1.00 74.56 471 LYS A CA 1
ATOM 3739 C C . LYS A 1 471 ? 14.395 -17.206 -39.164 1.00 74.56 471 LYS A C 1
ATOM 3741 O O . LYS A 1 471 ? 13.379 -16.528 -39.304 1.00 74.56 471 LYS A O 1
ATOM 3746 N N . SER A 1 472 ? 14.643 -17.908 -38.055 1.00 72.31 472 SER A N 1
ATOM 3747 C CA . SER A 1 472 ? 13.754 -17.926 -36.886 1.00 72.31 472 SER A CA 1
ATOM 3748 C C . SER A 1 472 ? 13.620 -16.536 -36.247 1.00 72.31 472 SER A C 1
ATOM 3750 O O . SER A 1 472 ? 12.495 -16.065 -36.052 1.00 72.31 472 SER A O 1
ATOM 3752 N N . LEU A 1 473 ? 14.736 -15.820 -36.037 1.00 71.19 473 LEU A N 1
ATOM 3753 C CA . LEU A 1 473 ? 14.712 -14.440 -35.529 1.00 71.19 473 LEU A CA 1
ATOM 3754 C C . LEU A 1 473 ? 13.957 -13.486 -36.468 1.00 71.19 473 LEU A C 1
ATOM 3756 O O . LEU A 1 473 ? 13.119 -12.716 -36.005 1.00 71.19 473 LEU A O 1
ATOM 3760 N N . HIS A 1 474 ? 14.174 -13.582 -37.783 1.00 71.25 474 HIS A N 1
ATOM 3761 C CA . HIS A 1 474 ? 13.469 -12.738 -38.757 1.00 71.25 474 HIS A CA 1
ATOM 3762 C C . HIS A 1 474 ? 11.953 -12.995 -38.772 1.00 71.25 474 HIS A C 1
ATOM 3764 O O . HIS A 1 474 ? 11.161 -12.060 -38.874 1.00 71.25 474 HIS A O 1
ATOM 3770 N N . THR A 1 475 ? 11.515 -14.250 -38.612 1.00 72.12 475 THR A N 1
ATOM 3771 C CA . THR A 1 475 ? 10.078 -14.563 -38.506 1.00 72.12 475 THR A CA 1
ATOM 3772 C C . THR A 1 475 ? 9.444 -14.106 -37.193 1.00 72.12 475 THR A C 1
ATOM 3774 O O . THR A 1 475 ? 8.230 -13.891 -37.145 1.00 72.12 475 THR A O 1
ATOM 3777 N N . GLN A 1 476 ? 10.236 -13.948 -36.130 1.00 72.94 476 GLN A N 1
ATOM 3778 C CA . GLN A 1 476 ? 9.754 -13.443 -34.849 1.00 72.94 476 GLN A CA 1
ATOM 3779 C C . GLN A 1 476 ? 9.569 -11.922 -34.887 1.00 72.94 476 GLN A C 1
ATOM 3781 O O . GLN A 1 476 ? 8.510 -11.448 -34.474 1.00 72.94 476 GLN A O 1
ATOM 3786 N N . ASP A 1 477 ? 10.513 -11.179 -35.471 1.00 71.12 477 ASP A N 1
ATOM 3787 C CA . ASP A 1 477 ? 10.377 -9.729 -35.660 1.00 71.12 477 ASP A CA 1
ATOM 3788 C C . ASP A 1 477 ? 9.227 -9.382 -36.613 1.00 71.12 477 ASP A C 1
ATOM 3790 O O . ASP A 1 477 ? 8.427 -8.498 -36.309 1.00 71.12 477 ASP A O 1
ATOM 3794 N N . GLN A 1 478 ? 9.033 -10.152 -37.691 1.00 75.25 478 GLN A N 1
ATOM 3795 C CA . GLN A 1 478 ? 7.897 -9.947 -38.596 1.00 75.25 478 GLN A CA 1
ATOM 3796 C C . GLN A 1 478 ? 6.546 -10.165 -37.890 1.00 75.25 478 GLN A C 1
ATOM 3798 O O . GLN A 1 478 ? 5.616 -9.385 -38.078 1.00 75.25 478 GLN A O 1
ATOM 3803 N N . LYS A 1 479 ? 6.437 -11.175 -37.012 1.00 76.38 479 LYS A N 1
ATOM 3804 C CA . LYS A 1 479 ? 5.220 -11.407 -36.211 1.00 76.38 479 LYS A CA 1
ATOM 3805 C C . LYS A 1 479 ? 4.959 -10.300 -35.195 1.00 76.38 479 LYS A C 1
ATOM 3807 O O . LYS A 1 479 ? 3.797 -9.990 -34.941 1.00 76.38 479 LYS A O 1
ATOM 3812 N N . VAL A 1 480 ? 6.002 -9.722 -34.602 1.00 77.00 480 VAL A N 1
ATOM 3813 C CA . VAL A 1 480 ? 5.867 -8.579 -33.688 1.00 77.00 480 VAL A CA 1
ATOM 3814 C C . VAL A 1 480 ? 5.428 -7.338 -34.464 1.00 77.00 480 VAL A C 1
ATOM 3816 O O . VAL A 1 480 ? 4.535 -6.623 -34.018 1.00 77.00 480 VAL A O 1
ATOM 3819 N N . GLN A 1 481 ? 5.969 -7.123 -35.661 1.00 78.19 481 GLN A N 1
ATOM 3820 C CA . GLN A 1 481 ? 5.627 -5.983 -36.505 1.00 78.19 481 GLN A CA 1
ATOM 3821 C C . GLN A 1 481 ? 4.202 -6.079 -37.073 1.00 78.19 481 GLN A C 1
ATOM 3823 O O . GLN A 1 481 ? 3.480 -5.082 -37.074 1.00 78.19 481 GLN A O 1
ATOM 3828 N N . ASP A 1 482 ? 3.742 -7.281 -37.430 1.00 75.81 482 ASP A N 1
ATOM 3829 C CA . ASP A 1 482 ? 2.353 -7.536 -37.830 1.00 75.81 482 ASP A CA 1
ATOM 3830 C C . ASP A 1 482 ? 1.373 -7.384 -36.651 1.00 75.81 482 ASP A C 1
ATOM 3832 O O . ASP A 1 482 ? 0.255 -6.900 -36.834 1.00 75.81 482 ASP A O 1
ATOM 3836 N N . GLN A 1 483 ? 1.784 -7.732 -35.423 1.00 77.19 483 GLN A N 1
ATOM 3837 C CA . GLN A 1 483 ? 0.986 -7.489 -34.213 1.00 77.19 483 GLN A CA 1
ATOM 3838 C C . GLN A 1 483 ? 0.905 -6.000 -33.863 1.00 77.19 483 GLN A C 1
ATOM 3840 O O . GLN A 1 483 ? -0.173 -5.529 -33.505 1.00 77.19 483 GLN A O 1
ATOM 3845 N N . ILE A 1 484 ? 1.995 -5.244 -34.020 1.00 71.56 484 ILE A N 1
ATOM 3846 C CA . ILE A 1 484 ? 2.005 -3.785 -33.831 1.00 71.56 484 ILE A CA 1
ATOM 3847 C C . ILE A 1 484 ? 1.128 -3.105 -34.893 1.00 71.56 484 ILE A C 1
ATOM 3849 O O . ILE A 1 484 ? 0.295 -2.272 -34.545 1.00 71.56 484 ILE A O 1
ATOM 3853 N N . ALA A 1 485 ? 1.211 -3.528 -36.158 1.00 73.62 485 ALA A N 1
ATOM 3854 C CA . ALA A 1 485 ? 0.355 -3.019 -37.232 1.00 73.62 485 ALA A CA 1
ATOM 3855 C C . ALA A 1 485 ? -1.131 -3.398 -37.050 1.00 73.62 485 ALA A C 1
ATOM 3857 O O . ALA A 1 485 ? -2.023 -2.650 -37.458 1.00 73.62 485 ALA A O 1
ATOM 3858 N N . ALA A 1 486 ? -1.424 -4.548 -36.432 1.00 68.19 486 ALA A N 1
ATOM 3859 C CA . ALA A 1 486 ? -2.783 -4.940 -36.060 1.00 68.19 486 ALA A CA 1
ATOM 3860 C C . ALA A 1 486 ? -3.316 -4.139 -34.856 1.00 68.19 486 ALA A C 1
ATOM 3862 O O . ALA A 1 486 ? -4.498 -3.795 -34.837 1.00 68.19 486 ALA A O 1
ATOM 3863 N N . LEU A 1 487 ? -2.457 -3.793 -33.892 1.00 61.09 487 LEU A N 1
ATOM 3864 C CA . LEU A 1 487 ? -2.797 -2.932 -32.755 1.00 61.09 487 LEU A CA 1
ATOM 3865 C C . LEU A 1 487 ? -3.014 -1.469 -33.175 1.00 61.09 487 LEU A C 1
ATOM 3867 O O . LEU A 1 487 ? -3.996 -0.866 -32.748 1.00 61.09 487 LEU A O 1
ATOM 3871 N N . GLU A 1 488 ? -2.203 -0.920 -34.083 1.00 60.84 488 GLU A N 1
ATOM 3872 C CA . GLU A 1 488 ? -2.416 0.434 -34.629 1.00 60.84 488 GLU A CA 1
ATOM 3873 C C . GLU A 1 488 ? -3.723 0.555 -35.433 1.00 60.84 488 GLU A C 1
ATOM 3875 O O . GLU A 1 488 ? -4.351 1.619 -35.453 1.00 60.84 488 GLU A O 1
ATOM 3880 N N . LYS A 1 489 ? -4.192 -0.541 -36.045 1.00 59.56 489 LYS A N 1
ATOM 3881 C CA . LYS A 1 489 ? -5.498 -0.593 -36.729 1.00 59.56 489 LYS A CA 1
ATOM 3882 C C . LYS A 1 489 ? -6.695 -0.714 -35.781 1.00 59.56 489 LYS A C 1
ATOM 3884 O O . LYS A 1 489 ? -7.811 -0.406 -36.194 1.00 59.56 489 LYS A O 1
ATOM 3889 N N . LEU A 1 490 ? -6.490 -1.138 -34.533 1.00 55.91 490 LEU A N 1
ATOM 3890 C CA . LEU A 1 490 ? -7.546 -1.218 -33.515 1.00 55.91 490 LEU A CA 1
ATOM 3891 C C . LEU A 1 490 ? -7.714 0.091 -32.729 1.00 55.91 490 LEU A C 1
ATOM 3893 O O . LEU A 1 490 ? -8.814 0.365 -32.248 1.00 55.91 490 LEU A O 1
ATOM 3897 N N . ASP A 1 491 ? -6.676 0.927 -32.660 1.00 47.66 491 ASP A N 1
ATOM 3898 C CA . ASP A 1 491 ? -6.669 2.122 -31.803 1.00 47.66 491 ASP A CA 1
ATOM 3899 C C . ASP A 1 491 ? -7.100 3.428 -32.506 1.00 47.66 491 ASP A C 1
ATOM 3901 O O . ASP A 1 491 ? -7.132 4.500 -31.907 1.00 47.66 491 ASP A O 1
ATOM 3905 N N . SER A 1 492 ? -7.483 3.369 -33.787 1.00 52.25 492 SER A N 1
ATOM 3906 C CA . SER A 1 492 ? -7.775 4.573 -34.587 1.00 52.25 492 SER A CA 1
ATOM 3907 C C . SER A 1 492 ? -9.233 4.742 -35.047 1.00 52.25 492 SER A C 1
ATOM 3909 O O . SER A 1 492 ? -9.574 5.800 -35.580 1.00 52.25 492 SER A O 1
ATOM 3911 N N . HIS A 1 493 ? -10.141 3.791 -34.777 1.00 53.19 493 HIS A N 1
ATOM 3912 C CA . HIS A 1 493 ? -11.551 3.912 -35.207 1.00 53.19 493 HIS A CA 1
ATOM 3913 C C . HIS A 1 493 ? -12.631 3.705 -34.139 1.00 53.19 493 HIS A C 1
ATOM 3915 O O . HIS A 1 493 ? -13.807 3.972 -34.405 1.00 53.19 493 HIS A O 1
ATOM 3921 N N . SER A 1 494 ? -12.265 3.388 -32.901 1.00 56.25 494 SER A N 1
ATOM 3922 C CA . SER A 1 494 ? -13.187 3.497 -31.764 1.00 56.25 494 SER A CA 1
ATOM 3923 C C . SER A 1 494 ? -13.201 4.942 -31.271 1.00 56.25 494 SER A C 1
ATOM 3925 O O . SER A 1 494 ? -12.681 5.252 -30.200 1.00 56.25 494 SER A O 1
ATOM 3927 N N . SER A 1 495 ? -13.734 5.864 -32.085 1.00 64.81 495 SER A N 1
ATOM 3928 C CA . SER A 1 495 ? -13.943 7.249 -31.654 1.00 64.81 495 SER A CA 1
ATOM 3929 C C . SER A 1 495 ? -14.602 7.221 -30.278 1.00 64.81 495 SER A C 1
ATOM 3931 O O . SER A 1 495 ? -15.579 6.510 -30.083 1.00 64.81 495 SER A O 1
ATOM 3933 N N . ILE A 1 496 ? -14.112 7.998 -29.314 1.00 69.06 496 ILE A N 1
ATOM 3934 C CA . ILE A 1 496 ? -14.729 8.119 -27.980 1.00 69.06 496 ILE A CA 1
ATOM 3935 C C . ILE A 1 496 ? -16.264 8.270 -28.087 1.00 69.06 496 ILE A C 1
ATOM 3937 O O . ILE A 1 496 ? -17.011 7.752 -27.260 1.00 69.06 496 ILE A O 1
ATOM 3941 N N . LYS A 1 497 ? -16.742 8.890 -29.174 1.00 69.50 497 LYS A N 1
ATOM 3942 C CA . LYS A 1 497 ? -18.153 8.984 -29.550 1.00 69.50 497 LYS A CA 1
ATOM 3943 C C . LYS A 1 497 ? -18.863 7.628 -29.732 1.00 69.50 497 LYS A C 1
ATOM 3945 O O . LYS A 1 497 ? -19.943 7.469 -29.174 1.00 69.50 497 LYS A O 1
ATOM 3950 N N . THR A 1 498 ? -18.278 6.650 -30.429 1.00 73.94 498 THR A N 1
ATOM 3951 C CA . THR A 1 498 ? -18.874 5.311 -30.608 1.00 73.94 498 THR A CA 1
ATOM 3952 C C . THR A 1 498 ? -18.923 4.522 -29.301 1.00 73.94 498 THR A C 1
ATOM 3954 O O . THR A 1 498 ? -19.941 3.890 -29.029 1.00 73.94 498 THR A O 1
ATOM 3957 N N . MET A 1 499 ? -17.912 4.647 -28.432 1.00 79.25 499 MET A N 1
ATOM 3958 C CA . MET A 1 499 ? -17.976 4.081 -27.075 1.00 79.25 499 MET A CA 1
ATOM 3959 C C . MET A 1 499 ? -19.103 4.708 -26.239 1.00 79.25 499 MET A C 1
ATOM 3961 O O . MET A 1 499 ? -19.846 3.998 -25.562 1.00 79.25 499 MET A O 1
ATOM 3965 N N . PHE A 1 500 ? -19.286 6.032 -26.298 1.00 82.25 500 PHE A N 1
ATOM 3966 C CA . PHE A 1 500 ? -20.398 6.689 -25.599 1.00 82.25 500 PHE A CA 1
ATOM 3967 C C . PHE A 1 500 ? -21.770 6.303 -26.167 1.00 82.25 500 PHE A C 1
ATOM 3969 O O . PHE A 1 500 ? -22.731 6.182 -25.400 1.00 82.25 500 PHE A O 1
ATOM 3976 N N . ASP A 1 501 ? -21.873 6.082 -27.476 1.00 87.25 501 ASP A N 1
ATOM 3977 C CA . ASP A 1 501 ? -23.110 5.633 -28.113 1.00 87.25 501 ASP A CA 1
ATOM 3978 C C . ASP A 1 501 ? -23.452 4.181 -27.732 1.00 87.25 501 ASP A C 1
ATOM 3980 O O . ASP A 1 501 ? -24.615 3.890 -27.435 1.00 87.25 501 ASP A O 1
ATOM 3984 N N . GLU A 1 502 ? -22.465 3.287 -27.612 1.00 86.25 502 GLU A N 1
ATOM 3985 C CA . GLU A 1 502 ? -22.670 1.933 -27.075 1.00 86.25 502 GLU A CA 1
ATOM 3986 C C . GLU A 1 502 ? -23.072 1.937 -25.598 1.00 86.25 502 GLU A C 1
ATOM 3988 O O . GLU A 1 502 ? -24.017 1.238 -25.214 1.00 86.25 502 GLU A O 1
ATOM 3993 N N . ILE A 1 503 ? -22.438 2.767 -24.764 1.00 89.75 503 ILE A N 1
ATOM 3994 C CA . ILE A 1 503 ? -22.812 2.906 -23.348 1.00 89.75 503 ILE A CA 1
ATOM 3995 C C . ILE A 1 503 ? -24.259 3.396 -23.227 1.00 89.75 503 ILE A C 1
ATOM 3997 O O . ILE A 1 503 ? -25.041 2.830 -22.459 1.00 89.75 503 ILE A O 1
ATOM 4001 N N . LYS A 1 504 ? -24.661 4.397 -24.023 1.00 91.25 504 LYS A N 1
ATOM 4002 C CA . LYS A 1 504 ? -26.054 4.871 -24.061 1.00 91.25 504 LYS A CA 1
ATOM 4003 C C . LYS A 1 504 ? -27.013 3.768 -24.491 1.00 91.25 504 LYS A C 1
ATOM 4005 O O . LYS A 1 504 ? -28.047 3.583 -23.850 1.00 91.25 504 LYS A O 1
ATOM 4010 N N . LYS A 1 505 ? -26.682 3.020 -25.546 1.00 93.62 505 LYS A N 1
ATOM 4011 C CA . LYS A 1 505 ? -27.521 1.928 -26.059 1.00 93.62 505 LYS A CA 1
ATOM 4012 C C . LYS A 1 505 ? -27.715 0.831 -25.007 1.00 93.62 505 LYS A C 1
ATOM 4014 O O . LYS A 1 505 ? -28.836 0.366 -24.806 1.00 93.62 505 LYS A O 1
ATOM 4019 N N . THR A 1 506 ? -26.654 0.496 -24.276 1.00 91.12 506 THR A N 1
ATOM 4020 C CA . THR A 1 506 ? -26.681 -0.496 -23.192 1.00 91.12 506 THR A CA 1
ATOM 4021 C C . THR A 1 506 ? -27.509 -0.005 -22.001 1.00 91.12 506 THR A C 1
ATOM 4023 O O . THR A 1 506 ? -28.366 -0.733 -21.502 1.00 91.12 506 THR A O 1
ATOM 4026 N N . ALA A 1 507 ? -27.347 1.258 -21.594 1.00 87.31 507 ALA A N 1
ATOM 4027 C CA . ALA A 1 507 ? -28.144 1.863 -20.525 1.00 87.31 507 ALA A CA 1
ATOM 4028 C C . ALA A 1 507 ? -29.648 1.893 -20.859 1.00 87.31 507 ALA A C 1
ATOM 4030 O O . ALA A 1 507 ? -30.482 1.575 -20.008 1.00 87.31 507 ALA A O 1
ATOM 4031 N N . TYR A 1 508 ? -30.006 2.196 -22.112 1.00 91.81 508 TYR A N 1
ATOM 4032 C CA . TYR A 1 508 ? -31.394 2.146 -22.580 1.00 91.81 508 TYR A CA 1
ATOM 4033 C C . TYR A 1 508 ? -31.974 0.728 -22.570 1.00 91.81 508 TYR A C 1
ATOM 4035 O O . TYR A 1 508 ? -33.130 0.547 -22.181 1.00 91.81 508 TYR A O 1
ATOM 4043 N N . ALA A 1 509 ? -31.193 -0.282 -22.958 1.00 88.38 509 ALA A N 1
ATOM 4044 C CA . ALA A 1 509 ? -31.631 -1.676 -22.923 1.00 88.38 509 ALA A CA 1
ATOM 4045 C C . ALA A 1 509 ? -31.914 -2.151 -21.485 1.00 88.38 509 ALA A C 1
ATOM 4047 O O . ALA A 1 509 ? -32.962 -2.748 -21.229 1.00 88.38 509 ALA A O 1
ATOM 4048 N N . VAL A 1 510 ? -31.040 -1.809 -20.532 1.00 87.50 510 VAL A N 1
ATOM 4049 C CA . VAL A 1 510 ? -31.221 -2.138 -19.107 1.00 87.50 510 VAL A CA 1
ATOM 4050 C C . VAL A 1 510 ? -32.451 -1.434 -18.530 1.00 87.50 510 VAL A C 1
ATOM 4052 O O . VAL A 1 510 ? -33.283 -2.074 -17.886 1.00 87.50 510 VAL A O 1
ATOM 4055 N N . ALA A 1 511 ? -32.632 -0.143 -18.820 1.00 83.75 511 ALA A N 1
ATOM 4056 C CA . ALA A 1 511 ? -33.807 0.604 -18.371 1.00 83.75 511 ALA A CA 1
ATOM 4057 C C . ALA A 1 511 ? -35.118 0.038 -18.950 1.00 83.75 511 ALA A C 1
ATOM 4059 O O . ALA A 1 511 ? -36.139 -0.004 -18.260 1.00 83.75 511 ALA A O 1
ATOM 4060 N N . LYS A 1 512 ? -35.101 -0.437 -20.203 1.00 86.44 512 LYS A N 1
ATOM 4061 C CA . LYS A 1 512 ? -36.262 -1.073 -20.841 1.00 86.44 512 LYS A CA 1
ATOM 4062 C C . LYS A 1 512 ? -36.585 -2.434 -20.215 1.00 86.44 512 LYS A C 1
ATOM 4064 O O . LYS A 1 512 ? -37.756 -2.710 -19.968 1.00 86.44 512 LYS A O 1
ATOM 4069 N N . SER A 1 513 ? -35.570 -3.234 -19.884 1.00 80.38 513 SER A N 1
ATOM 4070 C CA . SER A 1 513 ? -35.740 -4.526 -19.200 1.00 80.38 513 SER A CA 1
ATOM 4071 C C . SER A 1 513 ? -36.259 -4.378 -17.763 1.00 80.38 513 SER A C 1
ATOM 4073 O O . SER A 1 513 ? -37.089 -5.168 -17.322 1.00 80.38 513 SER A O 1
ATOM 4075 N N . GLN A 1 514 ? -35.849 -3.333 -17.038 1.00 78.56 514 GLN A N 1
ATOM 4076 C CA . GLN A 1 514 ? -36.387 -3.061 -15.699 1.00 78.56 514 GLN A CA 1
ATOM 4077 C C . GLN A 1 514 ? -37.850 -2.603 -15.725 1.00 78.56 514 GLN A C 1
ATOM 4079 O O . GLN A 1 514 ? -38.586 -2.840 -14.769 1.00 78.56 514 GLN A O 1
ATOM 4084 N N . ARG A 1 515 ? -38.293 -1.962 -16.815 1.00 76.44 515 ARG A N 1
ATOM 4085 C CA . ARG A 1 515 ? -39.702 -1.590 -16.992 1.00 76.44 515 ARG A CA 1
ATOM 4086 C C . ARG A 1 515 ? -40.574 -2.781 -17.380 1.00 76.44 515 ARG A C 1
ATOM 4088 O O . ARG A 1 515 ? -41.696 -2.840 -16.896 1.00 76.44 515 ARG A O 1
ATOM 4095 N N . SER A 1 516 ? -40.085 -3.738 -18.175 1.00 73.94 516 SER A N 1
ATOM 4096 C CA . SER A 1 516 ? -40.873 -4.939 -18.499 1.00 73.94 516 SER A CA 1
ATOM 4097 C C . SER A 1 516 ? -41.105 -5.832 -17.277 1.00 73.94 516 SER A C 1
ATOM 4099 O O . SER A 1 516 ? -42.208 -6.330 -17.104 1.00 73.94 516 SER A O 1
ATOM 4101 N N . ASN A 1 517 ? -40.125 -5.943 -16.372 1.00 65.75 517 ASN A N 1
ATOM 4102 C CA . ASN A 1 517 ? -40.258 -6.726 -15.132 1.00 65.75 517 ASN A CA 1
ATOM 4103 C C . ASN A 1 517 ? -41.150 -6.085 -14.055 1.00 65.75 517 ASN A C 1
ATOM 4105 O O . ASN A 1 517 ? -41.370 -6.696 -13.018 1.00 65.75 517 ASN A O 1
ATOM 4109 N N . LYS A 1 518 ? -41.631 -4.852 -14.256 1.00 68.44 518 LYS A N 1
ATOM 4110 C CA . LYS A 1 518 ? -42.557 -4.186 -13.323 1.00 68.44 518 LYS A CA 1
ATOM 4111 C C . LYS A 1 518 ? -44.032 -4.348 -13.702 1.00 68.44 518 LYS A C 1
ATOM 4113 O O . LYS A 1 518 ? -44.886 -3.952 -12.917 1.00 68.44 518 LYS A O 1
ATOM 4118 N N . TYR A 1 519 ? -44.311 -4.882 -14.891 1.00 63.09 519 TYR A N 1
ATOM 4119 C CA . TYR A 1 519 ? -45.664 -5.092 -15.424 1.00 63.09 519 TYR A CA 1
ATOM 4120 C C . TYR A 1 519 ? -45.932 -6.558 -15.813 1.00 63.09 519 TYR A C 1
ATOM 4122 O O . TYR A 1 519 ? -46.920 -6.847 -16.483 1.00 63.09 519 TYR A O 1
ATOM 4130 N N . SER A 1 520 ? -45.050 -7.471 -15.405 1.00 53.66 520 SER A N 1
ATOM 4131 C CA . SER A 1 520 ? -45.312 -8.911 -15.267 1.00 53.66 520 SER A CA 1
ATOM 4132 C C . SER A 1 520 ? -45.330 -9.231 -13.783 1.00 53.66 520 SER A C 1
ATOM 4134 O O . SER A 1 520 ? -46.148 -10.088 -13.392 1.00 53.66 520 SER A O 1
#

Secondary structure (DSSP, 8-state):
---PPP-----STHHHHHHHHHHHHHHHHHHHHHHHHHHHHTTS-------------------------------------------------------------------HHHHTTS-----S--TTTT--HHHHHHHHHHHHHHHHHHH-TT-HHHHHHHHHHHHHHHTS-HHHHHHHHHHHHHTTS-----PPP---------------------TTHHHHHHHHHHHHHHHHHHHHHHHHHHHHHHHHHHHHHHHHHHHHHHHHHHHHHHHHHHHHHIIIIIIHHHHHHHHHHHHHHHHHHHHHHHHHHHHHHHHHHHHHHHHHHHHHHHHHHHHHHHHHHHHHHHHHHHHHHHHHHHHHHHHHHHHHHHHHHHHHHHHHHHHHHHHHHHHTT-----------------------------------------------------PPPP---------THHHHHHHHHHHHHHHHHHHHHHHHHHSSS--HHHHHHHHHHHHHHHHHHHHHTT--

Radius of gyration: 65.78 Å; chains: 1; bounding box: 135×101×229 Å

Sequence (520 aa):
MTQRQIKTAPHGLHLDSLVCEKYMNKIANREKQINQILSATARGREKIKSPINEHRDIKPRPNVRQQNVSPTLTKNAKRNVMQYADDSALVEGSVKPSNRQRSKSTADRECWSQMLKEHKGGDKFSVFGSFDPLRTLHFLSKELQLQLHTILPDDDKVQGIVSDMQYALKRVPPEIASQVHLLQGLEILQGKGKLPIGKHIREEIETLDCGVQTVNIKTFENSEKLQKKMAEGTLKLESSCRQMEKICTDLKKEKNELEDELDEAKDEIELLKKKISKLEHENNEVLNPRINSLEGENRALNNQLKTLSSNSNNQFEHTVNNLKSQIAELRCQKNASEQENNKLKHQIKVGALEREKFIAVLTLRDTQINEIRTEMSQLQELVNEQLMEVHSNAFEGAPNAECTGSNCPDGKPDDKMGKNLFAEDNTLSTILTNEDFARGPRNNMSSNSFKELQSGEIDMPNIPDLENMIKSLHTQDQKVQDQIAALEKLDSHSSIKTMFDEIKKTAYAVAKSQRSNKYS

Organism: NCBI:txid3402493

pLDDT: mean 70.14, std 24.52, range [27.33, 98.75]

Foldseek 3Di:
DDDDDDDDDPDDPPPVVVVVVVVVVVVVVVVVVVVVVVVVVVVPDDDDDDDDDDDDDDDDDDDDDDDDDDDDDDDDDDDDDDDDDDDDDDDDDDDDDDDDDDDDDPDPDPDVVVVVPPPDDPDPDPPCLPDQVLVVQLVVLVVVLVVCCVPPVPPPPVNVVSVVSNVVSVPPPVCNSCVSVVVVVPVVPPPDDDDDDDDDDDDDPDDDDDDDDDDDDPDDPVVVVVVVVVVVVVVVVVVVVVVVVVVVVVVVVVVVVVVVVVVVVVVVVVVVVVVVVVVVCCCPVPVVVVVVVVVVVVVVVVVVVVVVVVVVVVVVVVVVVVVVVVVVVVVVVVVVVVVVVVVVVVVVVVVVVVVVVVVVVVVVVVVVVVVVVVVVVVVVVVVVVVVVVCVVVVPVPDDDDDDDDDDDDDDDDDDDDDDDDDDDPPPDDDDDDDDDDDDDDDDDDDDDDDDDDDPDDDDDPDDPCVVVVVVVVVVVVVVVVVVVVVVVVVPPPCPVVVVVVVVVVVVVVVVVVVVVVVVD